Protein AF-A0A7T1FR37-F1 (afdb_monomer)

Radius of gyration: 31.4 Å; Cα contacts (8 Å, |Δi|>4): 1640; chains: 1; bounding box: 74×31×91 Å

Organism: NCBI:txid1537215

Secondary structure (DSSP, 8-state):
-B--SS--EEE-BSB--EEE--BSS-EEEEEESS-EEEEEESS-EEEEEESS-EEEEEESS-EEEEEESS-EEEEEESS-EEEEESS--EEEEEESS-EEEEEESS-EEEEEESS-EEEEEESS-EEEEEESS-EEEEEESS-EEEEEES--EEEE-SSS--EEETT--SEEE-SSSEEEEES--EEEE-BSS-EEE--SS--EEEEEESS-EEE--BSS-EEEEEESS-EEEEEESS-EEEEEESS-EEEEEESS-EEEEEESS-EEEEEESS-EEEEEESS-EEEEEESS-EEEEEESS-EEEEEESS-EEEEEESS-EEEEEESS-EEEEESSS-EEEEETT--EEEES---TTT-EEEEE-TT--SGGGGGGGEEEEESEEEEEEETTEEEEETT--HHHHGGGEEE-

Solvent-accessible surface area (backbone atoms only — not comparable to full-atom values): 17369 Å² total; per-residue (Å²): 86,74,58,59,76,49,69,46,78,48,73,55,46,82,44,65,42,54,42,33,49,31,36,40,49,28,37,40,38,29,50,25,31,46,24,37,41,35,32,41,41,41,44,21,38,41,36,33,33,40,34,48,20,37,41,36,29,43,29,29,50,19,41,40,35,27,45,29,41,48,21,38,40,35,28,32,34,38,48,16,37,40,37,28,29,57,24,46,21,38,41,33,26,39,35,31,56,19,41,40,36,29,37,31,40,45,22,38,40,35,31,34,31,48,49,17,39,41,35,30,33,40,27,52,17,38,42,35,30,33,38,31,49,18,39,40,26,46,60,37,33,47,24,38,44,33,25,57,49,67,63,10,30,41,42,49,75,60,70,57,50,32,39,48,49,58,65,44,78,48,72,42,67,31,71,49,35,53,32,29,55,39,53,52,47,25,40,35,43,41,18,24,54,28,38,42,32,34,32,80,48,62,25,44,42,36,42,29,38,35,52,27,36,41,32,26,49,25,27,50,22,38,41,37,33,37,36,41,46,21,37,40,35,33,33,40,38,48,19,38,40,35,29,41,34,27,49,17,39,41,34,31,42,30,36,49,18,38,39,36,28,33,34,38,49,14,38,40,36,29,35,30,45,49,22,39,42,34,26,36,37,29,56,18,40,39,37,30,36,34,42,47,20,38,42,35,33,36,30,47,49,19,39,41,35,28,34,39,28,51,16,37,42,37,32,35,45,32,49,19,36,43,30,42,54,25,33,49,17,39,41,33,46,68,45,67,47,20,37,42,46,50,49,68,76,18,30,46,31,36,36,64,58,79,45,84,92,45,30,34,42,40,40,40,46,88,91,63,87,51,78,84,58,51,73,82,30,59,74,44,66,80,59,39,22,29,36,49,77,53,100,65,27,30,42,35,35,46,76,39,46,68,82,68,47,59,92,34,55,46,78,110

Sequence (412 aa):
MTTAGGNDHLVGDGAANVLRAGSGNDRLDGDAGNDVLFGEDDDDLLFGGAGNDTLLGSAGNDLLFGSSGGDTAYGGSGDDTVYGGSDDDTLSGGSGLDLLYGGDADDLLYGGSQDDLLAGGNGDDTLVGGDGDDTLDGNSGNDYFNGGDGIDTANFGGTIDTTVSLATTGTQSTGHGSDRLVGIENVTTAGGNDHLVGDGAANVLRAGSGNDRLDGDAGNDVLFGEDDDDLLFGGAGNDTLLGSAGNDLLFGSSGGDTAYGGSGDDTVYGGSDDDTLSGGSGLDLLYGGDADDLLYGGSQDDLLAGGNGDDTLVGGDGDDTLDGNSGNDLLRGLGDDDVFIFRTGYEADRILDFGEGTDRLRLKITGLEDVSDLEAYVLEDDGDLIFDFGDGDMLQLDNLSFADLMPYVDIF

InterPro domains:
  IPR001343 RTX calcium-binding nonapeptide repeat [PF00353] (22-55)
  IPR001343 RTX calcium-binding nonapeptide repeat [PF00353] (57-91)
  IPR001343 RTX calcium-binding nonapeptide repeat [PF00353] (120-153)
  IPR001343 RTX calcium-binding nonapeptide repeat [PF00353] (208-241)
  IPR001343 RTX calcium-binding nonapeptide repeat [PF00353] (243-277)
  IPR001343 RTX calcium-binding nonapeptide repeat [PF00353] (306-339)
  IPR003995 RTX toxin determinant A [PR01488] (84-105)
  IPR003995 RTX toxin determinant A [PR01488] (306-327)
  IPR011049 Serralysin-like metalloprotease, C-terminal [G3DSA:2.150.10.10] (1-52)
  IPR011049 Serralysin-like metalloprotease, C-terminal [G3DSA:2.150.10.10] (53-110)
  IPR011049 Serralysin-like metalloprotease, C-terminal [G3DSA:2.150.10.10] (158-238)
  IPR011049 Serralysin-like metalloprotease, C-terminal [G3DSA:2.150.10.10] (239-290)
  IPR011049 Serralysin-like metalloprotease, C-terminal [G3DSA:2.150.10.10] (291-407)
  IPR011049 Serralysin-like metalloprotease, C-terminal [SSF51120] (25-183)
  IPR011049 Serralysin-like metalloprotease, C-terminal [SSF51120] (228-403)
  IPR018511 Hemolysin-type calcium-binding conserved site [PS00330] (116-134)
  IPR018511 Hemolysin-type calcium-binding conserved site [PS00330] (302-320)
  IPR050557 RTX toxin and mannuronan C5-epimerase [PTHR38340] (183-284)

Nearest PDB structures (foldseek):
  7usl-assembly1_C  TM=3.385E-01  e=2.519E-09  Bordetella pertussis
  2zvd-assembly1_C  TM=6.111E-01  e=2.331E-05  Pseudomonas sp. MIS38
  6sus-assembly1_A  TM=4.087E-01  e=1.917E-08  Bordetella pertussis Tohama I
  3a70-assembly1_A  TM=5.877E-01  e=2.567E-05  Pseudomonas sp. MIS38
  3a6z-assembly1_A  TM=3.178E-01  e=3.373E-06  Pseudomonas sp. MIS38

Mean predicted aligned error: 4.44 Å

pLDDT: mean 97.31, std 2.94, range [81.0, 98.94]

Foldseek 3Di:
DEDADDEEEAEADQEEEEEEYHEEEYEYHHAHYAYEYHLDEEEYEYENHHEAYEEENAYYAYEEHPAYYAYEYENHAEAYEYEQHAEEYEYEDAHYQYEEHNAHEEYEYEDHAEEYEYEQYHYAYEYAQYHYAYEYEPQAYAYEEHNYHYAYEDEAEDAFAAEDAPQDQAFDQGRRGTYGYHNHQEYAYAHYQYEYHGHQEAYEYYHHEDAYEYYNAHYQYEYHLAEEEYEYELHHEEYEAELAYYQYEYHPAYYAYEYENHAEAYEYEQHEDEYEYEDAHYQYEYHDAYEEYEYHDHAEEYEYEQYHYAYEYEQYHYAYEYHPAAYAYEYEDPDFAYEYEDEPRRAHYEYEDDDQPRYAYEYHYDPDDDLVVQVVQFPDFDQWTKGDSDPRDIYIYGRDGPVSHSVRYDYD

Structure (mmCIF, N/CA/C/O backbone):
data_AF-A0A7T1FR37-F1
#
_entry.id   AF-A0A7T1FR37-F1
#
loop_
_atom_site.group_PDB
_atom_site.id
_atom_site.type_symbol
_atom_site.label_atom_id
_atom_site.label_alt_id
_atom_site.label_comp_id
_atom_site.label_asym_id
_atom_site.label_entity_id
_atom_site.label_seq_id
_atom_site.pdbx_PDB_ins_code
_atom_site.Cartn_x
_atom_site.Cartn_y
_atom_site.Cartn_z
_atom_site.occupancy
_atom_site.B_iso_or_equiv
_atom_site.auth_seq_id
_atom_site.auth_comp_id
_atom_site.auth_asym_id
_atom_site.auth_atom_id
_atom_site.pdbx_PDB_model_num
ATOM 1 N N . MET A 1 1 ? 32.712 -1.646 -36.603 1.00 83.62 1 MET A N 1
ATOM 2 C CA . MET A 1 1 ? 34.032 -1.972 -36.030 1.00 83.62 1 MET A CA 1
ATOM 3 C C . MET A 1 1 ? 33.886 -3.240 -35.200 1.00 83.62 1 MET A C 1
ATOM 5 O O . MET A 1 1 ? 32.781 -3.485 -34.749 1.00 83.62 1 MET A O 1
ATOM 9 N N . THR A 1 2 ? 34.928 -4.063 -35.071 1.00 83.94 2 THR A N 1
ATOM 10 C CA . THR A 1 2 ? 34.909 -5.264 -34.214 1.00 83.94 2 THR A CA 1
ATOM 11 C C . THR A 1 2 ? 36.202 -5.313 -33.411 1.00 83.94 2 THR A C 1
ATOM 13 O O . THR A 1 2 ? 37.271 -5.183 -34.028 1.00 83.94 2 THR A O 1
ATOM 16 N N . THR A 1 3 ? 36.132 -5.508 -32.102 1.00 85.81 3 THR A N 1
ATOM 17 C CA . THR A 1 3 ? 37.319 -5.665 -31.252 1.00 85.81 3 THR A CA 1
ATOM 18 C C . THR A 1 3 ? 37.598 -7.134 -30.914 1.00 85.81 3 THR A C 1
ATOM 20 O O . THR A 1 3 ? 36.970 -8.046 -31.452 1.00 85.81 3 THR A O 1
ATOM 23 N N . ALA A 1 4 ? 38.681 -7.378 -30.177 1.00 81.00 4 ALA A N 1
ATOM 24 C CA . ALA A 1 4 ? 39.022 -8.691 -29.628 1.00 81.00 4 ALA A CA 1
ATOM 25 C C . ALA A 1 4 ? 38.806 -8.629 -28.106 1.00 81.00 4 ALA A C 1
ATOM 27 O O . ALA A 1 4 ? 38.309 -7.632 -27.624 1.00 81.00 4 ALA A O 1
ATOM 28 N N . GLY A 1 5 ? 39.175 -9.657 -27.339 1.00 82.81 5 GLY A N 1
ATOM 29 C CA . GLY A 1 5 ? 38.950 -9.616 -25.889 1.00 82.81 5 GLY A CA 1
ATOM 30 C C . GLY A 1 5 ? 39.752 -8.544 -25.133 1.00 82.81 5 GLY A C 1
ATOM 31 O O . GLY A 1 5 ? 40.919 -8.289 -25.457 1.00 82.81 5 GLY A O 1
ATOM 32 N N . GLY A 1 6 ? 39.152 -8.049 -24.052 1.00 90.06 6 GLY A N 1
ATOM 33 C CA . GLY A 1 6 ? 39.617 -7.004 -23.147 1.00 90.06 6 GLY A CA 1
ATOM 34 C C . GLY A 1 6 ? 38.737 -5.757 -23.248 1.00 90.06 6 GLY A C 1
ATOM 35 O O . GLY A 1 6 ? 38.135 -5.537 -24.278 1.00 90.06 6 GLY A O 1
ATOM 36 N N . ASN A 1 7 ? 38.742 -4.931 -22.201 1.00 95.69 7 ASN A N 1
ATOM 37 C CA . ASN A 1 7 ? 37.949 -3.705 -22.136 1.00 95.69 7 ASN A CA 1
ATOM 38 C C . ASN A 1 7 ? 38.384 -2.686 -23.201 1.00 95.69 7 ASN A C 1
ATOM 40 O O . ASN A 1 7 ? 39.479 -2.106 -23.124 1.00 95.69 7 ASN A O 1
ATOM 44 N N . ASP A 1 8 ? 37.505 -2.436 -24.151 1.00 96.44 8 ASP A N 1
ATOM 45 C CA . ASP A 1 8 ? 37.698 -1.638 -25.339 1.00 96.44 8 ASP A CA 1
ATOM 46 C C . ASP A 1 8 ? 36.727 -0.450 -25.388 1.00 96.44 8 ASP A C 1
ATOM 48 O O . ASP A 1 8 ? 35.704 -0.380 -24.714 1.00 96.44 8 ASP A O 1
ATOM 52 N N . HIS A 1 9 ? 37.085 0.548 -26.198 1.00 97.38 9 HIS A N 1
ATOM 53 C CA . HIS A 1 9 ? 36.244 1.714 -26.459 1.00 97.38 9 HIS A CA 1
ATOM 54 C C . HIS A 1 9 ? 36.094 1.900 -27.965 1.00 97.38 9 HIS A C 1
ATOM 56 O O . HIS A 1 9 ? 37.062 2.226 -28.663 1.00 97.38 9 HIS A O 1
ATOM 62 N N . LEU A 1 10 ? 34.884 1.672 -28.468 1.00 97.44 10 LEU A N 1
ATOM 63 C CA . LEU A 1 10 ? 34.520 1.840 -29.866 1.00 97.44 10 LEU A CA 1
ATOM 64 C C . LEU A 1 10 ? 33.736 3.139 -30.016 1.00 97.44 10 LEU A C 1
ATOM 66 O O . LEU A 1 10 ? 32.781 3.382 -29.289 1.00 97.44 10 LEU A O 1
ATOM 70 N N . VAL A 1 11 ? 34.131 3.956 -30.989 1.00 97.75 11 VAL A N 1
ATOM 71 C CA . VAL A 1 11 ? 33.460 5.222 -31.295 1.00 97.75 11 VAL A CA 1
ATOM 72 C C . VAL A 1 11 ? 33.108 5.243 -32.771 1.00 97.75 11 VAL A C 1
ATOM 74 O O . VAL A 1 11 ? 33.968 4.980 -33.625 1.00 97.75 11 VAL A O 1
ATOM 77 N N . GLY A 1 12 ? 31.842 5.528 -33.035 1.00 96.50 12 GLY A N 1
ATOM 78 C CA . GLY A 1 12 ? 31.270 5.748 -34.341 1.00 96.50 12 GLY A CA 1
ATOM 79 C C . GLY A 1 12 ? 31.611 7.107 -34.947 1.00 96.50 12 GLY A C 1
ATOM 80 O O . GLY A 1 12 ? 32.543 7.806 -34.534 1.00 96.50 12 GLY A O 1
ATOM 81 N N . ASP A 1 13 ? 30.889 7.450 -36.000 1.00 94.38 13 ASP A N 1
ATOM 82 C CA . ASP A 1 13 ? 30.875 8.756 -36.635 1.00 94.38 13 ASP A CA 1
ATOM 83 C C . ASP A 1 13 ? 29.432 9.194 -36.903 1.00 94.38 13 ASP A C 1
ATOM 85 O O . ASP A 1 13 ? 28.499 8.466 -36.623 1.00 94.38 13 ASP A O 1
ATOM 89 N N . GLY A 1 14 ? 29.233 10.392 -37.461 1.00 94.69 14 GLY A N 1
ATOM 90 C CA . GLY A 1 14 ? 27.891 10.932 -37.727 1.00 94.69 14 GLY A CA 1
ATOM 91 C C . GLY A 1 14 ? 27.108 10.249 -38.865 1.00 94.69 14 GLY A C 1
ATOM 92 O O . GLY A 1 14 ? 26.356 10.925 -39.576 1.00 94.69 14 GLY A O 1
ATOM 93 N N . ALA A 1 15 ? 27.358 8.971 -39.141 1.00 96.81 15 ALA A N 1
ATOM 94 C CA . ALA A 1 15 ? 26.639 8.156 -40.107 1.00 96.81 15 ALA A CA 1
ATOM 95 C C . ALA A 1 15 ? 26.298 6.796 -39.492 1.00 96.81 15 ALA A C 1
ATOM 97 O O . ALA A 1 15 ? 27.000 6.327 -38.619 1.00 96.81 15 ALA A O 1
ATOM 98 N N . ALA A 1 16 ? 25.310 6.097 -40.060 1.00 98.06 16 ALA A N 1
ATOM 99 C CA . ALA A 1 16 ? 24.941 4.749 -39.620 1.00 98.06 16 ALA A CA 1
ATOM 100 C C . ALA A 1 16 ? 26.151 3.799 -39.515 1.00 98.06 16 ALA A C 1
ATOM 102 O O . ALA A 1 16 ? 26.882 3.560 -40.490 1.00 98.06 16 ALA A O 1
ATOM 103 N N . ASN A 1 17 ? 26.348 3.238 -38.333 1.00 98.19 17 ASN A N 1
ATOM 104 C CA . ASN A 1 17 ? 27.469 2.411 -37.941 1.00 98.19 17 ASN A CA 1
ATOM 105 C C . ASN A 1 17 ? 27.008 1.034 -37.457 1.00 98.19 17 ASN A C 1
ATOM 107 O O . ASN A 1 17 ? 25.860 0.789 -37.116 1.00 98.19 17 ASN A O 1
ATOM 111 N N . VAL A 1 18 ? 27.946 0.089 -37.455 1.00 98.31 18 VAL A N 1
ATOM 112 C CA . VAL A 1 18 ? 27.769 -1.200 -36.778 1.00 98.31 18 VAL A CA 1
ATOM 113 C C . VAL A 1 18 ? 28.998 -1.421 -35.918 1.00 98.31 18 VAL A C 1
ATOM 115 O O . VAL A 1 18 ? 30.091 -1.623 -36.465 1.00 98.31 18 VAL A O 1
ATOM 118 N N . LEU A 1 19 ? 28.847 -1.352 -34.602 1.00 97.88 19 LEU A N 1
ATOM 119 C CA . LEU A 1 19 ? 29.904 -1.513 -33.607 1.00 97.88 19 LEU A CA 1
ATOM 120 C C . LEU A 1 19 ? 29.676 -2.830 -32.865 1.00 97.88 19 LEU A C 1
ATOM 122 O O . LEU A 1 19 ? 28.559 -3.130 -32.475 1.00 97.88 19 LEU A O 1
ATOM 126 N N . ARG A 1 20 ? 30.719 -3.648 -32.735 1.00 97.75 20 ARG A N 1
ATOM 127 C CA . ARG A 1 20 ? 30.666 -4.917 -32.005 1.00 97.75 20 ARG A CA 1
ATOM 128 C C . ARG A 1 20 ? 31.853 -4.997 -31.072 1.00 97.75 20 ARG A C 1
ATOM 130 O O . ARG A 1 20 ? 32.991 -4.900 -31.555 1.00 97.75 20 ARG A O 1
ATOM 137 N N . ALA A 1 21 ? 31.565 -5.147 -29.796 1.00 95.38 21 ALA A N 1
ATOM 138 C CA . ALA A 1 21 ? 32.544 -5.370 -28.761 1.00 95.38 21 ALA A CA 1
ATOM 139 C C . ALA A 1 21 ? 33.151 -6.778 -28.843 1.00 95.38 21 ALA A C 1
ATOM 141 O O . ALA A 1 21 ? 32.863 -7.570 -29.754 1.00 95.38 21 ALA A O 1
ATOM 142 N N . GLY A 1 22 ? 34.139 -6.994 -27.984 1.00 91.75 22 GLY A N 1
ATOM 143 C CA . GLY A 1 22 ? 34.869 -8.236 -27.852 1.00 91.75 22 GLY A CA 1
ATOM 144 C C . GLY A 1 22 ? 34.300 -9.058 -26.708 1.00 91.75 22 GLY A C 1
ATOM 145 O O . GLY A 1 22 ? 33.122 -9.343 -26.672 1.00 91.75 22 GLY A O 1
ATOM 146 N N . SER A 1 23 ? 35.178 -9.516 -25.827 1.00 92.69 23 SER A N 1
ATOM 147 C CA . SER A 1 23 ? 34.788 -10.017 -24.505 1.00 92.69 23 SER A CA 1
ATOM 148 C C . SER A 1 23 ? 35.343 -9.043 -23.479 1.00 92.69 23 SER A C 1
ATOM 150 O O . SER A 1 23 ? 36.495 -8.627 -23.659 1.00 92.69 23 SER A O 1
ATOM 152 N N . GLY A 1 24 ? 34.679 -8.848 -22.356 1.00 95.62 24 GLY A N 1
ATOM 153 C CA . GLY A 1 24 ? 35.083 -7.928 -21.301 1.00 95.62 24 GLY A CA 1
ATOM 154 C C . GLY A 1 24 ? 34.354 -6.598 -21.413 1.00 95.62 24 GLY A C 1
ATOM 155 O O . GLY A 1 24 ? 33.865 -6.251 -22.469 1.00 95.62 24 GLY A O 1
ATOM 156 N N . ASN A 1 25 ? 34.347 -5.852 -20.310 1.00 97.94 25 ASN A N 1
ATOM 157 C CA . ASN A 1 25 ? 33.517 -4.661 -20.155 1.00 97.94 25 ASN A CA 1
ATOM 158 C C . ASN A 1 25 ? 33.940 -3.530 -21.103 1.00 97.94 25 ASN A C 1
ATOM 160 O O . ASN A 1 25 ? 34.957 -2.850 -20.864 1.00 97.94 25 ASN A O 1
ATOM 164 N N . ASP A 1 26 ? 33.140 -3.310 -22.131 1.00 98.19 26 ASP A N 1
ATOM 165 C CA . ASP A 1 26 ? 33.392 -2.440 -23.261 1.00 98.19 26 ASP A CA 1
ATOM 166 C C . ASP A 1 26 ? 32.509 -1.182 -23.219 1.00 98.19 26 ASP A C 1
ATOM 168 O O . ASP A 1 26 ? 31.466 -1.096 -22.573 1.00 98.19 26 ASP A O 1
ATOM 172 N N . ARG A 1 27 ? 32.961 -0.137 -23.920 1.00 98.31 27 ARG A N 1
ATOM 173 C CA . ARG A 1 27 ? 32.170 1.070 -24.184 1.00 98.31 27 ARG A CA 1
ATOM 174 C C . ARG A 1 27 ? 31.961 1.235 -25.680 1.00 98.31 27 ARG A C 1
ATOM 176 O O . ARG A 1 27 ? 32.937 1.299 -26.432 1.00 98.31 27 ARG A O 1
ATOM 183 N N . LEU A 1 28 ? 30.717 1.410 -26.106 1.00 98.62 28 LEU A N 1
ATOM 184 C CA . LEU A 1 28 ? 30.358 1.689 -27.493 1.00 98.62 28 LEU A CA 1
ATOM 185 C C . LEU A 1 28 ? 29.612 3.025 -27.574 1.00 98.62 28 LEU A C 1
ATOM 187 O O . LEU A 1 28 ? 28.610 3.214 -26.897 1.00 98.62 28 LEU A O 1
ATOM 191 N N . ASP A 1 29 ? 30.092 3.936 -28.420 1.00 98.50 29 ASP A N 1
ATOM 192 C CA . ASP A 1 29 ? 29.446 5.221 -28.712 1.00 98.50 29 ASP A CA 1
ATOM 193 C C . ASP A 1 29 ? 29.066 5.282 -30.202 1.00 98.50 29 ASP A C 1
ATOM 195 O O . ASP A 1 29 ? 29.971 5.277 -31.040 1.00 98.50 29 ASP A O 1
ATOM 199 N N . GLY A 1 30 ? 27.774 5.347 -30.539 1.00 98.19 30 GLY A N 1
ATOM 200 C CA . GLY A 1 30 ? 27.265 5.484 -31.915 1.00 98.19 30 GLY A CA 1
ATOM 201 C C . GLY A 1 30 ? 27.505 6.873 -32.524 1.00 98.19 30 GLY A C 1
ATOM 202 O O . GLY A 1 30 ? 28.006 6.975 -33.640 1.00 98.19 30 GLY A O 1
ATOM 203 N N . ASP A 1 31 ? 27.350 7.927 -31.712 1.00 97.69 31 ASP A N 1
ATOM 204 C CA . ASP A 1 31 ? 27.363 9.351 -32.103 1.00 97.69 31 ASP A CA 1
ATOM 205 C C . ASP A 1 31 ? 26.056 9.767 -32.785 1.00 97.69 31 ASP A C 1
ATOM 207 O O . ASP A 1 31 ? 25.078 10.036 -32.095 1.00 97.69 31 ASP A O 1
ATOM 211 N N . ALA A 1 32 ? 26.023 9.881 -34.108 1.00 97.38 32 ALA A N 1
ATOM 212 C CA . ALA A 1 32 ? 24.807 10.249 -34.817 1.00 97.38 32 ALA A CA 1
ATOM 213 C C . ALA A 1 32 ? 24.642 9.361 -36.041 1.00 97.38 32 ALA A C 1
ATOM 215 O O . ALA A 1 32 ? 25.610 9.053 -36.723 1.00 97.38 32 ALA A O 1
ATOM 216 N N . GLY A 1 33 ? 23.414 9.070 -36.434 1.00 98.06 33 GLY A N 1
ATOM 217 C CA . GLY A 1 33 ? 23.143 8.052 -37.434 1.00 98.06 33 GLY A CA 1
ATOM 218 C C . GLY A 1 33 ? 22.198 7.015 -36.862 1.00 98.06 33 GLY A C 1
ATOM 219 O O . GLY A 1 33 ? 21.674 7.186 -35.784 1.00 98.06 33 GLY A O 1
ATOM 220 N N . ASN A 1 34 ? 21.925 5.980 -37.648 1.00 98.62 34 ASN A N 1
ATOM 221 C CA . ASN A 1 34 ? 21.133 4.850 -37.183 1.00 98.62 34 ASN A CA 1
ATOM 222 C C . ASN A 1 34 ? 22.105 3.694 -37.006 1.00 98.62 34 ASN A C 1
ATOM 224 O O . ASN A 1 34 ? 22.505 3.055 -37.993 1.00 98.62 34 ASN A O 1
ATOM 228 N N . ASP A 1 35 ? 22.537 3.498 -35.781 1.00 98.75 35 ASP A N 1
ATOM 229 C CA . ASP A 1 35 ? 23.652 2.665 -35.400 1.00 98.75 35 ASP A CA 1
ATOM 230 C C . ASP A 1 35 ? 23.177 1.325 -34.849 1.00 98.75 35 ASP A C 1
ATOM 232 O O . ASP A 1 35 ? 22.056 1.160 -34.382 1.00 98.75 35 ASP A O 1
ATOM 236 N N . VAL A 1 36 ? 24.035 0.313 -34.952 1.00 98.75 36 VAL A N 1
ATOM 237 C CA . VAL A 1 36 ? 23.789 -0.996 -34.344 1.00 98.75 36 VAL A CA 1
ATOM 238 C C . VAL A 1 36 ? 24.976 -1.361 -33.468 1.00 98.75 36 VAL A C 1
ATOM 240 O O . VAL A 1 36 ? 26.082 -1.572 -33.982 1.00 98.75 36 VAL A O 1
ATOM 243 N N . LEU A 1 37 ? 24.748 -1.432 -32.163 1.00 98.62 37 LEU A N 1
ATOM 244 C CA . LEU A 1 37 ? 25.755 -1.672 -31.136 1.00 98.62 37 LEU A CA 1
ATOM 245 C C . LEU A 1 37 ? 25.529 -3.057 -30.516 1.00 98.62 37 LEU A C 1
ATOM 247 O O . LEU A 1 37 ? 24.408 -3.401 -30.162 1.00 98.62 37 LEU A O 1
ATOM 251 N N . PHE A 1 38 ? 26.594 -3.849 -30.408 1.00 98.38 38 PHE A N 1
ATOM 252 C CA . PHE A 1 38 ? 26.588 -5.161 -29.754 1.00 98.38 38 PHE A CA 1
ATOM 253 C C . PHE A 1 38 ? 27.645 -5.157 -28.650 1.00 98.38 38 PHE A C 1
ATOM 255 O O . PHE A 1 38 ? 28.823 -5.019 -28.999 1.00 98.38 38 PHE A O 1
ATOM 262 N N . GLY A 1 39 ? 27.222 -5.285 -27.392 1.00 97.44 39 GLY A N 1
ATOM 263 C CA . GLY A 1 39 ? 28.081 -5.495 -26.223 1.00 97.44 39 GLY A CA 1
ATOM 264 C C . GLY A 1 39 ? 28.700 -6.895 -26.220 1.00 97.44 39 GLY A C 1
ATOM 265 O O . GLY A 1 39 ? 29.914 -7.041 -26.275 1.00 97.44 39 GLY A O 1
ATOM 266 N N . GLU A 1 40 ? 27.861 -7.905 -26.459 1.00 96.62 40 GLU A N 1
ATOM 267 C CA . GLU A 1 40 ? 28.215 -9.330 -26.409 1.00 96.62 40 GLU A CA 1
ATOM 268 C C . GLU A 1 40 ? 28.266 -9.836 -24.950 1.00 96.62 40 GLU A C 1
ATOM 270 O O . GLU A 1 40 ? 27.233 -9.807 -24.297 1.00 96.62 40 GLU A O 1
ATOM 275 N N . ASP A 1 41 ? 29.375 -10.399 -24.465 1.00 95.38 41 ASP A N 1
ATOM 276 C CA . ASP A 1 41 ? 29.448 -10.924 -23.090 1.00 95.38 41 ASP A CA 1
ATOM 277 C C . ASP A 1 41 ? 30.186 -9.921 -22.173 1.00 95.38 41 ASP A C 1
ATOM 279 O O . ASP A 1 41 ? 31.178 -9.336 -22.610 1.00 95.38 41 ASP A O 1
ATOM 283 N N . ASP A 1 42 ? 29.849 -9.933 -20.875 1.00 97.94 42 ASP A N 1
ATOM 284 C CA . ASP A 1 42 ? 30.357 -9.077 -19.784 1.00 97.94 42 ASP A CA 1
ATOM 285 C C . ASP A 1 42 ? 29.672 -7.692 -19.703 1.00 97.94 42 ASP A C 1
ATOM 287 O O . ASP A 1 42 ? 28.956 -7.299 -20.602 1.00 97.94 42 ASP A O 1
ATOM 291 N N . ASP A 1 43 ? 29.851 -6.966 -18.588 1.00 98.50 43 ASP A N 1
ATOM 292 C CA . ASP A 1 43 ? 29.081 -5.734 -18.329 1.00 98.50 43 ASP A CA 1
ATOM 293 C C . ASP A 1 43 ? 29.530 -4.562 -19.219 1.00 98.50 43 ASP A C 1
ATOM 295 O O . ASP A 1 43 ? 30.611 -3.988 -19.009 1.00 98.50 43 ASP A O 1
ATOM 299 N N . ASP A 1 44 ? 28.676 -4.151 -20.145 1.00 98.62 44 ASP A N 1
ATOM 300 C CA . ASP A 1 44 ? 28.968 -3.173 -21.180 1.00 98.62 44 ASP A CA 1
ATOM 301 C C . ASP A 1 44 ? 28.220 -1.850 -21.014 1.00 98.62 44 ASP A C 1
ATOM 303 O O . ASP A 1 44 ? 27.246 -1.693 -20.278 1.00 98.62 44 ASP A O 1
ATOM 307 N N . LEU A 1 45 ? 28.715 -0.837 -21.723 1.00 98.81 45 LEU A N 1
ATOM 308 C CA . LEU A 1 45 ? 28.140 0.497 -21.745 1.00 98.81 45 LEU A CA 1
ATOM 309 C C . LEU A 1 45 ? 27.921 0.972 -23.184 1.00 98.81 45 LEU A C 1
ATOM 311 O O . LEU A 1 45 ? 28.878 1.296 -23.897 1.00 98.81 45 LEU A O 1
ATOM 315 N N . LEU A 1 46 ? 26.660 1.069 -23.599 1.00 98.81 46 LEU A N 1
ATOM 316 C CA . LEU A 1 46 ? 26.260 1.403 -24.966 1.00 98.81 46 LEU A CA 1
ATOM 317 C C . LEU A 1 46 ? 25.536 2.756 -25.012 1.00 98.81 46 LEU A C 1
ATOM 319 O O . LEU A 1 46 ? 24.579 2.986 -24.280 1.00 98.81 46 LEU A O 1
ATOM 323 N N . PHE A 1 47 ? 25.962 3.631 -25.922 1.00 98.81 47 PHE A N 1
ATOM 324 C CA . PHE A 1 47 ? 25.273 4.878 -26.264 1.00 98.81 47 PHE A CA 1
ATOM 325 C C . PHE A 1 47 ? 24.909 4.866 -27.747 1.00 98.81 47 PHE A C 1
ATOM 327 O O . PHE A 1 47 ? 25.821 4.872 -28.576 1.00 98.81 47 PHE A O 1
ATOM 334 N N . GLY A 1 48 ? 23.616 4.886 -28.072 1.00 98.56 48 GLY A N 1
ATOM 335 C CA . GLY A 1 48 ? 23.117 5.087 -29.435 1.00 98.56 48 GLY A CA 1
ATOM 336 C C . GLY A 1 48 ? 23.478 6.486 -29.921 1.00 98.56 48 GLY A C 1
ATOM 337 O O . GLY A 1 48 ? 24.405 6.663 -30.713 1.00 98.56 48 GLY A O 1
ATOM 338 N N . GLY A 1 49 ? 22.885 7.494 -29.284 1.00 98.56 49 GLY A N 1
ATOM 339 C CA . GLY A 1 49 ? 23.157 8.894 -29.564 1.00 98.56 49 GLY A CA 1
ATOM 340 C C . GLY A 1 49 ? 22.004 9.530 -30.328 1.00 98.56 49 GLY A C 1
ATOM 341 O O . GLY A 1 49 ? 20.918 9.687 -29.785 1.00 98.56 49 GLY A O 1
ATOM 342 N N . ALA A 1 50 ? 22.257 10.055 -31.523 1.00 98.31 50 ALA A N 1
ATOM 343 C CA . ALA A 1 50 ? 21.221 10.721 -32.307 1.00 98.31 50 ALA A CA 1
ATOM 344 C C . ALA A 1 50 ? 20.831 9.927 -33.550 1.00 98.31 50 ALA A C 1
ATOM 346 O O . ALA A 1 50 ? 21.576 9.924 -34.528 1.00 98.31 50 ALA A O 1
ATOM 347 N N . GLY A 1 51 ? 19.598 9.443 -33.594 1.00 98.50 51 GLY A N 1
ATOM 348 C CA . GLY A 1 51 ? 19.010 8.711 -34.708 1.00 98.50 51 GLY A CA 1
ATOM 349 C C . GLY A 1 51 ? 18.283 7.483 -34.186 1.00 98.50 51 GLY A C 1
ATOM 350 O O . GLY A 1 51 ? 18.012 7.401 -33.009 1.00 98.50 51 GLY A O 1
ATOM 351 N N . ASN A 1 52 ? 17.871 6.580 -35.072 1.00 98.75 52 ASN A N 1
ATOM 352 C CA . ASN A 1 52 ? 17.153 5.382 -34.632 1.00 98.75 52 ASN A CA 1
ATOM 353 C C . ASN A 1 52 ? 18.137 4.222 -34.556 1.00 98.75 52 ASN A C 1
ATOM 355 O O . ASN A 1 52 ? 18.479 3.631 -35.595 1.00 98.75 52 ASN A O 1
ATOM 359 N N . ASP A 1 53 ? 18.569 3.927 -33.348 1.00 98.81 53 ASP A N 1
ATOM 360 C CA . ASP A 1 53 ? 19.637 3.011 -33.017 1.00 98.81 53 ASP A CA 1
ATOM 361 C C . ASP A 1 53 ? 19.098 1.653 -32.562 1.00 98.81 53 ASP A C 1
ATOM 363 O O . ASP A 1 53 ? 17.930 1.454 -32.226 1.00 98.81 53 ASP A O 1
ATOM 367 N N . THR A 1 54 ? 19.959 0.644 -32.623 1.00 98.81 54 THR A N 1
ATOM 368 C CA . THR A 1 54 ? 19.686 -0.681 -32.076 1.00 98.81 54 THR A CA 1
ATOM 369 C C . THR A 1 54 ? 20.825 -1.090 -31.159 1.00 98.81 54 THR A C 1
ATOM 371 O O . THR A 1 54 ? 21.952 -1.289 -31.619 1.00 98.81 54 THR A O 1
ATOM 374 N N . LEU A 1 55 ? 20.533 -1.240 -29.873 1.00 98.81 55 LEU A N 1
ATOM 375 C CA . LEU A 1 55 ? 21.492 -1.595 -28.834 1.00 98.81 55 LEU A CA 1
ATOM 376 C C . LEU A 1 55 ? 21.201 -3.021 -28.353 1.00 98.81 55 LEU A C 1
ATOM 378 O O . LEU A 1 55 ? 20.057 -3.364 -28.065 1.00 98.81 55 LEU A O 1
ATOM 382 N N . LEU A 1 56 ? 22.229 -3.865 -28.298 1.00 98.75 56 LEU A N 1
ATOM 383 C CA . LEU A 1 56 ? 22.151 -5.216 -27.745 1.00 98.75 56 LEU A CA 1
ATOM 384 C C . LEU A 1 56 ? 23.264 -5.380 -26.711 1.00 98.75 56 LEU A C 1
ATOM 386 O O . LEU A 1 56 ? 24.425 -5.458 -27.117 1.00 98.75 56 LEU A O 1
ATOM 390 N N . GLY A 1 57 ? 22.917 -5.441 -25.426 1.00 98.44 57 GLY A N 1
ATOM 391 C CA . GLY A 1 57 ? 23.846 -5.783 -24.344 1.00 98.44 57 GLY A CA 1
ATOM 392 C C . GLY A 1 57 ? 24.310 -7.234 -24.484 1.00 98.44 57 GLY A C 1
ATOM 393 O O . GLY A 1 57 ? 25.416 -7.504 -24.939 1.00 98.44 57 GLY A O 1
ATOM 394 N N . SER A 1 58 ? 23.340 -8.145 -24.475 1.00 98.12 58 SER A N 1
ATOM 395 C CA . SER A 1 58 ? 23.429 -9.605 -24.597 1.00 98.12 58 SER A CA 1
ATOM 396 C C . SER A 1 58 ? 23.650 -10.330 -23.275 1.00 98.12 58 SER A C 1
ATOM 398 O O . SER A 1 58 ? 22.685 -10.911 -22.796 1.00 98.12 58 SER A O 1
ATOM 400 N N . ALA A 1 59 ? 24.855 -10.425 -22.725 1.00 97.94 59 ALA A N 1
ATOM 401 C CA . ALA A 1 59 ? 25.058 -11.097 -21.445 1.00 97.94 59 ALA A CA 1
ATOM 402 C C . ALA A 1 59 ? 25.981 -10.285 -20.550 1.00 97.94 59 ALA A C 1
ATOM 404 O O . ALA A 1 59 ? 27.104 -10.026 -20.940 1.00 97.94 59 ALA A O 1
ATOM 405 N N . GLY A 1 60 ? 25.586 -10.029 -19.312 1.00 98.38 60 GLY A N 1
ATOM 406 C CA . GLY A 1 60 ? 26.279 -9.082 -18.447 1.00 98.38 60 GLY A CA 1
ATOM 407 C C . GLY A 1 60 ? 25.260 -8.168 -17.793 1.00 98.38 60 GLY A C 1
ATOM 408 O O . GLY A 1 60 ? 24.076 -8.272 -18.070 1.00 98.38 60 GLY A O 1
ATOM 409 N N . ASN A 1 61 ? 25.719 -7.322 -16.881 1.00 98.75 61 ASN A N 1
ATOM 410 C CA . ASN A 1 61 ? 24.878 -6.281 -16.304 1.00 98.75 61 ASN A CA 1
ATOM 411 C C . ASN A 1 61 ? 25.129 -4.981 -17.072 1.00 98.75 61 ASN A C 1
ATOM 413 O O . ASN A 1 61 ? 26.010 -4.191 -16.711 1.00 98.75 61 ASN A O 1
ATOM 417 N N . ASP A 1 62 ? 24.397 -4.786 -18.156 1.00 98.81 62 ASP A N 1
ATOM 418 C CA . ASP A 1 62 ? 24.671 -3.771 -19.157 1.00 98.81 62 ASP A CA 1
ATOM 419 C C . ASP A 1 62 ? 23.965 -2.445 -18.859 1.00 98.81 62 ASP A C 1
ATOM 421 O O . ASP A 1 62 ? 22.911 -2.370 -18.226 1.00 98.81 62 ASP A O 1
ATOM 425 N N . LEU A 1 63 ? 24.555 -1.350 -19.340 1.00 98.88 63 LEU A N 1
ATOM 426 C CA . LEU A 1 63 ? 23.967 -0.015 -19.276 1.00 98.88 63 LEU A CA 1
ATOM 427 C C . LEU A 1 63 ? 23.804 0.563 -20.685 1.00 98.88 63 LEU A C 1
ATOM 429 O O . LEU A 1 63 ? 24.784 0.878 -21.368 1.00 98.88 63 LEU A O 1
ATOM 433 N N . LEU A 1 64 ? 22.553 0.723 -21.112 1.00 98.88 64 LEU A N 1
ATOM 434 C CA . LEU A 1 64 ? 22.176 1.124 -22.466 1.00 98.88 64 LEU A CA 1
ATOM 435 C C . LEU A 1 64 ? 21.484 2.493 -22.452 1.00 98.88 64 LEU A C 1
ATOM 437 O O . LEU A 1 64 ? 20.585 2.739 -21.653 1.00 98.88 64 LEU A O 1
ATOM 441 N N . PHE A 1 65 ? 21.876 3.372 -23.375 1.00 98.88 65 PHE A N 1
ATOM 442 C CA . PHE A 1 65 ? 21.248 4.676 -23.602 1.00 98.88 65 PHE A CA 1
ATOM 443 C C . PHE A 1 65 ? 20.903 4.851 -25.085 1.00 98.88 65 PHE A C 1
ATOM 445 O O . PHE A 1 65 ? 21.822 5.022 -25.891 1.00 98.88 65 PHE A O 1
ATOM 452 N N . GLY A 1 66 ? 19.617 4.873 -25.439 1.00 98.56 66 GLY A N 1
ATOM 453 C CA . GLY A 1 66 ? 19.150 5.249 -26.780 1.00 98.56 66 GLY A CA 1
ATOM 454 C C . GLY A 1 66 ? 19.455 6.721 -27.080 1.00 98.56 66 GLY A C 1
ATOM 455 O O . GLY A 1 66 ? 20.319 7.048 -27.894 1.00 98.56 66 GLY A O 1
ATOM 456 N N . SER A 1 67 ? 18.973 7.596 -26.198 1.00 98.38 67 SER A N 1
ATOM 457 C CA . SER A 1 67 ? 19.104 9.058 -26.194 1.00 98.38 67 SER A CA 1
ATOM 458 C C . SER A 1 67 ? 18.080 9.802 -27.053 1.00 98.38 67 SER A C 1
ATOM 460 O O . SER A 1 67 ? 17.203 10.434 -26.479 1.00 98.38 67 SER A O 1
ATOM 462 N N . SER A 1 68 ? 18.226 9.884 -28.374 1.00 98.25 68 SER A N 1
ATOM 463 C CA . SER A 1 68 ? 17.283 10.653 -29.203 1.00 98.25 68 SER A CA 1
ATOM 464 C C . SER A 1 68 ? 17.063 9.996 -30.548 1.00 98.25 68 SER A C 1
ATOM 466 O O . SER A 1 68 ? 18.036 9.655 -31.215 1.00 98.25 68 SER A O 1
ATOM 468 N N . GLY A 1 69 ? 15.820 10.013 -31.021 1.00 98.44 69 GLY A N 1
ATOM 469 C CA . GLY A 1 69 ? 15.339 9.133 -32.077 1.00 98.44 69 GLY A CA 1
ATOM 470 C C . GLY A 1 69 ? 14.685 7.883 -31.490 1.00 98.44 69 GLY A C 1
ATOM 471 O O . GLY A 1 69 ? 14.872 7.581 -30.328 1.00 98.44 69 GLY A O 1
ATOM 472 N N . GLY A 1 70 ? 13.846 7.221 -32.293 1.00 98.62 70 GLY A N 1
ATOM 473 C CA . GLY A 1 70 ? 13.099 6.048 -31.830 1.00 98.62 70 GLY A CA 1
ATOM 474 C C . GLY A 1 70 ? 13.965 4.798 -31.898 1.00 98.62 70 GLY A C 1
ATOM 475 O O . GLY A 1 70 ? 14.177 4.252 -32.997 1.00 98.62 70 GLY A O 1
ATOM 476 N N . ASP A 1 71 ? 14.473 4.393 -30.748 1.00 98.81 71 ASP A N 1
ATOM 477 C CA . ASP A 1 71 ? 15.504 3.394 -30.547 1.00 98.81 71 ASP A CA 1
ATOM 478 C C . ASP A 1 71 ? 14.927 2.016 -30.216 1.00 98.81 71 ASP A C 1
ATOM 480 O O . ASP A 1 71 ? 13.753 1.811 -29.900 1.00 98.81 71 ASP A O 1
ATOM 484 N N . THR A 1 72 ? 15.768 0.996 -30.351 1.00 98.88 72 THR A N 1
ATOM 485 C CA . THR A 1 72 ? 15.455 -0.354 -29.885 1.00 98.88 72 THR A CA 1
ATOM 486 C C . THR A 1 72 ? 16.603 -0.883 -29.043 1.00 98.88 72 THR A C 1
ATOM 488 O O . THR A 1 72 ? 17.700 -1.094 -29.560 1.00 98.88 72 THR A O 1
ATOM 491 N N . ALA A 1 73 ? 16.353 -1.150 -27.769 1.00 98.81 73 ALA A N 1
ATOM 492 C CA . ALA A 1 73 ? 17.372 -1.591 -26.828 1.00 98.81 73 ALA A CA 1
ATOM 493 C C . ALA A 1 73 ? 16.987 -2.923 -26.173 1.00 98.81 73 ALA A C 1
ATOM 495 O O . ALA A 1 73 ? 15.868 -3.097 -25.696 1.00 98.81 73 ALA A O 1
ATOM 496 N N . TYR A 1 74 ? 17.931 -3.862 -26.162 1.00 98.81 74 TYR A N 1
ATOM 497 C CA . TYR A 1 74 ? 17.805 -5.165 -25.512 1.00 98.81 74 TYR A CA 1
ATOM 498 C C . TYR A 1 74 ? 18.949 -5.325 -24.509 1.00 98.81 74 TYR A C 1
ATOM 500 O O . TYR A 1 74 ? 20.101 -5.371 -24.948 1.00 98.81 74 TYR A O 1
ATOM 508 N N . GLY A 1 75 ? 18.634 -5.423 -23.216 1.00 98.69 75 GLY A N 1
ATOM 509 C CA . GLY A 1 75 ? 19.588 -5.744 -22.151 1.00 98.69 75 GLY A CA 1
ATOM 510 C C . GLY A 1 75 ? 20.169 -7.137 -22.370 1.00 98.69 75 GLY A C 1
ATOM 511 O O . GLY A 1 75 ? 21.298 -7.278 -22.826 1.00 98.69 75 GLY A O 1
ATOM 512 N N . GLY A 1 76 ? 19.325 -8.163 -22.294 1.00 98.69 76 GLY A N 1
ATOM 513 C CA . GLY A 1 76 ? 19.689 -9.541 -22.576 1.00 98.69 76 GLY A CA 1
ATOM 514 C C . GLY A 1 76 ? 19.613 -10.402 -21.326 1.00 98.69 76 GLY A C 1
ATOM 515 O O . GLY A 1 76 ? 18.522 -10.792 -20.930 1.00 98.69 76 GLY A O 1
ATOM 516 N N . SER A 1 77 ? 20.750 -10.845 -20.798 1.00 98.50 77 SER A N 1
ATOM 517 C CA . SER A 1 77 ? 20.807 -11.645 -19.578 1.00 98.50 77 SER A CA 1
ATOM 518 C C . SER A 1 77 ? 21.758 -11.037 -18.566 1.00 98.50 77 SER A C 1
ATOM 520 O O . SER A 1 77 ? 22.921 -10.856 -18.905 1.00 98.50 77 SER A O 1
ATOM 522 N N . GLY A 1 78 ? 21.335 -10.941 -17.314 1.00 98.62 78 GLY A N 1
ATOM 523 C CA . GLY A 1 78 ? 22.023 -10.180 -16.276 1.00 98.62 78 GLY A CA 1
ATOM 524 C C . GLY A 1 78 ? 21.133 -9.020 -15.851 1.00 98.62 78 GLY A C 1
ATOM 525 O O . GLY A 1 78 ? 20.056 -8.866 -16.398 1.00 98.62 78 GLY A O 1
ATOM 526 N N . ASP A 1 79 ? 21.539 -8.282 -14.825 1.00 98.81 79 ASP A N 1
ATOM 527 C CA . ASP A 1 79 ? 20.720 -7.191 -14.287 1.00 98.81 79 ASP A CA 1
ATOM 528 C C . ASP A 1 79 ? 21.049 -5.907 -15.058 1.00 98.81 79 ASP A C 1
ATOM 530 O O . ASP A 1 79 ? 22.081 -5.268 -14.801 1.00 98.81 79 ASP A O 1
ATOM 534 N N . ASP A 1 80 ? 20.201 -5.560 -16.019 1.00 98.88 80 ASP A N 1
ATOM 535 C CA . ASP A 1 80 ? 20.444 -4.505 -16.991 1.00 98.88 80 ASP A CA 1
ATOM 536 C C . ASP A 1 80 ? 19.791 -3.177 -16.588 1.00 98.88 80 ASP A C 1
ATOM 538 O O . ASP A 1 80 ? 18.827 -3.090 -15.826 1.00 98.88 80 ASP A O 1
ATOM 542 N N . THR A 1 81 ? 20.319 -2.074 -17.111 1.00 98.94 81 THR A N 1
ATOM 543 C CA . THR A 1 81 ? 19.669 -0.763 -17.034 1.00 98.94 81 THR A CA 1
ATOM 544 C C . THR A 1 81 ? 19.572 -0.153 -18.421 1.00 98.94 81 THR A C 1
ATOM 546 O O . THR A 1 81 ? 20.581 0.077 -19.091 1.00 98.94 81 THR A O 1
ATOM 549 N N . VAL A 1 82 ? 18.352 0.166 -18.841 1.00 98.94 82 VAL A N 1
ATOM 550 C CA . VAL A 1 82 ? 18.052 0.621 -20.197 1.00 98.94 82 VAL A CA 1
ATOM 551 C C . VAL A 1 82 ? 17.293 1.944 -20.154 1.00 98.94 82 VAL A C 1
ATOM 553 O O . VAL A 1 82 ? 16.238 2.049 -19.535 1.00 98.94 82 VAL A O 1
ATOM 556 N N . TYR A 1 83 ? 17.827 2.952 -20.842 1.00 98.94 83 TYR A N 1
ATOM 557 C CA . TYR A 1 83 ? 17.191 4.253 -21.042 1.00 98.94 83 TYR A CA 1
ATOM 558 C C . TYR A 1 83 ? 16.829 4.434 -22.517 1.00 98.94 83 TYR A C 1
ATOM 560 O O . TYR A 1 83 ? 17.727 4.362 -23.362 1.00 98.94 83 TYR A O 1
ATOM 568 N N . GLY A 1 84 ? 15.555 4.706 -22.803 1.00 98.69 84 GLY A N 1
ATOM 569 C CA . GLY A 1 84 ? 15.047 5.075 -24.122 1.00 98.69 84 GLY A CA 1
ATOM 570 C C . GLY A 1 84 ? 15.540 6.458 -24.513 1.00 98.69 84 GLY A C 1
ATOM 571 O O . GLY A 1 84 ? 16.587 6.580 -25.151 1.00 98.69 84 GLY A O 1
ATOM 572 N N . GLY A 1 85 ? 14.894 7.515 -24.027 1.00 98.56 85 GLY A N 1
ATOM 573 C CA . GLY A 1 85 ? 15.273 8.863 -24.413 1.00 98.56 85 GLY A CA 1
ATOM 574 C C . GLY A 1 85 ? 14.100 9.812 -24.571 1.00 98.56 85 GLY A C 1
ATOM 575 O O . GLY A 1 85 ? 13.417 10.120 -23.600 1.00 98.56 85 GLY A O 1
ATOM 576 N N . SER A 1 86 ? 13.994 10.425 -25.750 1.00 98.00 86 SER A N 1
ATOM 577 C CA . SER A 1 86 ? 13.076 11.542 -26.009 1.00 98.00 86 SER A CA 1
ATOM 578 C C . SER A 1 86 ? 11.998 11.284 -27.063 1.00 98.00 86 SER A C 1
ATOM 580 O O . SER A 1 86 ? 11.220 12.194 -27.358 1.00 98.00 86 SER A O 1
ATOM 582 N N . ASP A 1 87 ? 12.042 10.138 -27.732 1.00 98.69 87 ASP A N 1
ATOM 583 C CA . ASP A 1 87 ? 11.184 9.776 -28.859 1.00 98.69 87 ASP A CA 1
ATOM 584 C C . ASP A 1 87 ? 10.713 8.325 -28.664 1.00 98.69 87 ASP A C 1
ATOM 586 O O . ASP A 1 87 ? 11.317 7.611 -27.889 1.00 98.69 87 ASP A O 1
ATOM 590 N N . ASP A 1 88 ? 9.687 7.880 -29.398 1.00 98.81 88 ASP A N 1
ATOM 591 C CA . ASP A 1 88 ? 9.078 6.552 -29.211 1.00 98.81 88 ASP A CA 1
ATOM 592 C C . ASP A 1 88 ? 10.098 5.388 -29.273 1.00 98.81 88 ASP A C 1
ATOM 594 O O . ASP A 1 88 ? 10.562 5.005 -30.364 1.00 98.81 88 ASP A O 1
ATOM 598 N N . ASP A 1 89 ? 10.381 4.776 -28.124 1.00 98.88 89 ASP A N 1
ATOM 599 C CA . ASP A 1 89 ? 11.396 3.744 -27.951 1.00 98.88 89 ASP A CA 1
ATOM 600 C C . ASP A 1 89 ? 10.804 2.342 -27.722 1.00 98.88 89 ASP A C 1
ATOM 602 O O . ASP A 1 89 ? 9.646 2.134 -27.355 1.00 98.88 89 ASP A O 1
ATOM 606 N N . THR A 1 90 ? 11.609 1.307 -27.978 1.00 98.94 90 THR A N 1
ATOM 607 C CA . THR A 1 90 ? 11.279 -0.082 -27.622 1.00 98.94 90 THR A CA 1
ATOM 608 C C . THR A 1 90 ? 12.393 -0.699 -26.795 1.00 98.94 90 THR A C 1
ATOM 610 O O . THR A 1 90 ? 13.484 -0.963 -27.307 1.00 98.94 90 THR A O 1
ATOM 613 N N . LEU A 1 91 ? 12.100 -0.985 -25.531 1.00 98.94 91 LEU A N 1
ATOM 614 C CA . LEU A 1 91 ? 13.061 -1.457 -24.542 1.00 98.94 91 LEU A CA 1
ATOM 615 C C . LEU A 1 91 ? 12.700 -2.869 -24.074 1.00 98.94 91 LEU A C 1
ATOM 617 O O . LEU A 1 91 ? 11.527 -3.209 -23.913 1.00 98.94 91 LEU A O 1
ATOM 621 N N . SER A 1 92 ? 13.711 -3.700 -23.845 1.00 98.88 92 SER A N 1
ATOM 622 C CA . SER A 1 92 ? 13.551 -5.025 -23.249 1.00 98.88 92 SER A CA 1
ATOM 623 C C . SER A 1 92 ? 14.695 -5.310 -22.286 1.00 98.88 92 SER A C 1
ATOM 625 O O . SER A 1 92 ? 15.849 -5.228 -22.707 1.00 98.88 92 SER A O 1
ATOM 627 N N . GLY A 1 93 ? 14.370 -5.676 -21.045 1.00 98.75 93 GLY A N 1
ATOM 628 C CA . GLY A 1 93 ? 15.335 -6.128 -20.042 1.00 98.75 93 GLY A CA 1
ATOM 629 C C . GLY A 1 93 ? 15.859 -7.511 -20.403 1.00 98.75 93 GLY A C 1
ATOM 630 O O . GLY A 1 93 ? 16.984 -7.656 -20.868 1.00 98.75 93 GLY A O 1
ATOM 631 N N . GLY A 1 94 ? 14.967 -8.499 -20.431 1.00 98.75 94 GLY A N 1
ATOM 632 C CA . GLY A 1 94 ? 15.279 -9.858 -20.849 1.00 98.75 94 GLY A CA 1
ATOM 633 C C . GLY A 1 94 ? 15.225 -10.815 -19.670 1.00 98.75 94 GLY A C 1
ATOM 634 O O . GLY A 1 94 ? 14.142 -11.250 -19.304 1.00 98.75 94 GLY A O 1
ATOM 635 N N . SER A 1 95 ? 16.364 -11.262 -19.158 1.00 98.50 95 SER A N 1
ATOM 636 C CA . SER A 1 95 ? 16.399 -12.059 -17.933 1.00 98.50 95 SER A CA 1
ATOM 637 C C . SER A 1 95 ? 17.339 -11.423 -16.934 1.00 98.50 95 SER A C 1
ATOM 639 O O . SER A 1 95 ? 18.534 -11.387 -17.203 1.00 98.50 95 SER A O 1
ATOM 641 N N . GLY A 1 96 ? 16.856 -11.069 -15.758 1.00 98.50 96 GLY A N 1
ATOM 642 C CA . GLY A 1 96 ? 17.630 -10.217 -14.866 1.00 98.50 96 GLY A CA 1
ATOM 643 C C . GLY A 1 96 ? 16.706 -9.542 -13.886 1.00 98.50 96 GLY A C 1
ATOM 644 O O . GLY A 1 96 ? 15.515 -9.782 -13.949 1.00 98.50 96 GLY A O 1
ATOM 645 N N . LEU A 1 97 ? 17.247 -8.776 -12.951 1.00 98.75 97 LEU A N 1
ATOM 646 C CA . LEU A 1 97 ? 16.467 -7.734 -12.290 1.00 98.75 97 LEU A CA 1
ATOM 647 C C . LEU A 1 97 ? 16.737 -6.433 -13.042 1.00 98.75 97 LEU A C 1
ATOM 649 O O . LEU A 1 97 ? 17.760 -5.784 -12.802 1.00 98.75 97 LEU A O 1
ATOM 653 N N . ASP A 1 98 ? 15.856 -6.084 -13.969 1.00 98.88 98 ASP A N 1
ATOM 654 C CA . ASP A 1 98 ? 16.107 -5.040 -14.952 1.00 98.88 98 ASP A CA 1
ATOM 655 C C . ASP A 1 98 ? 15.456 -3.704 -14.564 1.00 98.88 98 ASP A C 1
ATOM 657 O O . ASP A 1 98 ? 14.394 -3.629 -13.941 1.00 98.88 98 ASP A O 1
ATOM 661 N N . LEU A 1 99 ? 16.114 -2.604 -14.942 1.00 98.88 99 LEU A N 1
ATOM 662 C CA . LEU A 1 99 ? 15.606 -1.240 -14.786 1.00 98.88 99 LEU A CA 1
ATOM 663 C C . LEU A 1 99 ? 15.385 -0.605 -16.159 1.00 98.88 99 LEU A C 1
ATOM 665 O O . LEU A 1 99 ? 16.348 -0.315 -16.875 1.00 98.88 99 LEU A O 1
ATOM 669 N N . LEU A 1 100 ? 14.132 -0.344 -16.520 1.00 98.94 100 LEU A N 1
ATOM 670 C CA . LEU A 1 100 ? 13.762 0.232 -17.811 1.00 98.94 100 LEU A CA 1
ATOM 671 C C . LEU A 1 100 ? 13.145 1.618 -17.623 1.00 98.94 100 LEU A C 1
ATOM 673 O O . LEU A 1 100 ? 12.200 1.790 -16.858 1.00 98.94 100 LEU A O 1
ATOM 677 N N . TYR A 1 101 ? 13.654 2.593 -18.370 1.00 98.94 101 TYR A N 1
ATOM 678 C CA . TYR A 1 101 ? 13.166 3.970 -18.378 1.00 98.94 101 TYR A CA 1
ATOM 679 C C . TYR A 1 101 ? 12.876 4.397 -19.818 1.00 98.94 101 TYR A C 1
ATOM 681 O O . TYR A 1 101 ? 13.824 4.541 -20.590 1.00 98.94 101 TYR A O 1
ATOM 689 N N . GLY A 1 102 ? 11.605 4.605 -20.166 1.00 98.81 102 GLY A N 1
ATOM 690 C CA . GLY A 1 102 ? 11.173 5.076 -21.487 1.00 98.81 102 GLY A CA 1
ATOM 691 C C . GLY A 1 102 ? 11.665 6.496 -21.756 1.00 98.81 102 GLY A C 1
ATOM 692 O O . GLY A 1 102 ? 12.627 6.695 -22.496 1.00 98.81 102 GLY A O 1
ATOM 693 N N . GLY A 1 103 ? 11.142 7.462 -21.002 1.00 98.75 103 GLY A N 1
ATOM 694 C CA . GLY A 1 103 ? 11.561 8.857 -21.062 1.00 98.75 103 GLY A CA 1
ATOM 695 C C . GLY A 1 103 ? 10.441 9.777 -21.534 1.00 98.75 103 GLY A C 1
ATOM 696 O O . GLY A 1 103 ? 9.440 9.920 -20.839 1.00 98.75 103 GLY A O 1
ATOM 697 N N . ASP A 1 104 ? 10.663 10.516 -22.620 1.00 98.56 104 ASP A N 1
ATOM 698 C CA . ASP A 1 104 ? 9.595 11.282 -23.271 1.00 98.56 104 ASP A CA 1
ATOM 699 C C . ASP A 1 104 ? 9.073 10.517 -24.498 1.00 98.56 104 ASP A C 1
ATOM 701 O O . ASP A 1 104 ? 9.860 9.889 -25.193 1.00 98.56 104 ASP A O 1
ATOM 705 N N . ALA A 1 105 ? 7.817 10.784 -24.865 1.00 98.69 105 ALA A N 1
ATOM 706 C CA . ALA A 1 105 ? 7.066 10.179 -25.967 1.00 98.69 105 ALA A CA 1
ATOM 707 C C . ALA A 1 105 ? 6.494 8.789 -25.639 1.00 98.69 105 ALA A C 1
ATOM 709 O O . ALA A 1 105 ? 6.435 8.416 -24.480 1.00 98.69 105 ALA A O 1
ATOM 710 N N . ASP A 1 106 ? 5.911 8.120 -26.639 1.00 98.81 106 ASP A N 1
ATOM 711 C CA . ASP A 1 106 ? 5.101 6.918 -26.413 1.00 98.81 106 ASP A CA 1
ATOM 712 C C . ASP A 1 106 ? 5.998 5.668 -26.491 1.00 98.81 106 ASP A C 1
ATOM 714 O O . ASP A 1 106 ? 6.357 5.223 -27.589 1.00 98.81 106 ASP A O 1
ATOM 718 N N . ASP A 1 107 ? 6.329 5.079 -25.343 1.00 98.88 107 ASP A N 1
ATOM 719 C CA . ASP A 1 107 ? 7.324 4.016 -25.229 1.00 98.88 107 ASP A CA 1
ATOM 720 C C . ASP A 1 107 ? 6.728 2.613 -25.046 1.00 98.88 107 ASP A C 1
ATOM 722 O O . ASP A 1 107 ? 5.608 2.400 -24.569 1.00 98.88 107 ASP A O 1
ATOM 726 N N . LEU A 1 108 ? 7.511 1.602 -25.431 1.00 98.94 108 LEU A N 1
ATOM 727 C CA . LEU A 1 108 ? 7.183 0.189 -25.256 1.00 98.94 108 LEU A CA 1
ATOM 728 C C . LEU A 1 108 ? 8.253 -0.524 -24.429 1.00 98.94 108 LEU A C 1
ATOM 730 O O . LEU A 1 108 ? 9.357 -0.770 -24.917 1.00 98.94 108 LEU A O 1
ATOM 734 N N . LEU A 1 109 ? 7.905 -0.914 -23.205 1.00 98.94 109 LEU A N 1
ATOM 735 C CA . LEU A 1 109 ? 8.812 -1.536 -22.243 1.00 98.94 109 LEU A CA 1
ATOM 736 C C . LEU A 1 109 ? 8.405 -2.989 -21.963 1.00 98.94 109 LEU A C 1
ATOM 738 O O . LEU A 1 109 ? 7.238 -3.279 -21.689 1.00 98.94 109 LEU A O 1
ATOM 742 N N . TYR A 1 110 ? 9.386 -3.891 -22.001 1.00 98.94 110 TYR A N 1
ATOM 743 C CA . TYR A 1 110 ? 9.254 -5.298 -21.619 1.00 98.94 110 TYR A CA 1
ATOM 744 C C . TYR A 1 110 ? 10.285 -5.647 -20.540 1.00 98.94 110 TYR A C 1
ATOM 746 O O . TYR A 1 110 ? 11.473 -5.662 -20.858 1.00 98.94 110 TYR A O 1
ATOM 754 N N . GLY A 1 111 ? 9.858 -5.958 -19.316 1.00 98.81 111 GLY A N 1
ATOM 755 C CA . GLY A 1 111 ? 10.759 -6.395 -18.240 1.00 98.81 111 GLY A CA 1
ATOM 756 C C . GLY A 1 111 ? 11.419 -7.717 -18.609 1.00 98.81 111 GLY A C 1
ATOM 757 O O . GLY A 1 111 ? 12.563 -7.754 -19.060 1.00 98.81 111 GLY A O 1
ATOM 758 N N . GLY A 1 112 ? 10.617 -8.777 -18.645 1.00 98.75 112 GLY A N 1
ATOM 759 C CA . GLY A 1 112 ? 11.048 -10.096 -19.066 1.00 98.75 112 GLY A CA 1
ATOM 760 C C . GLY A 1 112 ? 10.844 -11.127 -17.973 1.00 98.75 112 GLY A C 1
ATOM 761 O O . GLY A 1 112 ? 9.749 -11.673 -17.871 1.00 98.75 112 GLY A O 1
ATOM 762 N N . SER A 1 113 ? 11.905 -11.512 -17.270 1.00 98.56 113 SER A N 1
ATOM 763 C CA . SER A 1 113 ? 11.825 -12.526 -16.218 1.00 98.56 113 SER A CA 1
ATOM 764 C C . SER A 1 113 ? 12.548 -12.084 -14.957 1.00 98.56 113 SER A C 1
ATOM 766 O O . SER A 1 113 ? 13.719 -11.725 -15.067 1.00 98.56 113 SER A O 1
ATOM 768 N N . GLN A 1 114 ? 11.964 -12.423 -13.805 1.00 98.62 114 GLN A N 1
ATOM 769 C CA . GLN A 1 114 ? 12.265 -11.911 -12.462 1.00 98.62 114 GLN A CA 1
ATOM 770 C C . GLN A 1 114 ? 11.687 -10.508 -12.245 1.00 98.62 114 GLN A C 1
ATOM 772 O O . GLN A 1 114 ? 10.954 -10.012 -13.078 1.00 98.62 114 GLN A O 1
ATOM 777 N N . ASP A 1 115 ? 11.950 -9.948 -11.068 1.00 98.81 115 ASP A N 1
ATOM 778 C CA . ASP A 1 115 ? 11.272 -8.764 -10.553 1.00 98.81 115 ASP A CA 1
ATOM 779 C C . ASP A 1 115 ? 11.896 -7.490 -11.156 1.00 98.81 115 ASP A C 1
ATOM 781 O O . ASP A 1 115 ? 12.975 -7.050 -10.735 1.00 98.81 115 ASP A O 1
ATOM 785 N N . ASP A 1 116 ? 11.219 -6.899 -12.135 1.00 98.88 116 ASP A N 1
ATOM 786 C CA . ASP A 1 116 ? 11.695 -5.757 -12.910 1.00 98.88 116 ASP A CA 1
ATOM 787 C C . ASP A 1 116 ? 11.056 -4.431 -12.462 1.00 98.88 116 ASP A C 1
ATOM 789 O O . ASP A 1 116 ? 9.971 -4.372 -11.872 1.00 98.88 116 ASP A O 1
ATOM 793 N N . LEU A 1 117 ? 11.726 -3.314 -12.767 1.00 98.88 117 LEU A N 1
ATOM 794 C CA . LEU A 1 117 ? 11.168 -1.968 -12.613 1.00 98.88 117 LEU A CA 1
ATOM 795 C C . LEU A 1 117 ? 11.059 -1.285 -13.970 1.00 98.88 117 LEU A C 1
ATOM 797 O O . LEU A 1 117 ? 12.063 -1.039 -14.644 1.00 98.88 117 LEU A O 1
ATOM 801 N N . LEU A 1 118 ? 9.837 -0.912 -14.337 1.00 98.94 118 LEU A N 1
ATOM 802 C CA . LEU A 1 118 ? 9.525 -0.236 -15.591 1.00 98.94 118 LEU A CA 1
ATOM 803 C C . LEU A 1 118 ? 8.954 1.148 -15.297 1.00 98.94 118 LEU A C 1
ATOM 805 O O . LEU A 1 118 ? 7.919 1.265 -14.646 1.00 98.94 118 LEU A O 1
ATOM 809 N N . ALA A 1 119 ? 9.591 2.189 -15.823 1.00 98.81 119 ALA A N 1
ATOM 810 C CA . ALA A 1 119 ? 9.090 3.555 -15.785 1.00 98.81 119 ALA A CA 1
ATOM 811 C C . ALA A 1 119 ? 8.878 4.077 -17.213 1.00 98.81 119 ALA A C 1
ATOM 813 O O . ALA A 1 119 ? 9.850 4.208 -17.956 1.00 98.81 119 ALA A O 1
ATOM 814 N N . GLY A 1 120 ? 7.628 4.366 -17.583 1.00 98.62 120 GLY A N 1
ATOM 815 C CA . GLY A 1 120 ? 7.243 4.901 -18.896 1.00 98.62 120 GLY A CA 1
ATOM 816 C C . GLY A 1 120 ? 7.754 6.327 -19.074 1.00 98.62 120 GLY A C 1
ATOM 817 O O . GLY A 1 120 ? 8.791 6.540 -19.694 1.00 98.62 120 GLY A O 1
ATOM 818 N N . GLY A 1 121 ? 7.134 7.282 -18.380 1.00 98.56 121 GLY A N 1
ATOM 819 C CA . GLY A 1 121 ? 7.601 8.664 -18.331 1.00 98.56 121 GLY A CA 1
ATOM 820 C C . GLY A 1 121 ? 6.537 9.641 -18.819 1.00 98.56 121 GLY A C 1
ATOM 821 O O . GLY A 1 121 ? 5.498 9.804 -18.186 1.00 98.56 121 GLY A O 1
ATOM 822 N N . ASN A 1 122 ? 6.833 10.419 -19.856 1.00 98.31 122 ASN A N 1
ATOM 823 C CA . ASN A 1 122 ? 5.852 11.319 -20.456 1.00 98.31 122 ASN A CA 1
ATOM 824 C C . ASN A 1 122 ? 5.362 10.733 -21.777 1.00 98.31 122 ASN A C 1
ATOM 826 O O . ASN A 1 122 ? 6.097 10.829 -22.746 1.00 98.31 122 ASN A O 1
ATOM 830 N N . GLY A 1 123 ? 4.100 10.356 -21.904 1.00 98.50 123 GLY A N 1
ATOM 831 C CA . GLY A 1 123 ? 3.588 9.819 -23.166 1.00 98.50 123 GLY A CA 1
ATOM 832 C C . GLY A 1 123 ? 2.549 8.752 -22.910 1.00 98.50 123 GLY A C 1
ATOM 833 O O . GLY A 1 123 ? 2.263 8.451 -21.766 1.00 98.50 123 GLY A O 1
ATOM 834 N N . ASP A 1 124 ? 1.913 8.245 -23.959 1.00 98.81 124 ASP A N 1
ATOM 835 C CA . ASP A 1 124 ? 0.987 7.122 -23.819 1.00 98.81 124 ASP A CA 1
ATOM 836 C C . ASP A 1 124 ? 1.792 5.806 -23.894 1.00 98.81 124 ASP A C 1
ATOM 838 O O . ASP A 1 124 ? 1.985 5.242 -24.978 1.00 98.81 124 ASP A O 1
ATOM 842 N N . ASP A 1 125 ? 2.250 5.313 -22.743 1.00 98.88 125 ASP A N 1
ATOM 843 C CA . ASP A 1 125 ? 3.226 4.227 -22.653 1.00 98.88 125 ASP A CA 1
ATOM 844 C C . ASP A 1 125 ? 2.591 2.831 -22.561 1.00 98.88 125 ASP A C 1
ATOM 846 O O . ASP A 1 125 ? 1.448 2.625 -22.141 1.00 98.88 125 ASP A O 1
ATOM 850 N N . THR A 1 126 ? 3.345 1.806 -22.963 1.00 98.94 126 THR A N 1
ATOM 851 C CA . THR A 1 126 ? 2.985 0.389 -22.802 1.00 98.94 126 THR A CA 1
ATOM 852 C C . THR A 1 126 ? 4.048 -0.326 -21.978 1.00 98.94 126 THR A C 1
ATOM 854 O O . THR A 1 126 ? 5.144 -0.593 -22.467 1.00 98.94 126 THR A O 1
ATOM 857 N N . LEU A 1 127 ? 3.692 -0.705 -20.753 1.00 98.94 127 LEU A N 1
ATOM 858 C CA . LEU A 1 127 ? 4.559 -1.388 -19.801 1.00 98.94 127 LEU A CA 1
ATOM 859 C C . LEU A 1 127 ? 4.096 -2.840 -19.647 1.00 98.94 127 LEU A C 1
ATOM 861 O O . LEU A 1 127 ? 2.940 -3.109 -19.305 1.00 98.94 127 LEU A O 1
ATOM 865 N N . VAL A 1 128 ? 4.994 -3.783 -19.923 1.00 98.94 128 VAL A N 1
ATOM 866 C CA . VAL A 1 128 ? 4.760 -5.220 -19.758 1.00 98.94 128 VAL A CA 1
ATOM 867 C C . VAL A 1 128 ? 5.838 -5.791 -18.845 1.00 98.94 128 VAL A C 1
ATOM 869 O O . VAL A 1 128 ? 6.981 -5.881 -19.283 1.00 98.94 128 VAL A O 1
ATOM 872 N N . GLY A 1 129 ? 5.469 -6.178 -17.625 1.00 98.81 129 GLY A N 1
ATOM 873 C CA . GLY A 1 129 ? 6.380 -6.743 -16.627 1.00 98.81 129 GLY A CA 1
ATOM 874 C C . GLY A 1 129 ? 6.962 -8.075 -17.096 1.00 98.81 129 GLY A C 1
ATOM 875 O O . GLY A 1 129 ? 8.063 -8.115 -17.639 1.00 98.81 129 GLY A O 1
ATOM 876 N N . GLY A 1 130 ? 6.155 -9.133 -17.098 1.00 98.75 130 GLY A N 1
ATOM 877 C CA . GLY A 1 130 ? 6.556 -10.448 -17.588 1.00 98.75 130 GLY A CA 1
ATOM 878 C C . GLY A 1 130 ? 6.333 -11.533 -16.547 1.00 98.75 130 GLY A C 1
ATOM 879 O O . GLY A 1 130 ? 5.206 -11.712 -16.098 1.00 98.75 130 GLY A O 1
ATOM 880 N N . ASP A 1 131 ? 7.365 -12.332 -16.280 1.00 98.69 131 ASP A N 1
ATOM 881 C CA . ASP A 1 131 ? 7.377 -13.278 -15.163 1.00 98.69 131 ASP A CA 1
ATOM 882 C C . ASP A 1 131 ? 8.090 -12.604 -13.979 1.00 98.69 131 ASP A C 1
ATOM 884 O O . ASP A 1 131 ? 9.233 -12.215 -14.162 1.00 98.69 131 ASP A O 1
ATOM 888 N N . GLY A 1 132 ? 7.552 -12.620 -12.762 1.00 98.69 132 GLY A N 1
ATOM 889 C CA . GLY A 1 132 ? 8.195 -11.988 -11.600 1.00 98.69 132 GLY A CA 1
ATOM 890 C C . GLY A 1 132 ? 7.257 -11.023 -10.892 1.00 98.69 132 GLY A C 1
ATOM 891 O O . GLY A 1 132 ? 6.143 -10.809 -11.345 1.00 98.69 132 GLY A O 1
ATOM 892 N N . ASP A 1 133 ? 7.683 -10.501 -9.746 1.00 98.81 133 ASP A N 1
ATOM 893 C CA . ASP A 1 133 ? 6.913 -9.506 -8.999 1.00 98.81 133 ASP A CA 1
ATOM 894 C C . ASP A 1 133 ? 7.352 -8.099 -9.452 1.00 98.81 133 ASP A C 1
ATOM 896 O O . ASP A 1 133 ? 8.273 -7.507 -8.880 1.00 98.81 133 ASP A O 1
ATOM 900 N N . ASP A 1 134 ? 6.723 -7.566 -10.501 1.00 98.94 134 ASP A N 1
ATOM 901 C CA . ASP A 1 134 ? 7.190 -6.357 -11.183 1.00 98.94 134 ASP A CA 1
ATOM 902 C C . ASP A 1 134 ? 6.646 -5.059 -10.566 1.00 98.94 134 ASP A C 1
ATOM 904 O O . ASP A 1 134 ? 5.563 -4.998 -9.980 1.00 98.94 134 ASP A O 1
ATOM 908 N N . THR A 1 135 ? 7.385 -3.958 -10.729 1.00 98.88 135 THR A N 1
ATOM 909 C CA . THR A 1 135 ? 6.912 -2.601 -10.408 1.00 98.88 135 THR A CA 1
ATOM 910 C C . THR A 1 135 ? 6.819 -1.755 -11.668 1.00 98.88 135 THR A C 1
ATOM 912 O O . THR A 1 135 ? 7.822 -1.474 -12.324 1.00 98.88 135 THR A O 1
ATOM 915 N N . LEU A 1 136 ? 5.610 -1.303 -11.992 1.00 98.88 136 LEU A N 1
ATOM 916 C CA . LEU A 1 136 ? 5.322 -0.526 -13.193 1.00 98.88 136 LEU A CA 1
ATOM 917 C C . LEU A 1 136 ? 4.895 0.893 -12.801 1.00 98.88 136 LEU A C 1
ATOM 919 O O . LEU A 1 136 ? 4.016 1.066 -11.960 1.00 98.88 136 LEU A O 1
ATOM 923 N N . ASP A 1 137 ? 5.480 1.902 -13.438 1.00 98.69 137 ASP A N 1
ATOM 924 C CA . ASP A 1 137 ? 5.187 3.325 -13.246 1.00 98.69 137 ASP A CA 1
ATOM 925 C C . ASP A 1 137 ? 5.039 4.025 -14.606 1.00 98.69 137 ASP A C 1
ATOM 927 O O . ASP A 1 137 ? 6.018 4.404 -15.248 1.00 98.69 137 ASP A O 1
ATOM 931 N N . GLY A 1 138 ? 3.801 4.207 -15.059 1.00 97.88 138 GLY A N 1
ATOM 932 C CA . GLY A 1 138 ? 3.495 4.911 -16.311 1.00 97.88 138 GLY A CA 1
ATOM 933 C C . GLY A 1 138 ? 3.862 6.397 -16.278 1.00 97.88 138 GLY A C 1
ATOM 934 O O . GLY A 1 138 ? 4.180 6.976 -17.307 1.00 97.88 138 GLY A O 1
ATOM 935 N N . ASN A 1 139 ? 3.953 7.006 -15.089 1.00 97.06 139 ASN A N 1
ATOM 936 C CA . ASN A 1 139 ? 4.019 8.455 -14.921 1.00 97.06 139 ASN A CA 1
ATOM 937 C C . ASN A 1 139 ? 2.850 9.152 -15.641 1.00 97.06 139 ASN A C 1
ATOM 939 O O . ASN A 1 139 ? 1.712 8.943 -15.245 1.00 97.06 139 ASN A O 1
ATOM 943 N N . SER A 1 140 ? 3.089 10.058 -16.593 1.00 96.56 140 SER A N 1
ATOM 944 C CA . SER A 1 140 ? 2.031 10.906 -17.154 1.00 96.56 140 SER A CA 1
ATOM 945 C C . SER A 1 140 ? 1.648 10.497 -18.567 1.00 96.56 140 SER A C 1
ATOM 947 O O . SER A 1 140 ? 2.500 10.507 -19.448 1.00 96.56 140 SER A O 1
ATOM 949 N N . GLY A 1 141 ? 0.349 10.353 -18.816 1.00 97.69 141 GLY A N 1
ATOM 950 C CA . GLY A 1 141 ? -0.164 9.957 -20.123 1.00 97.69 141 GLY A CA 1
ATOM 951 C C . GLY A 1 141 ? -1.305 8.966 -19.993 1.00 97.69 141 GLY A C 1
ATOM 952 O O . GLY A 1 141 ? -1.915 8.873 -18.937 1.00 97.69 141 GLY A O 1
ATOM 953 N N . ASN A 1 142 ? -1.712 8.335 -21.092 1.00 98.56 142 ASN A N 1
ATOM 954 C CA . ASN A 1 142 ? -2.734 7.290 -21.070 1.00 98.56 142 ASN A CA 1
ATOM 955 C C . ASN A 1 142 ? -2.067 5.935 -21.261 1.00 98.56 142 ASN A C 1
ATOM 957 O O . ASN A 1 142 ? -1.918 5.458 -22.390 1.00 98.56 142 ASN A O 1
ATOM 961 N N . ASP A 1 143 ? -1.736 5.306 -20.148 1.00 98.81 143 ASP A N 1
ATOM 962 C CA . ASP A 1 143 ? -0.795 4.203 -20.154 1.00 98.81 143 ASP A CA 1
ATOM 963 C C . ASP A 1 143 ? -1.491 2.842 -20.123 1.00 98.81 143 ASP A C 1
ATOM 965 O O . ASP A 1 143 ? -2.635 2.662 -19.677 1.00 98.81 143 ASP A O 1
ATOM 969 N N . TYR A 1 144 ? -0.777 1.834 -20.606 1.00 98.81 144 TYR A N 1
ATOM 970 C CA . TYR A 1 144 ? -1.156 0.438 -20.489 1.00 98.81 144 TYR A CA 1
ATOM 971 C C . TYR A 1 144 ? -0.169 -0.304 -19.598 1.00 98.81 144 TYR A C 1
ATOM 973 O O . TYR A 1 144 ? 0.985 -0.499 -19.966 1.00 98.81 144 TYR A O 1
ATOM 981 N N . PHE A 1 145 ? -0.675 -0.797 -18.473 1.00 98.88 145 PHE A N 1
ATOM 982 C CA . PHE A 1 145 ? 0.051 -1.637 -17.535 1.00 98.88 145 PHE A CA 1
ATOM 983 C C . PHE A 1 145 ? -0.392 -3.085 -17.721 1.00 98.88 145 PHE A C 1
ATOM 985 O O . PHE A 1 145 ? -1.591 -3.397 -17.734 1.00 98.88 145 PHE A O 1
ATOM 992 N N . ASN A 1 146 ? 0.581 -3.975 -17.844 1.00 98.75 146 ASN A N 1
ATOM 993 C CA . ASN A 1 146 ? 0.384 -5.412 -17.807 1.00 98.75 146 ASN A CA 1
ATOM 994 C C . ASN A 1 146 ? 1.489 -6.027 -16.957 1.00 98.75 146 ASN A C 1
ATOM 996 O O . ASN A 1 146 ? 2.588 -6.173 -17.483 1.00 98.75 146 ASN A O 1
ATOM 1000 N N . GLY A 1 147 ? 1.203 -6.354 -15.698 1.00 98.62 147 GLY A N 1
ATOM 1001 C CA . GLY A 1 147 ? 2.191 -6.956 -14.799 1.00 98.62 147 GLY A CA 1
ATOM 1002 C C . GLY A 1 147 ? 2.635 -8.309 -15.339 1.00 98.62 147 GLY A C 1
ATOM 1003 O O . GLY A 1 147 ? 3.667 -8.400 -15.989 1.00 98.62 147 GLY A O 1
ATOM 1004 N N . GLY A 1 148 ? 1.747 -9.298 -15.312 1.00 98.56 148 GLY A N 1
ATOM 1005 C CA . GLY A 1 148 ? 1.973 -10.569 -15.993 1.00 98.56 148 GLY A CA 1
ATOM 1006 C C . GLY A 1 148 ? 1.765 -11.746 -15.058 1.00 98.56 148 GLY A C 1
ATOM 1007 O O . GLY A 1 148 ? 0.660 -11.930 -14.548 1.00 98.56 148 GLY A O 1
ATOM 1008 N N . ASP A 1 149 ? 2.773 -12.605 -14.950 1.00 98.50 149 ASP A N 1
ATOM 1009 C CA . ASP A 1 149 ? 2.798 -13.727 -14.019 1.00 98.50 149 ASP A CA 1
ATOM 1010 C C . ASP A 1 149 ? 3.581 -13.309 -12.764 1.00 98.50 149 ASP A C 1
ATOM 1012 O O . ASP A 1 149 ? 4.803 -13.274 -12.804 1.00 98.50 149 ASP A O 1
ATOM 1016 N N . GLY A 1 150 ? 2.915 -13.131 -11.626 1.00 98.38 150 GLY A N 1
ATOM 1017 C CA . GLY A 1 150 ? 3.577 -12.752 -10.375 1.00 98.38 150 GLY A CA 1
ATOM 1018 C C . GLY A 1 150 ? 2.638 -11.989 -9.458 1.00 98.38 150 GLY A C 1
ATOM 1019 O O . GLY A 1 150 ? 1.423 -12.186 -9.538 1.00 98.38 150 GLY A O 1
ATOM 1020 N N . ILE A 1 151 ? 3.202 -11.195 -8.552 1.00 98.62 151 ILE A N 1
ATOM 1021 C CA . ILE A 1 151 ? 2.490 -10.198 -7.752 1.00 98.62 151 ILE A CA 1
ATOM 1022 C C . ILE A 1 151 ? 3.013 -8.820 -8.150 1.00 98.62 151 ILE A C 1
ATOM 1024 O O . ILE A 1 151 ? 4.033 -8.351 -7.643 1.00 98.62 151 ILE A O 1
ATOM 1028 N N . ASP A 1 152 ? 2.270 -8.153 -9.020 1.00 98.88 152 ASP A N 1
ATOM 1029 C CA . ASP A 1 152 ? 2.722 -6.940 -9.679 1.00 98.88 152 ASP A CA 1
ATOM 1030 C C . ASP A 1 152 ? 2.168 -5.683 -9.006 1.00 98.88 152 ASP A C 1
ATOM 1032 O O . ASP A 1 152 ? 1.038 -5.640 -8.505 1.00 98.88 152 ASP A O 1
ATOM 1036 N N . THR A 1 153 ? 2.971 -4.622 -9.009 1.00 98.88 153 THR A N 1
ATOM 1037 C CA . THR A 1 153 ? 2.651 -3.345 -8.371 1.00 98.88 153 THR A CA 1
ATOM 1038 C C . THR A 1 153 ? 2.556 -2.231 -9.402 1.00 98.88 153 THR A C 1
ATOM 1040 O O . THR A 1 153 ? 3.533 -1.906 -10.076 1.00 98.88 153 THR A O 1
ATOM 1043 N N . ALA A 1 154 ? 1.395 -1.577 -9.475 1.00 98.75 154 ALA A N 1
ATOM 1044 C CA . ALA A 1 154 ? 1.277 -0.286 -10.142 1.00 98.75 154 ALA A CA 1
ATOM 1045 C C . ALA A 1 154 ? 1.672 0.830 -9.167 1.00 98.75 154 ALA A C 1
ATOM 1047 O O . ALA A 1 154 ? 1.060 1.003 -8.109 1.00 98.75 154 ALA A O 1
ATOM 1048 N N . ASN A 1 155 ? 2.698 1.589 -9.530 1.00 98.50 155 ASN A N 1
ATOM 1049 C CA . ASN A 1 155 ? 3.193 2.721 -8.769 1.00 98.50 155 ASN A CA 1
ATOM 1050 C C . ASN A 1 155 ? 2.723 4.032 -9.410 1.00 98.50 155 ASN A C 1
ATOM 1052 O O . ASN A 1 155 ? 2.987 4.291 -10.581 1.00 98.50 155 ASN A O 1
ATOM 1056 N N . PHE A 1 156 ? 2.064 4.869 -8.617 1.00 97.50 156 PHE A N 1
ATOM 1057 C CA . PHE A 1 156 ? 1.596 6.199 -8.986 1.00 97.50 156 PHE A CA 1
ATOM 1058 C C . PHE A 1 156 ? 2.233 7.224 -8.046 1.00 97.50 156 PHE A C 1
ATOM 1060 O O . PHE A 1 156 ? 1.643 7.666 -7.061 1.00 97.50 156 PHE A O 1
ATOM 1067 N N . GLY A 1 157 ? 3.482 7.590 -8.329 1.00 91.31 157 GLY A N 1
ATOM 1068 C CA . GLY A 1 157 ? 4.208 8.555 -7.508 1.00 91.31 157 GLY A CA 1
ATOM 1069 C C . GLY A 1 157 ? 3.637 9.980 -7.580 1.00 91.31 157 GLY A C 1
ATOM 1070 O O . GLY A 1 157 ? 2.822 10.329 -8.430 1.00 91.31 157 GLY A O 1
ATOM 1071 N N . GLY A 1 158 ? 4.138 10.862 -6.713 1.00 92.06 158 GLY A N 1
ATOM 1072 C CA . GLY A 1 158 ? 3.823 12.294 -6.744 1.00 92.06 158 GLY A CA 1
ATOM 1073 C C . GLY A 1 158 ? 2.934 12.758 -5.593 1.00 92.06 158 GLY A C 1
ATOM 1074 O O . GLY A 1 158 ? 2.996 12.215 -4.503 1.00 92.06 158 GLY A O 1
ATOM 1075 N N . THR A 1 159 ? 2.201 13.852 -5.812 1.00 92.88 159 THR A N 1
ATOM 1076 C CA . THR A 1 159 ? 1.334 14.486 -4.794 1.00 92.88 159 THR A CA 1
ATOM 1077 C C . THR A 1 159 ? -0.053 14.817 -5.363 1.00 92.88 159 THR A C 1
ATOM 1079 O O . THR A 1 159 ? -0.623 15.868 -5.053 1.00 92.88 159 THR A O 1
ATOM 1082 N N . ILE A 1 160 ? -0.493 14.056 -6.363 1.00 94.00 160 ILE A N 1
ATOM 1083 C CA . ILE A 1 160 ? -1.738 14.289 -7.096 1.00 94.00 160 ILE A CA 1
ATOM 1084 C C . ILE A 1 160 ? -2.745 13.266 -6.591 1.00 94.00 160 ILE A C 1
ATOM 1086 O O . ILE A 1 160 ? -2.425 12.085 -6.605 1.00 94.00 160 ILE A O 1
ATOM 1090 N N . ASP A 1 161 ? -3.953 13.726 -6.250 1.00 97.75 161 ASP A N 1
ATOM 1091 C CA . ASP A 1 161 ? -5.081 12.852 -5.917 1.00 97.75 161 ASP A CA 1
ATOM 1092 C C . ASP A 1 161 ? -5.256 11.770 -6.998 1.00 97.75 161 ASP A C 1
ATOM 1094 O O . ASP A 1 161 ? -5.594 12.064 -8.155 1.00 97.75 161 ASP A O 1
ATOM 1098 N N . THR A 1 162 ? -5.028 10.525 -6.602 1.00 98.19 162 THR A N 1
ATOM 1099 C CA . THR A 1 162 ? -5.003 9.347 -7.456 1.00 98.19 162 THR A CA 1
ATOM 1100 C C . THR A 1 162 ? -6.241 8.493 -7.203 1.00 98.19 162 THR A C 1
ATOM 1102 O O . THR A 1 162 ? -6.679 8.313 -6.073 1.00 98.19 162 THR A O 1
ATOM 1105 N N . THR A 1 163 ? -6.877 7.968 -8.250 1.00 98.31 163 THR A N 1
ATOM 1106 C CA . THR A 1 163 ? -8.024 7.053 -8.101 1.00 98.31 163 THR A CA 1
ATOM 1107 C C . THR A 1 163 ? -7.827 5.799 -8.931 1.00 98.31 163 THR A C 1
ATOM 1109 O O . THR A 1 163 ? -7.849 5.857 -10.159 1.00 98.31 163 THR A O 1
ATOM 1112 N N . VAL A 1 164 ? -7.698 4.652 -8.269 1.00 98.62 164 VAL A N 1
ATOM 1113 C CA . VAL A 1 164 ? -7.439 3.363 -8.917 1.00 98.62 164 VAL A CA 1
ATOM 1114 C C . VAL A 1 164 ? -8.377 2.307 -8.354 1.00 98.62 164 VAL A C 1
ATOM 1116 O O . VAL A 1 164 ? -8.576 2.212 -7.150 1.00 98.62 164 VAL A O 1
ATOM 1119 N N . SER A 1 165 ? -8.951 1.495 -9.236 1.00 98.38 165 SER A N 1
ATOM 1120 C CA . SER A 1 165 ? -9.681 0.285 -8.873 1.00 98.38 165 SER A CA 1
ATOM 1121 C C . SER A 1 165 ? -9.131 -0.904 -9.653 1.00 98.38 165 SER A C 1
ATOM 1123 O O . SER A 1 165 ? -9.208 -0.915 -10.886 1.00 98.38 165 SER A O 1
ATOM 1125 N N . LEU A 1 166 ? -8.617 -1.914 -8.949 1.00 98.31 166 LEU A N 1
ATOM 1126 C CA . LEU A 1 166 ? -8.130 -3.162 -9.550 1.00 98.31 166 LEU A CA 1
ATOM 1127 C C . LEU A 1 166 ? -9.285 -4.011 -10.104 1.00 98.31 166 LEU A C 1
ATOM 1129 O O . LEU A 1 166 ? -9.156 -4.642 -11.154 1.00 98.31 166 LEU A O 1
ATOM 1133 N N . ALA A 1 167 ? -10.486 -3.890 -9.527 1.00 95.75 167 ALA A N 1
ATOM 1134 C CA . ALA A 1 167 ? -11.703 -4.475 -10.094 1.00 95.75 167 ALA A CA 1
ATOM 1135 C C 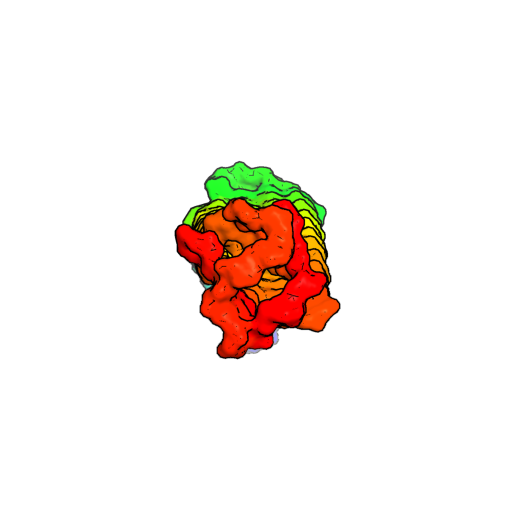. ALA A 1 167 ? -12.063 -3.921 -11.498 1.00 95.75 167 ALA A C 1
ATOM 1137 O O . ALA A 1 167 ? -12.847 -4.525 -12.250 1.00 95.75 167 ALA A O 1
ATOM 1138 N N . THR A 1 168 ? -11.510 -2.766 -11.893 1.00 96.94 168 THR A N 1
ATOM 1139 C CA . THR A 1 168 ? -11.764 -2.154 -13.202 1.00 96.94 168 THR A CA 1
ATOM 1140 C C . THR A 1 168 ? -10.836 -2.712 -14.278 1.00 96.94 168 THR A C 1
ATOM 1142 O O . THR A 1 168 ? -9.739 -2.235 -14.516 1.00 96.94 168 THR A O 1
ATOM 1145 N N . THR A 1 169 ? -11.353 -3.655 -15.067 1.00 90.62 169 THR A N 1
ATOM 1146 C CA . THR A 1 169 ? -10.618 -4.238 -16.213 1.00 90.62 169 THR A CA 1
ATOM 1147 C C . THR A 1 169 ? -10.502 -3.327 -17.447 1.00 90.62 169 THR A C 1
ATOM 1149 O O . THR A 1 169 ? -9.950 -3.739 -18.469 1.00 90.62 169 THR A O 1
ATOM 1152 N N . GLY A 1 170 ? -11.107 -2.138 -17.423 1.00 96.31 170 GLY A N 1
ATOM 1153 C CA . GLY A 1 170 ? -11.112 -1.170 -18.524 1.00 96.31 170 GLY A CA 1
ATOM 1154 C C . GLY A 1 170 ? -10.127 -0.026 -18.296 1.00 96.31 170 GLY A C 1
ATOM 1155 O O . GLY A 1 170 ? -9.345 -0.049 -17.360 1.00 96.31 170 GLY A O 1
ATOM 1156 N N . THR A 1 171 ? -10.186 0.991 -19.153 1.00 97.69 171 THR A N 1
ATOM 1157 C CA . THR A 1 171 ? -9.478 2.249 -18.895 1.00 97.69 171 THR A CA 1
ATOM 1158 C C . THR A 1 171 ? -10.166 3.018 -17.764 1.00 97.69 171 THR A C 1
ATOM 1160 O O . THR A 1 171 ? -11.397 3.139 -17.775 1.00 97.69 171 THR A O 1
ATOM 1163 N N . GLN A 1 172 ? -9.387 3.574 -16.841 1.00 98.19 172 GLN A N 1
ATOM 1164 C CA . GLN A 1 172 ? -9.834 4.387 -15.714 1.00 98.19 172 GLN A CA 1
ATOM 1165 C C . GLN A 1 172 ? -9.055 5.701 -15.640 1.00 98.19 172 GLN A C 1
ATOM 1167 O O . GLN A 1 172 ? -7.930 5.792 -16.103 1.00 98.19 172 GLN A O 1
ATOM 1172 N N . SER A 1 173 ? -9.688 6.746 -15.109 1.00 97.50 173 SER A N 1
ATOM 1173 C CA . SER A 1 173 ? -9.023 8.035 -14.909 1.00 97.50 173 SER A CA 1
ATOM 1174 C C . SER A 1 173 ? -8.279 7.988 -13.583 1.00 97.50 173 SER A C 1
ATOM 1176 O O . SER A 1 173 ? -8.932 8.078 -12.546 1.00 97.50 173 SER A O 1
ATOM 1178 N N . THR A 1 174 ? -6.958 7.879 -13.626 1.00 97.00 174 THR A N 1
ATOM 1179 C CA . THR A 1 174 ? -6.114 7.685 -12.436 1.00 97.00 174 THR A CA 1
ATOM 1180 C C . THR A 1 174 ? -5.715 8.984 -11.762 1.00 97.00 174 THR A C 1
ATOM 1182 O O . THR A 1 174 ? -5.374 8.962 -10.596 1.00 97.00 174 THR A O 1
ATOM 1185 N N . GLY A 1 175 ? -5.782 10.113 -12.470 1.00 96.00 175 GLY A N 1
ATOM 1186 C CA . GLY A 1 175 ? -5.194 11.385 -12.025 1.00 96.00 175 GLY A CA 1
ATOM 1187 C C . GLY A 1 175 ? -3.893 11.705 -12.763 1.00 96.00 175 GLY A C 1
ATOM 1188 O O . GLY A 1 175 ? -3.600 12.882 -12.985 1.00 96.00 175 GLY A O 1
ATOM 1189 N N . HIS A 1 176 ? -3.211 10.671 -13.261 1.00 95.62 176 HIS A N 1
ATOM 1190 C CA . HIS A 1 176 ? -2.017 10.768 -14.107 1.00 95.62 176 HIS A CA 1
ATOM 1191 C C . HIS A 1 176 ? -2.335 10.616 -15.602 1.00 95.62 176 HIS A C 1
ATOM 1193 O O . HIS A 1 176 ? -1.681 11.223 -16.449 1.00 95.62 176 HIS A O 1
ATOM 1199 N N . GLY A 1 177 ? -3.474 9.992 -15.896 1.00 96.69 177 GLY A N 1
ATOM 1200 C CA . GLY A 1 177 ? -4.210 10.119 -17.144 1.00 96.69 177 GLY A CA 1
ATOM 1201 C C . GLY A 1 177 ? -5.325 9.089 -17.230 1.00 96.69 177 GLY A C 1
ATOM 1202 O O . GLY A 1 177 ? -6.076 8.922 -16.265 1.00 96.69 177 GLY A O 1
ATOM 1203 N N . SER A 1 178 ? -5.538 8.501 -18.410 1.00 98.06 178 SER A N 1
ATOM 1204 C CA . SER A 1 178 ? -6.547 7.454 -18.620 1.00 98.06 178 SER A CA 1
ATOM 1205 C C . SER A 1 178 ? -5.876 6.103 -18.836 1.00 98.06 178 SER A C 1
ATOM 1207 O O . SER A 1 178 ? -5.693 5.683 -19.980 1.00 98.06 178 SER A O 1
ATOM 1209 N N . ASP A 1 179 ? -5.604 5.400 -17.743 1.00 98.56 179 ASP A N 1
ATOM 1210 C CA . ASP A 1 179 ? -4.753 4.212 -17.750 1.00 98.56 179 ASP A CA 1
ATOM 1211 C C . ASP A 1 179 ? -5.567 2.925 -17.736 1.00 98.56 179 ASP A C 1
ATOM 1213 O O . ASP A 1 179 ? -6.717 2.878 -17.285 1.00 98.56 179 ASP A O 1
ATOM 1217 N N . ARG A 1 180 ? -4.979 1.847 -18.245 1.00 98.50 180 ARG A N 1
ATOM 1218 C CA . ARG A 1 180 ? -5.556 0.502 -18.224 1.00 98.50 180 ARG A CA 1
ATOM 1219 C C . ARG A 1 180 ? -4.590 -0.443 -17.523 1.00 98.50 180 ARG A C 1
ATOM 1221 O O . ARG A 1 180 ? -3.501 -0.675 -18.031 1.00 98.50 180 ARG A O 1
ATOM 1228 N N . LEU A 1 181 ? -5.050 -1.040 -16.428 1.00 98.69 181 LEU A N 1
ATOM 1229 C CA . LEU A 1 181 ? -4.278 -1.971 -15.609 1.00 98.69 181 LEU A CA 1
ATOM 1230 C C . LEU A 1 181 ? -4.785 -3.401 -15.827 1.00 98.69 181 LEU A C 1
ATOM 1232 O O . LEU A 1 181 ? -5.994 -3.638 -15.933 1.00 98.69 181 LEU A O 1
ATOM 1236 N N . VAL A 1 182 ? -3.863 -4.351 -15.966 1.00 98.12 182 VAL A N 1
ATOM 1237 C CA . VAL A 1 182 ? -4.138 -5.782 -16.160 1.00 98.12 182 VAL A CA 1
ATOM 1238 C C . VAL A 1 182 ? -3.072 -6.587 -15.432 1.00 98.12 182 VAL A C 1
ATOM 1240 O O . VAL A 1 182 ? -1.900 -6.299 -15.627 1.00 98.12 182 VAL A O 1
ATOM 1243 N N . GLY A 1 183 ? -3.476 -7.610 -14.670 1.00 97.69 183 GLY A N 1
ATOM 1244 C CA . GLY A 1 183 ? -2.528 -8.427 -13.900 1.00 97.69 183 GLY A CA 1
ATOM 1245 C C . GLY A 1 183 ? -1.714 -7.542 -12.967 1.00 97.69 183 GLY A C 1
ATOM 1246 O O . GLY A 1 183 ? -0.519 -7.421 -13.157 1.00 97.69 183 GLY A O 1
ATOM 1247 N N . ILE A 1 184 ? -2.414 -6.774 -12.132 1.00 98.69 184 ILE A N 1
ATOM 1248 C CA . ILE A 1 184 ? -1.828 -5.910 -11.114 1.00 98.69 184 ILE A CA 1
ATOM 1249 C C . ILE A 1 184 ? -2.554 -6.263 -9.828 1.00 98.69 184 ILE A C 1
ATOM 1251 O O . ILE A 1 184 ? -3.783 -6.166 -9.774 1.00 98.69 184 ILE A O 1
ATOM 1255 N N . GLU A 1 185 ? -1.797 -6.653 -8.817 1.00 98.50 185 GLU A N 1
ATOM 1256 C CA . GLU A 1 185 ? -2.311 -7.093 -7.525 1.00 98.50 185 GLU A CA 1
ATOM 1257 C C . GLU A 1 185 ? -2.149 -5.999 -6.468 1.00 98.50 185 GLU A C 1
ATOM 1259 O O . GLU A 1 185 ? -2.918 -5.960 -5.510 1.00 98.50 185 GLU A O 1
ATOM 1264 N N . ASN A 1 186 ? -1.188 -5.089 -6.653 1.00 98.75 186 ASN A N 1
ATOM 1265 C CA . ASN A 1 186 ? -0.857 -4.054 -5.683 1.00 98.75 186 ASN A CA 1
ATOM 1266 C C . ASN A 1 186 ? -0.884 -2.656 -6.299 1.00 98.75 186 ASN A C 1
ATOM 1268 O O . ASN A 1 186 ? -0.556 -2.453 -7.471 1.00 98.75 186 ASN A O 1
ATOM 1272 N N . VAL A 1 187 ? -1.204 -1.666 -5.469 1.00 98.81 187 VAL A N 1
ATOM 1273 C CA . VAL A 1 187 ? -1.126 -0.251 -5.841 1.00 98.81 187 VAL A CA 1
ATOM 1274 C C . VAL A 1 187 ? -0.371 0.506 -4.764 1.00 98.81 187 VAL A C 1
ATOM 1276 O O . VAL A 1 187 ? -0.646 0.361 -3.574 1.00 98.81 187 VAL A O 1
ATOM 1279 N N . THR A 1 188 ? 0.585 1.322 -5.187 1.00 98.56 188 THR A N 1
ATOM 1280 C CA . THR A 1 188 ? 1.270 2.274 -4.313 1.00 98.56 188 THR A CA 1
ATOM 1281 C C . THR A 1 188 ? 1.130 3.672 -4.888 1.00 98.56 188 THR A C 1
ATOM 1283 O O . THR A 1 188 ? 1.421 3.886 -6.064 1.00 98.56 188 THR A O 1
ATOM 1286 N N . THR A 1 189 ? 0.700 4.618 -4.065 1.00 98.12 189 THR A N 1
ATOM 1287 C CA . THR A 1 189 ? 0.801 6.052 -4.332 1.00 98.12 189 THR A CA 1
ATOM 1288 C C . THR A 1 189 ? 1.811 6.685 -3.369 1.00 98.12 189 THR A C 1
ATOM 1290 O O . THR A 1 189 ? 2.569 5.982 -2.696 1.00 98.12 189 THR A O 1
ATOM 1293 N N . ALA A 1 190 ? 1.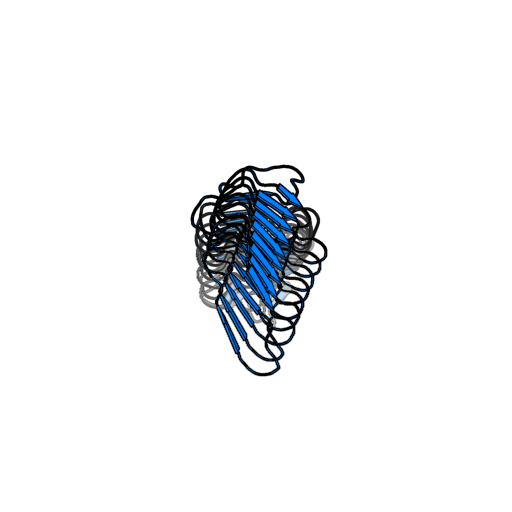933 8.012 -3.376 1.00 96.12 190 ALA A N 1
ATOM 1294 C CA . ALA A 1 190 ? 2.897 8.715 -2.528 1.00 96.12 190 ALA A CA 1
ATOM 1295 C C . ALA A 1 190 ? 2.254 9.839 -1.720 1.00 96.12 190 ALA A C 1
ATOM 1297 O O . ALA A 1 190 ? 2.531 9.978 -0.536 1.00 96.12 190 ALA A O 1
ATOM 1298 N N . GLY A 1 191 ? 1.428 10.665 -2.344 1.00 95.12 191 GLY A N 1
ATOM 1299 C CA . GLY A 1 191 ? 0.554 11.537 -1.592 1.00 95.12 191 GLY A CA 1
ATOM 1300 C C . GLY A 1 191 ? -0.495 12.184 -2.470 1.00 95.12 191 GLY A C 1
ATOM 1301 O O . GLY A 1 191 ? -0.409 12.152 -3.700 1.00 95.12 191 GLY A O 1
ATOM 1302 N N . GLY A 1 192 ? -1.438 12.855 -1.831 1.00 97.62 192 GLY A N 1
ATOM 1303 C CA . GLY A 1 192 ? -2.702 13.229 -2.456 1.00 97.62 192 GLY A CA 1
ATOM 1304 C C . GLY A 1 192 ? -3.831 12.920 -1.485 1.00 97.62 192 GLY A C 1
ATOM 1305 O O . GLY A 1 192 ? -3.574 12.633 -0.334 1.00 97.62 192 GLY A O 1
ATOM 1306 N N . ASN A 1 193 ? -5.081 13.071 -1.904 1.00 98.38 193 ASN A N 1
ATOM 1307 C CA . ASN A 1 193 ? -6.191 12.394 -1.231 1.00 98.38 193 ASN A CA 1
ATOM 1308 C C . ASN A 1 193 ? -6.653 11.304 -2.188 1.00 98.38 193 ASN A C 1
ATOM 1310 O O . ASN A 1 193 ? -7.458 11.546 -3.100 1.00 98.38 193 ASN A O 1
ATOM 1314 N N . ASP A 1 194 ? -6.039 10.149 -2.041 1.00 98.69 194 ASP A N 1
ATOM 1315 C CA . ASP A 1 194 ? -6.099 9.033 -2.951 1.00 98.69 194 ASP A CA 1
ATOM 1316 C C . ASP A 1 194 ? -7.314 8.149 -2.648 1.00 98.69 194 ASP A C 1
ATOM 1318 O O . ASP A 1 194 ? -7.873 8.117 -1.551 1.00 98.69 194 ASP A O 1
ATOM 1322 N N . HIS A 1 195 ? -7.790 7.443 -3.670 1.00 98.62 195 HIS A N 1
ATOM 1323 C CA . HIS A 1 195 ? -8.874 6.478 -3.554 1.00 98.62 195 HIS A CA 1
ATOM 1324 C C . HIS A 1 195 ? -8.485 5.183 -4.254 1.00 98.62 195 HIS A C 1
ATOM 1326 O O . HIS A 1 195 ? -8.545 5.089 -5.485 1.00 98.62 195 HIS A O 1
ATOM 1332 N N . LEU A 1 196 ? -8.096 4.193 -3.458 1.00 98.81 196 LEU A N 1
ATOM 1333 C CA . LEU A 1 196 ? -7.603 2.905 -3.924 1.00 98.81 196 LEU A CA 1
ATOM 1334 C C . LEU A 1 196 ? -8.627 1.819 -3.603 1.00 98.81 196 LEU A C 1
ATOM 1336 O O . LEU A 1 196 ? -9.115 1.726 -2.480 1.00 98.81 196 LEU A O 1
ATOM 1340 N N . VAL A 1 197 ? -8.961 1.007 -4.600 1.00 98.81 197 VAL A N 1
ATOM 1341 C CA . VAL A 1 197 ? -9.888 -0.119 -4.461 1.00 98.81 197 VAL A CA 1
ATOM 1342 C C . VAL A 1 197 ? -9.218 -1.382 -4.991 1.00 98.81 197 VAL A C 1
ATOM 1344 O O . VAL A 1 197 ? -8.772 -1.395 -6.144 1.00 98.81 197 VAL A O 1
ATOM 1347 N N . GLY A 1 198 ? -9.177 -2.426 -4.170 1.00 98.69 198 GLY A N 1
ATOM 1348 C CA . GLY A 1 198 ? -8.722 -3.767 -4.513 1.00 98.69 198 GLY A CA 1
ATOM 1349 C C . GLY A 1 198 ? -9.657 -4.490 -5.483 1.00 98.69 198 GLY A C 1
ATOM 1350 O O . GLY A 1 198 ? -10.429 -3.878 -6.243 1.00 98.69 198 GLY A O 1
ATOM 1351 N N . ASP A 1 199 ? -9.540 -5.810 -5.515 1.00 98.19 199 ASP A N 1
ATOM 1352 C CA . ASP A 1 199 ? -10.421 -6.692 -6.262 1.00 98.19 199 ASP A CA 1
ATOM 1353 C C . ASP A 1 199 ? -10.857 -7.921 -5.445 1.00 98.19 199 ASP A C 1
ATOM 1355 O O . ASP A 1 199 ? -11.344 -7.775 -4.338 1.00 98.19 199 ASP A O 1
ATOM 1359 N N . GLY A 1 200 ? -10.856 -9.118 -6.039 1.00 97.81 200 GLY A N 1
ATOM 1360 C CA . GLY A 1 200 ? -11.248 -10.353 -5.353 1.00 97.81 200 GLY A CA 1
ATOM 1361 C C . GLY A 1 200 ? -10.058 -11.198 -4.884 1.00 97.81 200 GLY A C 1
ATOM 1362 O O . GLY A 1 200 ? -10.257 -12.361 -4.509 1.00 97.81 200 GLY A O 1
ATOM 1363 N N . ALA A 1 201 ? -8.836 -10.701 -5.075 1.00 97.75 201 ALA A N 1
ATOM 1364 C CA . ALA A 1 201 ? -7.584 -11.339 -4.697 1.00 97.75 201 ALA A CA 1
ATOM 1365 C C . ALA A 1 201 ? -7.012 -10.689 -3.429 1.00 97.75 201 ALA A C 1
ATOM 1367 O O . ALA A 1 201 ? -7.574 -9.747 -2.910 1.00 97.75 201 ALA A O 1
ATOM 1368 N N . ALA A 1 202 ? -5.896 -11.214 -2.921 1.00 98.50 202 ALA A N 1
ATOM 1369 C CA . ALA A 1 202 ? -5.164 -10.542 -1.851 1.00 98.50 202 ALA A CA 1
ATOM 1370 C C . ALA A 1 202 ? -4.344 -9.391 -2.449 1.00 98.50 202 ALA A C 1
ATOM 1372 O O . ALA A 1 202 ? -3.420 -9.648 -3.227 1.00 98.50 202 ALA A O 1
ATOM 1373 N N . ASN A 1 203 ? -4.679 -8.159 -2.085 1.00 98.81 203 ASN A N 1
ATOM 1374 C CA . ASN A 1 203 ? -4.059 -6.937 -2.572 1.00 98.81 203 ASN A CA 1
ATOM 1375 C C . ASN A 1 203 ? -3.229 -6.247 -1.481 1.00 98.81 203 ASN A C 1
ATOM 1377 O O . ASN A 1 203 ? -3.532 -6.314 -0.288 1.00 98.81 203 ASN A O 1
ATOM 1381 N N . VAL A 1 204 ? -2.193 -5.518 -1.898 1.00 98.88 204 VAL A N 1
ATOM 1382 C CA . VAL A 1 204 ? -1.500 -4.538 -1.054 1.00 98.88 204 VAL A CA 1
ATOM 1383 C C . VAL A 1 204 ? -1.764 -3.139 -1.590 1.00 98.88 204 VAL A C 1
ATOM 1385 O O . VAL A 1 204 ? -1.357 -2.804 -2.705 1.00 98.88 204 VAL A O 1
ATOM 1388 N N . LEU A 1 205 ? -2.421 -2.313 -0.778 1.00 98.88 205 LEU A N 1
ATOM 1389 C CA . LEU A 1 205 ? -2.757 -0.929 -1.103 1.00 98.88 205 LEU A CA 1
ATOM 1390 C C . LEU A 1 205 ? -2.003 0.011 -0.158 1.00 98.88 205 LEU A C 1
ATOM 1392 O O . LEU A 1 205 ? -2.129 -0.102 1.061 1.00 98.88 205 LEU A O 1
ATOM 1396 N N . ARG A 1 206 ? -1.211 0.930 -0.713 1.00 98.75 206 ARG A N 1
ATOM 1397 C CA . ARG A 1 206 ? -0.427 1.920 0.041 1.00 98.75 206 ARG A CA 1
ATOM 1398 C C . ARG A 1 206 ? -0.687 3.318 -0.501 1.00 98.75 206 ARG A C 1
ATOM 1400 O O . ARG A 1 206 ? -0.407 3.533 -1.678 1.00 98.75 206 ARG A O 1
ATOM 1407 N N . ALA A 1 207 ? -1.189 4.224 0.336 1.00 97.19 207 ALA A N 1
ATOM 1408 C CA . ALA A 1 207 ? -1.655 5.533 -0.118 1.00 97.19 207 ALA A CA 1
ATOM 1409 C C . ALA A 1 207 ? -0.679 6.703 0.164 1.00 97.19 207 ALA A C 1
ATOM 1411 O O . ALA A 1 207 ? -0.495 7.597 -0.665 1.00 97.19 207 ALA A O 1
ATOM 1412 N N . GLY A 1 208 ? 0.106 6.610 1.237 1.00 97.38 208 GLY A N 1
ATOM 1413 C CA . GLY A 1 208 ? 1.152 7.595 1.501 1.00 97.38 208 GLY A CA 1
ATOM 1414 C C . GLY A 1 208 ? 0.613 8.777 2.297 1.00 97.38 208 GLY A C 1
ATOM 1415 O O . GLY A 1 208 ? -0.046 8.587 3.302 1.00 97.38 208 GLY A O 1
ATOM 1416 N N . SER A 1 209 ? 0.972 10.009 1.938 1.00 98.00 209 SER A N 1
ATOM 1417 C CA . SER A 1 209 ? 0.517 11.175 2.708 1.00 98.00 209 SER A CA 1
ATOM 1418 C C . SER A 1 209 ? -0.773 11.787 2.169 1.00 98.00 209 SER A C 1
ATOM 1420 O O . SER A 1 209 ? -0.804 12.188 0.998 1.00 98.00 209 SER A O 1
ATOM 1422 N N . GLY A 1 210 ? -1.696 12.097 3.067 1.00 98.31 210 GLY A N 1
ATOM 1423 C CA . GLY A 1 210 ? -2.922 12.845 2.821 1.00 98.31 210 GLY A CA 1
ATOM 1424 C C . GLY A 1 210 ? -4.148 12.034 3.223 1.00 98.31 210 GLY A C 1
ATOM 1425 O O . GLY A 1 210 ? -4.023 10.942 3.737 1.00 98.31 210 GLY A O 1
ATOM 1426 N N . ASN A 1 211 ? -5.348 12.605 3.092 1.00 98.62 211 ASN A N 1
ATOM 1427 C CA . ASN A 1 211 ? -6.538 11.953 3.640 1.00 98.62 211 ASN A CA 1
ATOM 1428 C C . ASN A 1 211 ? -7.093 10.947 2.631 1.00 98.62 211 ASN A C 1
ATOM 1430 O O . ASN A 1 211 ? -7.913 11.309 1.770 1.00 98.62 211 ASN A O 1
ATOM 1434 N N . ASP A 1 212 ? -6.672 9.701 2.753 1.00 98.81 212 ASP A N 1
ATOM 1435 C CA . ASP A 1 212 ? -6.872 8.680 1.746 1.00 98.81 212 ASP A CA 1
ATOM 1436 C C . ASP A 1 212 ? -8.084 7.791 2.045 1.00 98.81 212 ASP A C 1
ATOM 1438 O O . ASP A 1 212 ? -8.620 7.696 3.154 1.00 98.81 212 ASP A O 1
ATOM 1442 N N . ARG A 1 213 ? -8.591 7.143 0.995 1.00 98.88 213 ARG A N 1
ATOM 1443 C CA . ARG A 1 213 ? -9.631 6.118 1.095 1.00 98.88 213 ARG A CA 1
ATOM 1444 C C . ARG A 1 213 ? -9.143 4.826 0.459 1.00 98.88 213 ARG A C 1
ATOM 1446 O O . ARG A 1 213 ? -8.952 4.774 -0.755 1.00 98.88 213 ARG A O 1
ATOM 1453 N N . LEU A 1 214 ? -9.069 3.764 1.249 1.00 98.94 214 LEU A N 1
ATOM 1454 C CA . LEU A 1 214 ? -8.674 2.434 0.795 1.00 98.94 214 LEU A CA 1
ATOM 1455 C C . LEU A 1 214 ? -9.821 1.443 1.018 1.00 98.94 214 LEU A C 1
ATOM 1457 O O . LEU A 1 214 ? -10.511 1.494 2.036 1.00 98.94 214 LEU A O 1
ATOM 1461 N N . ASP A 1 215 ? -10.042 0.558 0.052 1.00 98.88 215 ASP A N 1
ATOM 1462 C CA . ASP A 1 215 ? -11.106 -0.451 0.065 1.00 98.88 215 ASP A CA 1
ATOM 1463 C C . ASP A 1 215 ? -10.540 -1.769 -0.486 1.00 98.88 215 ASP A C 1
ATOM 1465 O O . ASP A 1 215 ? -10.218 -1.826 -1.672 1.00 98.88 215 ASP A O 1
ATOM 1469 N N . GLY A 1 216 ? -10.353 -2.791 0.353 1.00 98.69 216 GLY A N 1
ATOM 1470 C CA . GLY A 1 216 ? -9.816 -4.099 -0.057 1.00 98.69 216 GLY A CA 1
ATOM 1471 C C . GLY A 1 216 ? -10.777 -4.902 -0.941 1.00 98.69 216 GLY A C 1
ATOM 1472 O O . GLY A 1 216 ? -10.347 -5.636 -1.822 1.00 98.69 216 GLY A O 1
ATOM 1473 N N . ASP A 1 217 ? -12.085 -4.638 -0.829 1.00 98.44 217 ASP A N 1
ATOM 1474 C CA . ASP A 1 217 ? -13.178 -5.419 -1.426 1.00 98.44 217 ASP A CA 1
ATOM 1475 C C . ASP A 1 217 ? -13.228 -6.860 -0.891 1.00 98.44 217 ASP A C 1
ATOM 1477 O O . ASP A 1 217 ? -13.833 -7.089 0.158 1.00 98.44 217 ASP A O 1
ATOM 1481 N N . ALA A 1 218 ? -12.677 -7.850 -1.588 1.00 98.38 218 ALA A N 1
ATOM 1482 C CA . ALA A 1 218 ? -12.652 -9.222 -1.096 1.00 98.38 218 ALA A CA 1
ATOM 1483 C C . ALA A 1 218 ? -11.269 -9.824 -1.289 1.00 98.38 218 ALA A C 1
ATOM 1485 O O . ALA A 1 218 ? -10.741 -9.819 -2.389 1.00 98.38 218 ALA A O 1
ATOM 1486 N N . GLY A 1 219 ? -10.738 -10.499 -0.287 1.00 98.50 219 GLY A N 1
ATOM 1487 C CA . GLY A 1 219 ? -9.331 -10.840 -0.309 1.00 98.50 219 GLY A CA 1
ATOM 1488 C C . GLY A 1 219 ? -8.825 -11.049 1.096 1.00 98.50 219 GLY A C 1
ATOM 1489 O O . GLY A 1 219 ? -9.592 -11.079 2.039 1.00 98.50 219 GLY A O 1
ATOM 1490 N N . ASN A 1 220 ? -7.530 -11.284 1.224 1.00 98.81 220 ASN A N 1
ATOM 1491 C CA . ASN A 1 220 ? -6.871 -11.084 2.506 1.00 98.81 220 ASN A CA 1
ATOM 1492 C C . ASN A 1 220 ? -5.903 -9.939 2.260 1.00 98.81 220 ASN A C 1
ATOM 1494 O O . ASN A 1 220 ? -4.777 -10.172 1.807 1.00 98.81 220 ASN A O 1
ATOM 1498 N N . ASP A 1 221 ? -6.391 -8.730 2.455 1.00 98.88 221 ASP A N 1
ATOM 1499 C CA . ASP A 1 221 ? -5.773 -7.517 1.956 1.00 98.88 221 ASP A CA 1
ATOM 1500 C C . ASP A 1 221 ? -4.882 -6.869 3.011 1.00 98.88 221 ASP A C 1
ATOM 1502 O O . ASP A 1 221 ? -5.024 -7.085 4.216 1.00 98.88 221 ASP A O 1
ATOM 1506 N N . VAL A 1 222 ? -3.916 -6.073 2.558 1.00 98.94 222 VAL A N 1
ATOM 1507 C CA . VAL A 1 222 ? -3.092 -5.240 3.438 1.00 98.94 222 VAL A CA 1
ATOM 1508 C C . VAL A 1 222 ? -3.210 -3.789 3.004 1.00 98.94 222 VAL A C 1
ATOM 1510 O O . VAL A 1 222 ? -2.756 -3.415 1.920 1.00 98.94 222 VAL A O 1
ATOM 1513 N N . LEU A 1 223 ? -3.806 -2.974 3.867 1.00 98.94 223 LEU A N 1
ATOM 1514 C CA . LEU A 1 223 ? -4.091 -1.567 3.617 1.00 98.94 223 LEU A CA 1
ATOM 1515 C C . LEU A 1 223 ? -3.209 -0.696 4.514 1.00 98.94 223 LEU A C 1
ATOM 1517 O O . LEU A 1 223 ? -3.222 -0.843 5.736 1.00 98.94 223 LEU A O 1
ATOM 1521 N N . PHE A 1 224 ? -2.463 0.220 3.899 1.00 98.81 224 PHE A N 1
ATOM 1522 C CA . PHE A 1 224 ? -1.638 1.219 4.578 1.00 98.81 224 PHE A CA 1
ATOM 1523 C C . PHE A 1 224 ? -2.183 2.618 4.276 1.00 98.81 224 PHE A C 1
ATOM 1525 O O . PHE A 1 224 ? -2.042 3.074 3.137 1.00 98.81 224 PHE A O 1
ATOM 1532 N N . GLY A 1 225 ? -2.779 3.260 5.285 1.00 98.38 225 GLY A N 1
ATOM 1533 C CA . GLY A 1 225 ? -3.128 4.683 5.251 1.00 98.38 225 GLY A CA 1
ATOM 1534 C C . GLY A 1 225 ? -1.865 5.545 5.204 1.00 98.38 225 GLY A C 1
ATOM 1535 O O . GLY A 1 225 ? -1.549 6.116 4.171 1.00 98.38 225 GLY A O 1
ATOM 1536 N N . GLU A 1 226 ? -1.010 5.376 6.217 1.00 98.50 226 GLU A N 1
ATOM 1537 C CA . GLU A 1 226 ? 0.248 6.103 6.443 1.00 98.50 226 GLU A CA 1
ATOM 1538 C C . GLU A 1 226 ? 0.073 7.445 7.173 1.00 98.50 226 GLU A C 1
ATOM 1540 O O . GLU A 1 226 ? -0.092 7.426 8.389 1.00 98.50 226 GLU A O 1
ATOM 1545 N N . ASP A 1 227 ? 0.262 8.590 6.519 1.00 97.56 227 ASP A N 1
ATOM 1546 C CA . ASP A 1 227 ? 0.226 9.895 7.193 1.00 97.56 227 ASP A CA 1
ATOM 1547 C C . ASP A 1 227 ? -1.087 10.627 6.854 1.00 97.56 227 ASP A C 1
ATOM 1549 O O . ASP A 1 227 ? -1.445 10.707 5.686 1.00 97.56 227 ASP A O 1
ATOM 1553 N N . ASP A 1 228 ? -1.646 11.348 7.833 1.00 98.69 228 ASP A N 1
ATOM 1554 C CA . ASP A 1 228 ? -2.906 12.111 7.786 1.00 98.69 228 ASP A CA 1
ATOM 1555 C C . ASP A 1 228 ? -4.174 11.253 8.025 1.00 98.69 228 ASP A C 1
ATOM 1557 O O . ASP A 1 228 ? -4.079 10.107 8.422 1.00 98.69 228 ASP A O 1
ATOM 1561 N N . ASP A 1 229 ? -5.371 11.862 7.979 1.00 98.81 229 ASP A N 1
ATOM 1562 C CA . ASP A 1 229 ? -6.605 11.214 8.462 1.00 98.81 229 ASP A CA 1
ATOM 1563 C C . ASP A 1 229 ? -7.221 10.306 7.378 1.00 98.81 229 ASP A C 1
ATOM 1565 O O . ASP A 1 229 ? -7.861 10.811 6.438 1.00 98.81 229 ASP A O 1
ATOM 1569 N N . ASP A 1 230 ? -7.125 8.992 7.563 1.00 98.88 230 ASP A N 1
ATOM 1570 C CA . ASP A 1 230 ? -7.475 7.996 6.554 1.00 98.88 230 ASP A CA 1
ATOM 1571 C C . ASP A 1 230 ? -8.783 7.242 6.810 1.00 98.88 230 ASP A C 1
ATOM 1573 O O . ASP A 1 230 ? -9.344 7.178 7.908 1.00 98.88 230 ASP A O 1
ATOM 1577 N N . LEU A 1 231 ? -9.297 6.633 5.742 1.00 98.94 231 LEU A N 1
ATOM 1578 C CA . LEU A 1 231 ? -10.482 5.790 5.769 1.00 98.94 231 LEU A CA 1
ATOM 1579 C C . LEU A 1 231 ? -10.213 4.438 5.095 1.00 98.94 231 LEU A C 1
ATOM 1581 O O . LEU A 1 231 ? -10.164 4.349 3.865 1.00 98.94 231 LEU A O 1
ATOM 1585 N N . LEU A 1 232 ? -10.130 3.375 5.893 1.00 98.94 232 LEU A N 1
ATOM 1586 C CA . LEU A 1 232 ? -9.792 2.023 5.442 1.00 98.94 232 LEU A CA 1
ATOM 1587 C C . LEU A 1 232 ? -10.982 1.067 5.608 1.00 98.94 232 LEU A C 1
ATOM 1589 O O . LEU A 1 232 ? -11.590 0.988 6.677 1.00 98.94 232 LEU A O 1
ATOM 1593 N N . PHE A 1 233 ? -11.282 0.300 4.560 1.00 98.94 233 PHE A N 1
ATOM 1594 C CA . PHE A 1 233 ? -12.212 -0.832 4.591 1.00 98.94 233 PHE A CA 1
ATOM 1595 C C . PHE A 1 233 ? -11.466 -2.098 4.175 1.00 98.94 233 PHE A C 1
ATOM 1597 O O . PHE A 1 233 ? -10.998 -2.148 3.042 1.00 98.94 233 PHE A O 1
ATOM 1604 N N . GLY A 1 234 ? -11.374 -3.096 5.058 1.00 98.81 234 GLY A N 1
ATOM 1605 C CA . GLY A 1 234 ? -10.844 -4.423 4.723 1.00 98.81 234 GLY A CA 1
ATOM 1606 C C . GLY A 1 234 ? -11.759 -5.104 3.716 1.00 98.81 234 GLY A C 1
ATOM 1607 O O . GLY A 1 234 ? -11.425 -5.224 2.544 1.00 98.81 234 GLY A O 1
ATOM 1608 N N . GLY A 1 235 ? -12.998 -5.359 4.139 1.00 98.75 235 GLY A N 1
ATOM 1609 C CA . GLY A 1 235 ? -14.025 -5.921 3.278 1.00 98.75 235 GLY A CA 1
ATOM 1610 C C . GLY A 1 235 ? -14.308 -7.371 3.643 1.00 98.75 235 GLY A C 1
ATOM 1611 O O . GLY A 1 235 ? -14.850 -7.643 4.713 1.00 98.75 235 GLY A O 1
ATOM 1612 N N . ALA A 1 236 ? -14.111 -8.298 2.714 1.00 98.62 236 ALA A N 1
ATOM 1613 C CA . ALA A 1 236 ? -14.374 -9.709 2.950 1.00 98.62 236 ALA A CA 1
ATOM 1614 C C . ALA A 1 236 ? -13.101 -10.548 2.914 1.00 98.62 236 ALA A C 1
ATOM 1616 O O . ALA A 1 236 ? -12.564 -10.791 1.840 1.00 98.62 236 ALA A O 1
ATOM 1617 N N . GLY A 1 237 ? -12.779 -11.169 4.042 1.00 98.69 237 GLY A N 1
ATOM 1618 C CA . GLY A 1 237 ? -11.653 -12.070 4.239 1.00 98.69 237 GLY A CA 1
ATOM 1619 C C . GLY A 1 237 ? -10.828 -11.598 5.426 1.00 98.69 237 GLY A C 1
ATOM 1620 O O . GLY A 1 237 ? -11.351 -10.902 6.273 1.00 98.69 237 GLY A O 1
ATOM 1621 N N . ASN A 1 238 ? -9.603 -12.094 5.577 1.00 98.81 238 ASN A N 1
ATOM 1622 C CA . ASN A 1 238 ? -8.812 -11.765 6.763 1.00 98.81 238 ASN A CA 1
ATOM 1623 C C . ASN A 1 238 ? -7.813 -10.671 6.410 1.00 98.81 238 ASN A C 1
ATOM 1625 O O . ASN A 1 238 ? -6.736 -10.973 5.876 1.00 98.81 238 ASN A O 1
ATOM 1629 N N . ASP A 1 239 ? -8.171 -9.441 6.736 1.00 98.94 239 ASP A N 1
ATOM 1630 C CA . ASP A 1 239 ? -7.487 -8.242 6.295 1.00 98.94 239 ASP A CA 1
ATOM 1631 C C . ASP A 1 239 ? -6.555 -7.692 7.378 1.00 98.94 239 ASP A C 1
ATOM 1633 O O . ASP A 1 239 ? -6.680 -7.952 8.577 1.00 98.94 239 ASP A O 1
ATOM 1637 N N . THR A 1 240 ? -5.544 -6.941 6.948 1.00 98.94 240 THR A N 1
ATOM 1638 C CA . THR A 1 240 ? -4.663 -6.175 7.830 1.00 98.94 240 THR A CA 1
ATOM 1639 C C . THR A 1 240 ? -4.755 -4.697 7.484 1.00 98.94 240 THR A C 1
ATOM 1641 O O . THR A 1 240 ? -4.329 -4.276 6.410 1.00 98.94 240 THR A O 1
ATOM 1644 N N . LEU A 1 241 ? -5.272 -3.898 8.412 1.00 98.94 241 LEU A N 1
ATOM 1645 C CA . LEU A 1 241 ? -5.450 -2.457 8.258 1.00 98.94 241 LEU A CA 1
ATOM 1646 C C . LEU A 1 241 ? -4.450 -1.720 9.154 1.00 98.94 241 LEU A C 1
ATOM 1648 O O . LEU A 1 241 ? -4.369 -1.989 10.354 1.00 98.94 241 LEU A O 1
ATOM 1652 N N . LEU A 1 242 ? -3.692 -0.787 8.579 1.00 98.94 242 LEU A N 1
ATOM 1653 C CA . LEU A 1 242 ? -2.761 0.079 9.300 1.00 98.94 242 LEU A CA 1
ATOM 1654 C C . LEU A 1 242 ? -3.083 1.545 8.990 1.00 98.94 242 LEU A C 1
ATOM 1656 O O . LEU A 1 242 ? -2.737 2.012 7.905 1.00 98.94 242 LEU A O 1
ATOM 1660 N N . GLY A 1 243 ? -3.701 2.256 9.939 1.00 98.69 243 GLY A N 1
ATOM 1661 C CA . GLY A 1 243 ? -3.919 3.707 9.853 1.00 98.69 243 GLY A CA 1
ATOM 1662 C C . GLY A 1 243 ? -2.588 4.459 9.904 1.00 98.69 243 GLY A C 1
ATOM 1663 O O . GLY A 1 243 ? -2.144 5.032 8.920 1.00 98.69 243 GLY A O 1
ATOM 1664 N N . SER A 1 244 ? -1.803 4.178 10.943 1.00 98.62 244 SER A N 1
ATOM 1665 C CA . SER A 1 244 ? -0.476 4.733 11.234 1.00 98.62 244 SER A CA 1
ATOM 1666 C C . SER A 1 244 ? -0.507 6.104 11.905 1.00 98.62 244 SER A C 1
ATOM 1668 O O . SER A 1 244 ? -0.364 6.134 13.123 1.00 98.62 244 SER A O 1
ATOM 1670 N N . ALA A 1 245 ? -0.555 7.228 11.197 1.00 98.56 245 ALA A N 1
ATOM 1671 C CA . ALA A 1 245 ? -0.504 8.546 11.824 1.00 98.56 245 ALA A CA 1
ATOM 1672 C C . ALA A 1 245 ? -1.621 9.440 11.307 1.00 98.56 245 ALA A C 1
ATOM 1674 O O . ALA A 1 245 ? -1.516 9.959 10.213 1.00 98.56 245 ALA A O 1
ATOM 1675 N N . GLY A 1 246 ? -2.596 9.760 12.142 1.00 98.75 246 GLY A N 1
ATOM 1676 C CA . GLY A 1 246 ? -3.823 10.400 11.698 1.00 98.75 246 GLY A CA 1
ATOM 1677 C C . GLY A 1 246 ? -4.929 10.137 12.698 1.00 98.75 246 GLY A C 1
ATOM 1678 O O . GLY A 1 246 ? -4.715 9.470 13.696 1.00 98.75 246 GLY A O 1
ATOM 1679 N N . ASN A 1 247 ? -6.097 10.730 12.489 1.00 98.88 247 ASN A N 1
ATOM 1680 C CA . ASN A 1 247 ? -7.309 10.297 13.178 1.00 98.88 247 ASN A CA 1
ATOM 1681 C C . ASN A 1 247 ? -8.074 9.412 12.199 1.00 98.88 247 ASN A C 1
ATOM 1683 O O . ASN A 1 247 ? -8.889 9.905 11.405 1.00 98.88 247 ASN A O 1
ATOM 1687 N N . ASP A 1 248 ? -7.770 8.125 12.238 1.00 98.88 248 ASP A N 1
ATOM 1688 C CA . ASP A 1 248 ? -8.137 7.188 11.194 1.00 98.88 248 ASP A CA 1
ATOM 1689 C C . ASP A 1 248 ? -9.464 6.497 11.495 1.00 98.88 248 ASP A C 1
ATOM 1691 O O . ASP A 1 248 ? -9.894 6.326 12.640 1.00 98.88 248 ASP A O 1
ATOM 1695 N N . LEU A 1 249 ? -10.151 6.087 10.432 1.00 98.94 249 LEU A N 1
ATOM 1696 C CA . LEU A 1 249 ? -11.385 5.320 10.515 1.00 98.94 249 LEU A CA 1
ATOM 1697 C C . LEU A 1 249 ? -11.219 3.980 9.797 1.00 98.94 249 LEU A C 1
ATOM 1699 O O . LEU A 1 249 ? -11.192 3.919 8.567 1.00 98.94 249 LEU A O 1
ATOM 1703 N N . LEU A 1 250 ? -11.145 2.904 10.578 1.00 98.94 250 LEU A N 1
ATOM 1704 C CA . LEU A 1 250 ? -10.865 1.551 10.101 1.00 98.94 250 LEU A CA 1
ATOM 1705 C C . LEU A 1 250 ? -12.100 0.656 10.263 1.00 98.94 250 LEU A C 1
ATOM 1707 O O . LEU A 1 250 ? -12.731 0.633 11.321 1.00 98.94 250 LEU A O 1
ATOM 1711 N N . PHE A 1 251 ? -12.417 -0.113 9.223 1.00 98.94 251 PHE A N 1
ATOM 1712 C CA . PHE A 1 251 ? -13.467 -1.133 9.230 1.00 98.94 251 PHE A CA 1
ATOM 1713 C C . PHE A 1 251 ? -12.910 -2.464 8.712 1.00 98.94 251 PHE A C 1
ATOM 1715 O O . PHE A 1 251 ? -12.715 -2.584 7.502 1.00 98.94 251 PHE A O 1
ATOM 1722 N N . GLY A 1 252 ? -12.713 -3.462 9.578 1.00 98.75 252 GLY A N 1
ATOM 1723 C CA . GLY A 1 252 ? -12.372 -4.832 9.156 1.00 98.75 252 GLY A CA 1
ATOM 1724 C C . GLY A 1 252 ? -13.478 -5.424 8.276 1.00 98.75 252 GLY A C 1
ATOM 1725 O O . GLY A 1 252 ? -13.300 -5.648 7.082 1.00 98.75 252 GLY A O 1
ATOM 1726 N N . SER A 1 253 ? -14.708 -5.370 8.789 1.00 98.62 253 SER A N 1
ATOM 1727 C CA . SER A 1 253 ? -15.958 -5.821 8.171 1.00 98.62 253 SER A CA 1
ATOM 1728 C C . SER A 1 253 ? -16.250 -7.307 8.356 1.00 98.62 253 SER A C 1
ATOM 1730 O O . SER A 1 253 ? -17.085 -7.613 9.202 1.00 98.62 253 SER A O 1
ATOM 1732 N N . SER A 1 254 ? -15.726 -8.216 7.536 1.00 98.44 254 SER A N 1
ATOM 1733 C CA . SER A 1 254 ? -16.040 -9.643 7.682 1.00 98.44 254 SER A CA 1
ATOM 1734 C C . SER A 1 254 ? -14.837 -10.526 7.441 1.00 98.44 254 SER A C 1
ATOM 1736 O O . SER A 1 254 ? -14.259 -10.461 6.362 1.00 98.44 254 SER A O 1
ATOM 1738 N N . GLY A 1 255 ? -14.618 -11.469 8.351 1.00 98.56 255 GLY A N 1
ATOM 1739 C CA . GLY A 1 255 ? -13.421 -12.293 8.416 1.00 98.56 255 GLY A CA 1
ATOM 1740 C C . GLY A 1 255 ? -12.610 -11.914 9.650 1.00 98.56 255 GLY A C 1
ATOM 1741 O O . GLY A 1 255 ? -12.953 -10.978 10.347 1.00 98.56 255 GLY A O 1
ATOM 1742 N N . GLY A 1 256 ? -11.602 -12.722 9.985 1.00 98.69 256 GLY A N 1
ATOM 1743 C CA . GLY A 1 256 ? -10.814 -12.478 11.198 1.00 98.69 256 GLY A CA 1
ATOM 1744 C C . GLY A 1 256 ? -9.724 -11.456 10.914 1.00 98.69 256 GLY A C 1
ATOM 1745 O O . GLY A 1 256 ? -8.651 -11.848 10.426 1.00 98.69 256 GLY A O 1
ATOM 1746 N N . ASP A 1 257 ? -10.018 -10.192 11.188 1.00 98.88 257 ASP A N 1
ATOM 1747 C CA . ASP A 1 257 ? -9.240 -9.034 10.776 1.00 98.88 257 ASP A CA 1
ATOM 1748 C C . ASP A 1 257 ? -8.223 -8.601 11.831 1.00 98.88 257 ASP A C 1
ATOM 1750 O O . ASP A 1 257 ? -8.282 -8.920 13.022 1.00 98.88 257 ASP A O 1
ATOM 1754 N N . THR A 1 258 ? -7.211 -7.865 11.382 1.00 98.94 258 THR A N 1
ATOM 1755 C CA . THR A 1 258 ? -6.257 -7.193 12.261 1.00 98.94 258 THR A CA 1
ATOM 1756 C C . THR A 1 258 ? -6.182 -5.716 11.907 1.00 98.94 258 THR A C 1
ATOM 1758 O O . THR A 1 258 ? -5.719 -5.359 10.826 1.00 98.94 258 THR A O 1
ATOM 1761 N N . ALA A 1 259 ? -6.578 -4.845 12.832 1.00 98.88 259 ALA A N 1
ATOM 1762 C CA . ALA A 1 259 ? -6.627 -3.405 12.606 1.00 98.88 259 ALA A CA 1
ATOM 1763 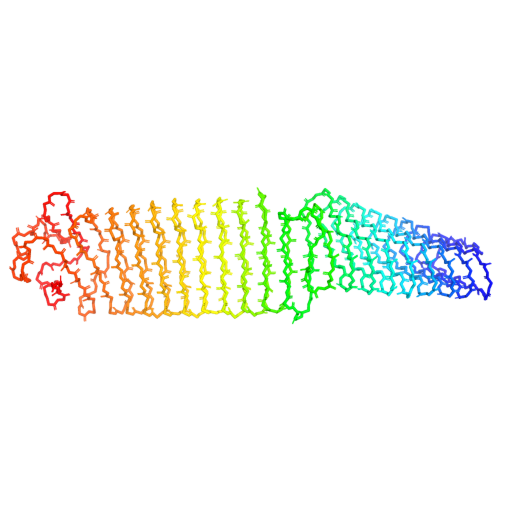C C . ALA A 1 259 ? -5.810 -2.635 13.652 1.00 98.88 259 ALA A C 1
ATOM 1765 O O . ALA A 1 259 ? -5.990 -2.804 14.860 1.00 98.88 259 ALA A O 1
ATOM 1766 N N . TYR A 1 260 ? -4.919 -1.768 13.173 1.00 98.88 260 TYR A N 1
ATOM 1767 C CA . TYR A 1 260 ? -4.087 -0.884 13.986 1.00 98.88 260 TYR A CA 1
ATOM 1768 C C . TYR A 1 260 ? -4.385 0.572 13.618 1.00 98.88 260 TYR A C 1
ATOM 1770 O O . TYR A 1 260 ? -4.070 0.970 12.497 1.00 98.88 260 TYR A O 1
ATOM 1778 N N . GLY A 1 261 ? -4.951 1.345 14.550 1.00 98.75 261 GLY A N 1
ATOM 1779 C CA . GLY A 1 261 ? -5.146 2.794 14.408 1.00 98.75 261 GLY A CA 1
ATOM 1780 C C . GLY A 1 261 ? -3.799 3.499 14.276 1.00 98.75 261 GLY A C 1
ATOM 1781 O O . GLY A 1 261 ? -3.425 3.932 13.196 1.00 98.75 261 GLY A O 1
ATOM 1782 N N . GLY A 1 262 ? -2.965 3.410 15.311 1.00 98.81 262 GLY A N 1
ATOM 1783 C CA . GLY A 1 262 ? -1.612 3.947 15.301 1.00 98.81 262 GLY A CA 1
ATOM 1784 C C . GLY A 1 262 ? -1.483 5.150 16.222 1.00 98.81 262 GLY A C 1
ATOM 1785 O O . GLY A 1 262 ? -1.373 4.974 17.433 1.00 98.81 262 GLY A O 1
ATOM 1786 N N . SER A 1 263 ? -1.330 6.350 15.675 1.00 98.69 263 SER A N 1
ATOM 1787 C CA . SER A 1 263 ? -1.193 7.578 16.449 1.00 98.69 263 SER A CA 1
ATOM 1788 C C . SER A 1 263 ? -2.166 8.647 15.990 1.00 98.69 263 SER A C 1
ATOM 1790 O O . SER A 1 263 ? -2.130 9.006 14.823 1.00 98.69 263 SER A O 1
ATOM 1792 N N . GLY A 1 264 ? -2.846 9.273 16.944 1.00 98.69 264 GLY A N 1
ATOM 1793 C CA . GLY A 1 264 ? -3.975 10.173 16.726 1.00 98.69 264 GLY A CA 1
ATOM 1794 C C . GLY A 1 264 ? -5.242 9.527 17.279 1.00 98.69 264 GLY A C 1
ATOM 1795 O O . GLY A 1 264 ? -5.163 8.451 17.843 1.00 98.69 264 GLY A O 1
ATOM 1796 N N . ASP A 1 265 ? -6.363 10.242 17.254 1.00 98.88 265 ASP A N 1
ATOM 1797 C CA . ASP A 1 265 ? -7.608 9.789 17.881 1.00 98.88 265 ASP A CA 1
ATOM 1798 C C . ASP A 1 265 ? -8.378 8.899 16.888 1.00 98.88 265 ASP A C 1
ATOM 1800 O O . ASP A 1 265 ? -9.148 9.399 16.057 1.00 98.88 265 ASP A O 1
ATOM 1804 N N . ASP A 1 266 ? -8.165 7.589 16.966 1.00 98.94 266 ASP A N 1
ATOM 1805 C CA . ASP A 1 266 ? -8.617 6.632 15.961 1.00 98.94 266 ASP A CA 1
ATOM 1806 C C . ASP A 1 266 ? -10.002 6.049 16.271 1.00 98.94 266 ASP A C 1
ATOM 1808 O O . ASP A 1 266 ? -10.490 6.010 17.403 1.00 98.94 266 ASP A O 1
ATOM 1812 N N . THR A 1 267 ? -10.692 5.567 15.240 1.00 98.94 267 THR A N 1
ATOM 1813 C CA . THR A 1 267 ? -11.907 4.762 15.395 1.00 98.94 267 THR A CA 1
ATOM 1814 C C . THR A 1 267 ? -11.785 3.468 14.606 1.00 98.94 267 THR A C 1
ATOM 1816 O O . THR A 1 267 ? -11.706 3.480 13.379 1.00 98.94 267 THR A O 1
ATOM 1819 N N . VAL A 1 268 ? -11.860 2.340 15.309 1.00 98.94 268 VAL A N 1
ATOM 1820 C CA . VAL A 1 268 ? -11.643 1.008 14.747 1.00 98.94 268 VAL A CA 1
ATOM 1821 C C . VAL A 1 268 ? -12.869 0.127 14.980 1.00 98.94 268 VAL A C 1
ATOM 1823 O O . VAL A 1 268 ? -13.336 -0.026 16.108 1.00 98.94 268 VAL A O 1
ATOM 1826 N N . TYR A 1 269 ? -13.385 -0.464 13.903 1.00 98.94 269 TYR A N 1
ATOM 1827 C CA . TYR A 1 269 ? -14.447 -1.469 13.928 1.00 98.94 269 TYR A CA 1
ATOM 1828 C C . TYR A 1 269 ? -13.894 -2.801 13.413 1.00 98.94 269 TYR A C 1
ATOM 1830 O O . TYR A 1 269 ? -13.420 -2.835 12.277 1.00 98.94 269 TYR A O 1
ATOM 1838 N N . GLY A 1 270 ? -13.988 -3.869 14.208 1.00 98.75 270 GLY A N 1
ATOM 1839 C CA . GLY A 1 270 ? -13.662 -5.234 13.782 1.00 98.75 270 GLY A CA 1
ATOM 1840 C C . GLY A 1 270 ? -14.689 -5.725 12.774 1.00 98.75 270 GLY A C 1
ATOM 1841 O O . GLY A 1 270 ? -14.445 -5.704 11.571 1.00 98.75 270 GLY A O 1
ATOM 1842 N N . GLY A 1 271 ? -15.918 -5.943 13.230 1.00 98.75 271 GLY A N 1
ATOM 1843 C CA . GLY A 1 271 ? -17.030 -6.311 12.369 1.00 98.75 271 GLY A CA 1
ATOM 1844 C C . GLY A 1 271 ? -17.615 -7.652 12.764 1.00 98.75 271 GLY A C 1
ATOM 1845 O O . GLY A 1 271 ? -18.443 -7.705 13.671 1.00 98.75 271 GLY A O 1
ATOM 1846 N N . SER A 1 272 ? -17.315 -8.695 12.002 1.00 98.25 272 SER A N 1
ATOM 1847 C CA . SER A 1 272 ? -17.796 -10.045 12.273 1.00 98.25 272 SER A CA 1
ATOM 1848 C C . SER A 1 272 ? -16.666 -11.044 12.149 1.00 98.25 272 SER A C 1
ATOM 1850 O O . SER A 1 272 ? -15.957 -10.971 11.151 1.00 98.25 272 SER A O 1
ATOM 1852 N N . ASP A 1 273 ? -16.708 -12.079 12.990 1.00 98.75 273 ASP A N 1
ATOM 1853 C CA . ASP A 1 273 ? -15.639 -13.068 13.183 1.00 98.75 273 ASP A CA 1
ATOM 1854 C C . ASP A 1 273 ? -14.563 -12.533 14.145 1.00 98.75 273 ASP A C 1
ATOM 1856 O O . ASP A 1 273 ? -14.615 -11.387 14.554 1.00 98.75 273 ASP A O 1
ATOM 1860 N N . ASP A 1 274 ? -13.669 -13.411 14.608 1.00 98.88 274 ASP A N 1
ATOM 1861 C CA . ASP A 1 274 ? -12.746 -13.088 15.702 1.00 98.88 274 ASP A CA 1
ATOM 1862 C C . ASP A 1 274 ? -11.676 -12.070 15.246 1.00 98.88 274 ASP A C 1
ATOM 1864 O O . ASP A 1 274 ? -10.741 -12.440 14.515 1.00 98.88 274 ASP A O 1
ATOM 1868 N N . ASP A 1 275 ? -11.770 -10.826 15.719 1.00 98.88 275 ASP A N 1
ATOM 1869 C CA . ASP A 1 275 ? -10.912 -9.717 15.298 1.00 98.88 275 ASP A CA 1
ATOM 1870 C C . ASP A 1 275 ? -9.815 -9.361 16.316 1.00 98.88 275 ASP A C 1
ATOM 1872 O O . ASP A 1 275 ? -9.872 -9.649 17.515 1.00 98.88 275 ASP A O 1
ATOM 1876 N N . THR A 1 276 ? -8.750 -8.705 15.843 1.00 98.94 276 THR A N 1
ATOM 1877 C CA . THR A 1 276 ? -7.709 -8.106 16.694 1.00 98.94 276 THR A CA 1
ATOM 1878 C C . THR A 1 276 ? -7.550 -6.623 16.400 1.00 98.94 276 THR A C 1
ATOM 1880 O O . THR A 1 276 ? -7.063 -6.239 15.337 1.00 98.94 276 THR A O 1
ATOM 1883 N N . LEU A 1 277 ? -7.891 -5.784 17.375 1.00 98.94 277 LEU A N 1
ATOM 1884 C CA . LEU A 1 277 ? -7.929 -4.332 17.240 1.00 98.94 277 LEU A CA 1
ATOM 1885 C C . LEU A 1 277 ? -6.942 -3.662 18.202 1.00 98.94 277 LEU A C 1
ATOM 1887 O O . LEU A 1 277 ? -6.803 -4.065 19.360 1.00 98.94 277 LEU A O 1
ATOM 1891 N N . SER A 1 278 ? -6.277 -2.607 17.738 1.00 98.88 278 SER A N 1
ATOM 1892 C CA . SER A 1 278 ? -5.421 -1.751 18.561 1.00 98.88 278 SER A CA 1
ATOM 1893 C C . SER A 1 278 ? -5.639 -0.283 18.210 1.00 98.88 278 SER A C 1
ATOM 1895 O O . SER A 1 278 ? -5.472 0.072 17.046 1.00 98.88 278 SER A O 1
ATOM 1897 N N . GLY A 1 279 ? -5.931 0.556 19.207 1.00 98.69 279 GLY A N 1
ATOM 1898 C CA . GLY A 1 279 ? -5.999 2.015 19.060 1.00 98.69 279 GLY A CA 1
ATOM 1899 C C . GLY A 1 279 ? -4.602 2.596 18.884 1.00 98.69 279 GLY A C 1
ATOM 1900 O O . GLY A 1 279 ? -4.222 3.000 17.794 1.00 98.69 279 GLY A O 1
ATOM 1901 N N . GLY A 1 280 ? -3.750 2.421 19.893 1.00 98.75 280 GLY A N 1
ATOM 1902 C CA . GLY A 1 280 ? -2.355 2.841 19.851 1.00 98.75 280 GLY A CA 1
ATOM 1903 C C . GLY A 1 280 ? -2.110 4.044 20.749 1.00 98.75 280 GLY A C 1
ATOM 1904 O O . GLY A 1 280 ? -1.993 3.887 21.962 1.00 98.75 280 GLY A O 1
ATOM 1905 N N . SER A 1 281 ? -1.877 5.223 20.187 1.00 98.56 281 SER A N 1
ATOM 1906 C CA . SER A 1 281 ? -1.735 6.444 20.979 1.00 98.56 281 SER A CA 1
ATOM 1907 C C . SER A 1 281 ? -2.733 7.485 20.536 1.00 98.56 281 SER A C 1
ATOM 1909 O O . SER A 1 281 ? -2.583 8.007 19.441 1.00 98.56 281 SER A O 1
ATOM 1911 N N . GLY A 1 282 ? -3.628 7.901 21.416 1.00 98.50 282 GLY A N 1
ATOM 1912 C CA . GLY A 1 282 ? -4.792 8.641 20.952 1.00 98.50 282 GLY A CA 1
ATOM 1913 C C . GLY A 1 282 ? -5.911 8.537 21.952 1.00 98.50 282 GLY A C 1
ATOM 1914 O O . GLY A 1 282 ? -5.787 7.798 22.909 1.00 98.50 282 GLY A O 1
ATOM 1915 N N . LEU A 1 283 ? -6.968 9.316 21.780 1.00 98.75 283 LEU A N 1
ATOM 1916 C CA . LEU A 1 283 ? -8.241 8.989 22.412 1.00 98.75 283 LEU A CA 1
ATOM 1917 C C . LEU A 1 283 ? -9.022 8.094 21.453 1.00 98.75 283 LEU A C 1
ATOM 1919 O O . LEU A 1 283 ? -9.742 8.605 20.588 1.00 98.75 283 LEU A O 1
ATOM 1923 N N . ASP A 1 284 ? -8.879 6.785 21.613 1.00 98.88 284 ASP A N 1
ATOM 1924 C CA . ASP A 1 284 ? -9.313 5.822 20.611 1.00 98.88 284 ASP A CA 1
ATOM 1925 C C . ASP A 1 284 ? -10.699 5.237 20.921 1.00 98.88 284 ASP A C 1
ATOM 1927 O O . ASP A 1 284 ? -11.130 5.090 22.070 1.00 98.88 284 ASP A O 1
ATOM 1931 N N . LEU A 1 285 ? -11.440 4.904 19.861 1.00 98.94 285 LEU A N 1
ATOM 1932 C CA . LEU A 1 285 ? -12.736 4.227 19.926 1.00 98.94 285 LEU A CA 1
ATOM 1933 C C . LEU A 1 285 ? -12.646 2.864 19.243 1.00 98.94 285 LEU A C 1
ATOM 1935 O O . LEU A 1 285 ? -12.539 2.789 18.019 1.00 98.94 285 LEU A O 1
ATOM 1939 N N . LEU A 1 286 ? -12.753 1.786 20.014 1.00 98.94 286 LEU A N 1
ATOM 1940 C CA . LEU A 1 286 ? -12.669 0.418 19.508 1.00 98.94 286 LEU A CA 1
ATOM 1941 C C . LEU A 1 286 ? -14.006 -0.304 19.680 1.00 98.94 286 LEU A C 1
ATOM 1943 O O . LEU A 1 286 ? -14.584 -0.322 20.770 1.00 98.94 286 LEU A O 1
ATOM 1947 N N . TYR A 1 287 ? -14.471 -0.931 18.603 1.00 98.94 287 TYR A N 1
ATOM 1948 C CA . TYR A 1 287 ? -15.677 -1.751 18.564 1.00 98.94 287 TYR A CA 1
ATOM 1949 C C . TYR A 1 287 ? -15.335 -3.118 17.963 1.00 98.94 287 TYR A C 1
ATOM 1951 O O . TYR A 1 287 ? -15.046 -3.170 16.770 1.00 98.94 287 TYR A O 1
ATOM 1959 N N . GLY A 1 288 ? -15.382 -4.190 18.759 1.00 98.81 288 GLY A N 1
ATOM 1960 C CA . GLY A 1 288 ? -15.132 -5.562 18.296 1.00 98.81 288 GLY A CA 1
ATOM 1961 C C . GLY A 1 288 ? -16.187 -6.001 17.284 1.00 98.81 288 GLY A C 1
ATOM 1962 O O . GLY A 1 288 ? -15.939 -5.995 16.083 1.00 98.81 288 GLY A O 1
ATOM 1963 N N . GLY A 1 289 ? -17.428 -6.164 17.739 1.00 98.75 289 GLY A N 1
ATOM 1964 C CA . GLY A 1 289 ? -18.560 -6.474 16.871 1.00 98.75 289 GLY A CA 1
ATOM 1965 C C . GLY A 1 289 ? -19.218 -7.800 17.221 1.00 98.75 289 GLY A C 1
ATOM 1966 O O . GLY A 1 289 ? -19.855 -7.900 18.266 1.00 98.75 289 GLY A O 1
ATOM 1967 N N . ASP A 1 290 ? -19.220 -8.749 16.290 1.00 98.69 290 ASP A N 1
ATOM 1968 C CA . ASP A 1 290 ? -19.710 -10.111 16.502 1.00 98.69 290 ASP A CA 1
ATOM 1969 C C . ASP A 1 290 ? -18.520 -11.086 16.564 1.00 98.69 290 ASP A C 1
ATOM 1971 O O . ASP A 1 290 ? -17.688 -11.042 15.669 1.00 98.69 290 ASP A O 1
ATOM 1975 N N . ALA A 1 291 ? -18.607 -12.100 17.430 1.00 98.69 291 ALA A N 1
ATOM 1976 C CA . ALA A 1 291 ? -17.601 -13.131 17.726 1.00 98.69 291 ALA A CA 1
ATOM 1977 C C . ALA A 1 291 ? -16.570 -12.710 18.788 1.00 98.69 291 ALA A C 1
ATOM 1979 O O . ALA A 1 291 ? -16.817 -11.762 19.516 1.00 98.69 291 ALA A O 1
ATOM 1980 N N . ASP A 1 292 ? -15.536 -13.530 19.002 1.00 98.81 292 ASP A N 1
ATOM 1981 C CA . ASP A 1 292 ? -14.666 -13.407 20.174 1.00 98.81 292 ASP A CA 1
ATOM 1982 C C . ASP A 1 292 ? -13.474 -12.488 19.840 1.00 98.81 292 ASP A C 1
ATOM 1984 O O . ASP A 1 292 ? -12.488 -12.931 19.239 1.00 98.81 292 ASP A O 1
ATOM 1988 N N . ASP A 1 293 ? -13.541 -11.224 20.256 1.00 98.88 293 ASP A N 1
ATOM 1989 C CA . ASP A 1 293 ? -12.610 -10.179 19.829 1.00 98.88 293 ASP A CA 1
ATOM 1990 C C . ASP A 1 293 ? -11.491 -9.885 20.837 1.00 98.88 293 ASP A C 1
ATOM 1992 O O . ASP A 1 293 ? -11.598 -10.083 22.053 1.00 98.88 293 ASP A O 1
ATOM 1996 N N . LEU A 1 294 ? -10.376 -9.353 20.331 1.00 98.94 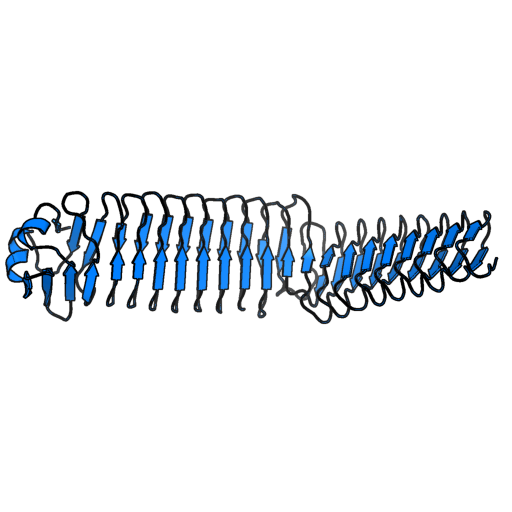294 LEU A N 1
ATOM 1997 C CA . LEU A 1 294 ? -9.245 -8.889 21.132 1.00 98.94 294 LEU A CA 1
ATOM 1998 C C . LEU A 1 294 ? -8.979 -7.400 20.906 1.00 98.94 294 LEU A C 1
ATOM 2000 O O . LEU A 1 294 ? -8.492 -7.005 19.848 1.00 98.94 294 LEU A O 1
ATOM 2004 N N . LEU A 1 295 ? -9.230 -6.580 21.927 1.00 98.94 295 LEU A N 1
ATOM 2005 C CA . LEU A 1 295 ? -9.112 -5.122 21.861 1.00 98.94 295 LEU A CA 1
ATOM 2006 C C . LEU A 1 295 ? -7.997 -4.603 22.778 1.00 98.94 295 LEU A C 1
ATOM 2008 O O . LEU A 1 295 ? -7.935 -4.949 23.962 1.00 98.94 295 LEU A O 1
ATOM 2012 N N . TYR A 1 296 ? -7.160 -3.717 22.238 1.00 98.88 296 TYR A N 1
ATOM 2013 C CA . TYR A 1 296 ? -6.131 -2.969 22.964 1.00 98.88 296 TYR A CA 1
ATOM 2014 C C . TYR A 1 296 ? -6.328 -1.460 22.767 1.00 98.88 296 TYR A C 1
ATOM 2016 O O . TYR A 1 296 ? -6.156 -0.988 21.647 1.00 98.88 296 TYR A O 1
ATOM 2024 N N . GLY A 1 297 ? -6.645 -0.707 23.823 1.00 98.56 297 GLY A N 1
ATOM 2025 C CA . GLY A 1 297 ? -6.764 0.758 23.750 1.00 98.56 297 GLY A CA 1
ATOM 2026 C C . GLY A 1 297 ? -5.413 1.385 23.434 1.00 98.56 297 GLY A C 1
ATOM 2027 O O . GLY A 1 297 ? -5.158 1.812 22.312 1.00 98.56 297 GLY A O 1
ATOM 2028 N N . GLY A 1 298 ? -4.474 1.240 24.365 1.00 98.44 298 GLY A N 1
ATOM 2029 C CA . GLY A 1 298 ? -3.106 1.697 24.195 1.00 98.44 298 GLY A CA 1
ATOM 2030 C C . GLY A 1 298 ? -2.749 2.789 25.188 1.00 98.44 298 GLY A C 1
ATOM 2031 O O . GLY A 1 298 ? -2.342 2.470 26.305 1.00 98.44 298 GLY A O 1
ATOM 2032 N N . SER A 1 299 ? -2.752 4.050 24.764 1.00 98.06 299 SER A N 1
ATOM 2033 C CA . SER A 1 299 ? -2.380 5.169 25.630 1.00 98.06 299 SER A CA 1
ATOM 2034 C C . SER A 1 299 ? -3.317 6.355 25.476 1.00 98.06 299 SER A C 1
ATOM 2036 O O . SER A 1 299 ? -3.565 6.771 24.352 1.00 98.06 299 SER A O 1
ATOM 2038 N N . GLN A 1 300 ? -3.576 7.026 26.602 1.00 98.12 300 GLN A N 1
ATOM 2039 C CA . GLN A 1 300 ? -4.652 7.993 26.848 1.00 98.12 300 GLN A CA 1
ATOM 2040 C C . GLN A 1 300 ? -6.001 7.304 27.084 1.00 98.12 300 GLN A C 1
ATOM 2042 O O . GLN A 1 300 ? -6.049 6.102 27.263 1.00 98.12 300 GLN A O 1
ATOM 2047 N N . ASP A 1 301 ? -7.052 8.108 27.245 1.00 98.44 301 ASP A N 1
ATOM 2048 C CA . ASP A 1 301 ? -8.343 7.664 27.761 1.00 98.44 301 ASP A CA 1
ATOM 2049 C C . ASP A 1 301 ? -9.193 7.070 26.620 1.00 98.44 301 ASP A C 1
ATOM 2051 O O . ASP A 1 301 ? -9.878 7.806 25.895 1.00 98.44 301 ASP A O 1
ATOM 2055 N N . ASP A 1 302 ? -9.167 5.748 26.479 1.00 98.69 302 ASP A N 1
ATOM 2056 C CA . ASP A 1 302 ? -9.788 5.018 25.375 1.00 98.69 302 ASP A CA 1
ATOM 2057 C C . ASP A 1 302 ? -11.197 4.505 25.714 1.00 98.69 302 ASP A C 1
ATOM 2059 O O . ASP A 1 302 ? -11.599 4.348 26.873 1.00 98.69 302 ASP A O 1
ATOM 2063 N N . LEU A 1 303 ? -11.995 4.212 24.682 1.00 98.81 303 LEU A N 1
ATOM 2064 C CA . LEU A 1 303 ? -13.275 3.513 24.821 1.00 98.81 303 LEU A CA 1
ATOM 2065 C C . LEU A 1 303 ? -13.253 2.212 24.032 1.00 98.81 303 LEU A C 1
ATOM 2067 O O . LEU A 1 303 ? -13.171 2.218 22.806 1.00 98.81 303 LEU A O 1
ATOM 2071 N N . LEU A 1 304 ? -13.425 1.104 24.745 1.00 98.88 304 LEU A N 1
ATOM 2072 C CA . LEU A 1 304 ? -13.463 -0.239 24.184 1.00 98.88 304 LEU A CA 1
ATOM 2073 C C . LEU A 1 304 ? -14.849 -0.845 24.405 1.00 98.88 304 LEU A C 1
ATOM 2075 O O . LEU A 1 304 ? -15.328 -0.930 25.540 1.00 98.88 304 LEU A O 1
ATOM 2079 N N . ALA A 1 305 ? -15.474 -1.286 23.319 1.00 98.88 305 ALA A N 1
ATOM 2080 C CA . ALA A 1 305 ? -16.699 -2.069 23.338 1.00 98.88 305 ALA A CA 1
ATOM 2081 C C . ALA A 1 305 ? -16.464 -3.410 22.632 1.00 98.88 305 ALA A C 1
ATOM 2083 O O . ALA A 1 305 ? -16.158 -3.402 21.442 1.00 98.88 305 ALA A O 1
ATOM 2084 N N . GLY A 1 306 ? -16.605 -4.523 23.357 1.00 98.62 306 GLY A N 1
ATOM 2085 C CA . GLY A 1 306 ? -16.408 -5.879 22.825 1.00 98.62 306 GLY A CA 1
ATOM 2086 C C . GLY A 1 306 ? -17.466 -6.207 21.781 1.00 98.62 306 GLY A C 1
ATOM 2087 O O . GLY A 1 306 ? -17.248 -6.032 20.588 1.00 98.62 306 GLY A O 1
ATOM 2088 N N . GLY A 1 307 ? -18.686 -6.479 22.226 1.00 98.69 307 GLY A N 1
ATOM 2089 C CA . GLY A 1 307 ? -19.822 -6.658 21.332 1.00 98.69 307 GLY A CA 1
ATOM 2090 C C . GLY A 1 307 ? -20.613 -7.907 21.674 1.00 98.69 307 GLY A C 1
ATOM 2091 O O . GLY A 1 307 ? -21.164 -8.005 22.765 1.00 98.69 307 GLY A O 1
ATOM 2092 N N . ASN A 1 308 ? -20.816 -8.798 20.711 1.00 98.44 308 ASN A N 1
ATOM 2093 C CA . ASN A 1 308 ? -21.381 -10.118 20.959 1.00 98.44 308 ASN A CA 1
ATOM 2094 C C . ASN A 1 308 ? -20.253 -11.144 20.888 1.00 98.44 308 ASN A C 1
ATOM 2096 O O . ASN A 1 308 ? -19.755 -11.346 19.796 1.00 98.44 308 ASN A O 1
ATOM 2100 N N . GLY A 1 309 ? -19.998 -11.914 21.935 1.00 98.44 309 GLY A N 1
ATOM 2101 C CA . GLY A 1 309 ? -18.936 -12.922 21.930 1.00 98.44 309 GLY A CA 1
ATOM 2102 C C . GLY A 1 309 ? -18.182 -12.911 23.246 1.00 98.44 309 GLY A C 1
ATOM 2103 O O . GLY A 1 309 ? -18.486 -12.111 24.116 1.00 98.44 309 GLY A O 1
ATOM 2104 N N . ASP A 1 310 ? -17.271 -13.859 23.432 1.00 98.69 310 ASP A N 1
ATOM 2105 C CA . ASP A 1 310 ? -16.424 -13.906 24.621 1.00 98.69 310 ASP A CA 1
ATOM 2106 C C . ASP A 1 310 ? -15.170 -13.039 24.372 1.00 98.69 310 ASP A C 1
ATOM 2108 O O . ASP A 1 310 ? -14.126 -13.539 23.936 1.00 98.69 310 ASP A O 1
ATOM 2112 N N . ASP A 1 311 ? -15.263 -11.742 24.664 1.00 98.88 311 ASP A N 1
ATOM 2113 C CA . ASP A 1 311 ? -14.260 -10.753 24.265 1.00 98.88 311 ASP A CA 1
ATOM 2114 C C . ASP A 1 311 ? -13.120 -10.599 25.281 1.00 98.88 311 ASP A C 1
ATOM 2116 O O . ASP A 1 311 ? -13.237 -10.876 26.478 1.00 98.88 311 ASP A O 1
ATOM 2120 N N . THR A 1 312 ? -11.964 -10.111 24.827 1.00 98.88 312 THR A N 1
ATOM 2121 C CA . THR A 1 312 ? -10.857 -9.685 25.693 1.00 98.88 312 THR A CA 1
ATOM 2122 C C . THR A 1 312 ? -10.510 -8.225 25.450 1.00 98.88 312 THR A C 1
ATOM 2124 O O . THR A 1 312 ? -9.977 -7.867 24.402 1.00 98.88 312 THR A O 1
ATOM 2127 N N . LEU A 1 313 ? -10.730 -7.387 26.461 1.00 98.88 313 LEU A N 1
ATOM 2128 C CA . LEU A 1 313 ? -10.477 -5.949 26.411 1.00 98.88 313 LEU A CA 1
ATOM 2129 C C . LEU A 1 313 ? -9.316 -5.587 27.338 1.00 98.88 313 LEU A C 1
ATOM 2131 O O . LEU A 1 313 ? -9.308 -5.944 28.522 1.00 98.88 313 LEU A O 1
ATOM 2135 N N . VAL A 1 314 ? -8.345 -4.851 26.803 1.00 98.81 314 VAL A N 1
ATOM 2136 C CA . VAL A 1 314 ? -7.218 -4.289 27.548 1.00 98.81 314 VAL A CA 1
ATOM 2137 C C . VAL A 1 314 ? -7.162 -2.784 27.303 1.00 98.81 314 VAL A C 1
ATOM 2139 O O . VAL A 1 314 ? -6.873 -2.385 26.180 1.00 98.81 314 VAL A O 1
ATOM 2142 N N . GLY A 1 315 ? -7.411 -1.983 28.341 1.00 98.12 315 GLY A N 1
ATOM 2143 C CA . GLY A 1 315 ? -7.370 -0.516 28.295 1.00 98.12 315 GLY A CA 1
ATOM 2144 C C . GLY A 1 315 ? -5.973 -0.004 27.951 1.00 98.12 315 GLY A C 1
ATOM 2145 O O . GLY A 1 315 ? -5.664 0.208 26.781 1.00 98.12 315 GLY A O 1
ATOM 2146 N N . GLY A 1 316 ? -5.069 0.033 28.931 1.00 97.56 316 GLY A N 1
ATOM 2147 C CA . GLY A 1 316 ? -3.704 0.497 28.697 1.00 97.56 316 GLY A CA 1
ATOM 2148 C C . GLY A 1 316 ? -3.216 1.498 29.736 1.00 97.56 316 GLY A C 1
ATOM 2149 O O . GLY A 1 316 ? -3.322 1.274 30.940 1.00 97.56 316 GLY A O 1
ATOM 2150 N N . ASP A 1 317 ? -2.540 2.540 29.259 1.00 97.12 317 ASP A N 1
ATOM 2151 C CA . ASP A 1 317 ? -2.189 3.705 30.071 1.00 97.12 317 ASP A CA 1
ATOM 2152 C C . ASP A 1 317 ? -3.270 4.779 29.853 1.00 97.12 317 ASP A C 1
ATOM 2154 O O . ASP A 1 317 ? -3.352 5.289 28.745 1.00 97.12 317 ASP A O 1
ATOM 2158 N N . GLY A 1 318 ? -3.997 5.235 30.870 1.00 97.12 318 GLY A N 1
ATOM 2159 C CA . GLY A 1 318 ? -5.068 6.227 30.686 1.00 97.12 318 GLY A CA 1
ATOM 2160 C C . GLY A 1 318 ? -6.301 5.901 31.517 1.00 97.12 318 GLY A C 1
ATOM 2161 O O . GLY A 1 318 ? -6.355 4.851 32.141 1.00 97.12 318 GLY A O 1
ATOM 2162 N N . ASP A 1 319 ? -7.261 6.824 31.578 1.00 98.06 319 ASP A N 1
ATOM 2163 C CA . ASP A 1 319 ? -8.528 6.589 32.279 1.00 98.06 319 ASP A CA 1
ATOM 2164 C C . ASP A 1 319 ? -9.539 5.952 31.299 1.00 98.06 319 ASP A C 1
ATOM 2166 O O . ASP A 1 319 ? -10.368 6.651 30.699 1.00 98.06 319 ASP A O 1
ATOM 2170 N N . ASP A 1 320 ? -9.483 4.631 31.117 1.00 98.50 320 ASP A N 1
ATOM 2171 C CA . ASP A 1 320 ? -10.197 3.944 30.036 1.00 98.50 320 ASP A CA 1
ATOM 2172 C C . ASP A 1 320 ? -11.656 3.610 30.379 1.00 98.50 320 ASP A C 1
ATOM 2174 O O . ASP A 1 320 ? -12.075 3.511 31.534 1.00 98.50 320 ASP A O 1
ATOM 2178 N N . THR A 1 321 ? -12.492 3.400 29.359 1.00 98.69 321 THR A N 1
ATOM 2179 C CA . THR A 1 321 ? -13.852 2.862 29.511 1.00 98.69 321 THR A CA 1
ATOM 2180 C C . THR A 1 321 ? -14.004 1.541 28.772 1.00 98.69 321 THR A C 1
ATOM 2182 O O . THR A 1 321 ? -13.992 1.511 27.545 1.00 98.69 321 THR A O 1
ATOM 2185 N N . LEU A 1 322 ? -14.235 0.458 29.518 1.00 98.75 322 LEU A N 1
ATOM 2186 C CA . LEU A 1 322 ? -14.374 -0.896 28.985 1.00 98.75 322 LEU A CA 1
ATOM 2187 C C . LEU A 1 322 ? -15.813 -1.407 29.165 1.00 98.75 322 LEU A C 1
ATOM 2189 O O . LEU A 1 322 ? -16.349 -1.451 30.279 1.00 98.75 322 LEU A O 1
ATOM 2193 N N . ASP A 1 323 ? -16.435 -1.811 28.060 1.00 98.62 323 ASP A N 1
ATOM 2194 C CA . ASP A 1 323 ? -17.783 -2.381 27.981 1.00 98.62 323 ASP A CA 1
ATOM 2195 C C . ASP A 1 323 ? -17.701 -3.695 27.187 1.00 98.62 323 ASP A C 1
ATOM 2197 O O . ASP A 1 323 ? -17.657 -3.671 25.964 1.00 98.62 323 ASP A O 1
ATOM 2201 N N . GLY A 1 324 ? -17.642 -4.847 27.863 1.00 98.06 324 GLY A N 1
ATOM 2202 C CA . GLY A 1 324 ? -17.565 -6.151 27.177 1.00 98.06 324 GLY A CA 1
ATOM 2203 C C . GLY A 1 324 ? -18.789 -6.434 26.293 1.00 98.06 324 GLY A C 1
ATOM 2204 O O . GLY A 1 324 ? -18.689 -7.021 25.227 1.00 98.06 324 GLY A O 1
ATOM 2205 N N . ASN A 1 325 ? -19.925 -5.824 26.645 1.00 98.38 325 ASN A N 1
ATOM 2206 C CA . ASN A 1 325 ? -21.219 -6.065 26.032 1.00 98.38 325 ASN A CA 1
ATOM 2207 C C . ASN A 1 325 ? -21.760 -7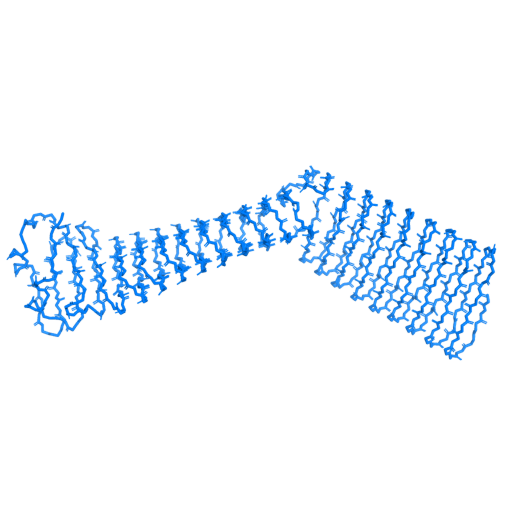.467 26.349 1.00 98.38 325 ASN A C 1
ATOM 2209 O O . ASN A 1 325 ? -22.157 -7.670 27.483 1.00 98.38 325 ASN A O 1
ATOM 2213 N N . SER A 1 326 ? -21.997 -8.356 25.394 1.00 97.50 326 SER A N 1
ATOM 2214 C CA . SER A 1 326 ? -22.665 -9.632 25.675 1.00 97.50 326 SER A CA 1
ATOM 2215 C C . SER A 1 326 ? -21.764 -10.808 25.381 1.00 97.50 326 SER A C 1
ATOM 2217 O O . SER A 1 326 ? -21.383 -10.981 24.232 1.00 97.50 326 SER A O 1
ATOM 2219 N N . GLY A 1 327 ? -21.616 -11.687 26.364 1.00 97.81 327 GLY A N 1
ATOM 2220 C CA . GLY A 1 327 ? -20.806 -12.894 26.283 1.00 97.81 327 GLY A CA 1
ATOM 2221 C C . GLY A 1 327 ? -19.955 -12.999 27.539 1.00 97.81 327 GLY A C 1
ATOM 2222 O O . GLY A 1 327 ? -20.264 -12.379 28.542 1.00 97.81 327 GLY A O 1
ATOM 2223 N N . ASN A 1 328 ? -18.969 -13.881 27.581 1.00 98.19 328 ASN A N 1
ATOM 2224 C CA . ASN A 1 328 ? -18.192 -14.097 28.800 1.00 98.19 328 ASN A CA 1
ATOM 2225 C C . ASN A 1 328 ? -16.866 -13.355 28.702 1.00 98.19 328 ASN A C 1
ATOM 2227 O O . ASN A 1 328 ? -15.843 -13.943 28.338 1.00 98.19 328 ASN A O 1
ATOM 2231 N N . ASP A 1 329 ? -16.893 -12.076 29.062 1.00 98.69 329 ASP A N 1
ATOM 2232 C CA . ASP A 1 329 ? -15.818 -11.163 28.705 1.00 98.69 329 ASP A CA 1
ATOM 2233 C C . ASP A 1 329 ? -14.686 -11.132 29.735 1.00 98.69 329 ASP A C 1
ATOM 2235 O O . ASP A 1 329 ? -14.861 -11.316 30.949 1.00 98.69 329 ASP A O 1
ATOM 2239 N N . LEU A 1 330 ? -13.483 -10.843 29.246 1.00 98.69 330 LEU A N 1
ATOM 2240 C CA . LEU A 1 330 ? -12.283 -10.627 30.038 1.00 98.69 330 LEU A CA 1
ATOM 2241 C C . LEU A 1 330 ? -11.829 -9.173 29.941 1.00 98.69 330 LEU A C 1
ATOM 2243 O O . LEU A 1 330 ? -11.290 -8.745 28.924 1.00 98.69 330 LEU A O 1
ATOM 2247 N N . LEU A 1 331 ? -11.963 -8.431 31.037 1.00 98.62 331 LEU A N 1
ATOM 2248 C CA . LEU A 1 331 ? -11.653 -7.008 31.070 1.00 98.62 331 LEU A CA 1
ATOM 2249 C C . LEU A 1 331 ? -10.416 -6.749 31.929 1.00 98.62 331 LEU A C 1
ATOM 2251 O O . LEU A 1 331 ? -10.282 -7.257 33.053 1.00 98.62 331 LEU A O 1
ATOM 2255 N N . ARG A 1 332 ? -9.510 -5.933 31.395 1.00 98.12 332 ARG A N 1
ATOM 2256 C CA . ARG A 1 332 ? -8.325 -5.447 32.091 1.00 98.12 332 ARG A CA 1
ATOM 2257 C C . ARG A 1 332 ? -8.126 -3.965 31.806 1.00 98.12 332 ARG A C 1
ATOM 2259 O O . ARG A 1 332 ? -7.851 -3.611 30.669 1.00 98.12 332 ARG A O 1
ATOM 2266 N N . GLY A 1 333 ? -8.226 -3.135 32.832 1.00 95.62 333 GLY A N 1
ATOM 2267 C CA . GLY A 1 333 ? -8.014 -1.694 32.687 1.00 95.62 333 GLY A CA 1
ATOM 2268 C C . GLY A 1 333 ? -6.531 -1.341 32.557 1.00 95.62 333 GLY A C 1
ATOM 2269 O O . GLY A 1 333 ? -6.122 -0.723 31.584 1.00 95.62 333 GLY A O 1
ATOM 2270 N N . LEU A 1 334 ? -5.701 -1.984 33.390 1.00 91.69 334 LEU A N 1
ATOM 2271 C CA . LEU A 1 334 ? -4.291 -1.677 33.646 1.00 91.69 334 LEU A CA 1
ATOM 2272 C C . LEU A 1 334 ? -4.098 -0.490 34.606 1.00 91.69 334 LEU A C 1
ATOM 2274 O O . LEU A 1 334 ? -4.415 -0.642 35.778 1.00 91.69 334 LEU A O 1
ATOM 2278 N N . GLY A 1 335 ? -3.361 0.559 34.246 1.00 81.19 335 GLY A N 1
ATOM 2279 C CA . GLY A 1 335 ? -3.034 1.641 35.188 1.00 81.19 335 GLY A CA 1
ATOM 2280 C C . GLY A 1 335 ? -4.218 2.579 35.447 1.00 81.19 335 GLY A C 1
ATOM 2281 O O . GLY A 1 335 ? -5.287 2.362 34.926 1.00 81.19 335 GLY A O 1
ATOM 2282 N N . ASP A 1 336 ? -3.981 3.658 36.203 1.00 93.12 336 ASP A N 1
ATOM 2283 C CA . ASP A 1 336 ? -4.861 4.846 36.213 1.00 93.12 336 ASP A CA 1
ATOM 2284 C C . ASP A 1 336 ? -6.351 4.592 36.589 1.00 93.12 336 ASP A C 1
ATOM 2286 O O . ASP A 1 336 ? -6.621 3.646 37.329 1.00 93.12 336 ASP A O 1
ATOM 2290 N N . ASP A 1 337 ? -7.273 5.529 36.308 1.00 96.38 337 ASP A N 1
ATOM 2291 C CA . ASP A 1 337 ? -8.643 5.532 36.857 1.00 96.38 337 ASP A CA 1
ATOM 2292 C C . ASP A 1 337 ? -9.684 4.998 35.837 1.00 96.38 337 ASP A C 1
ATOM 2294 O O . ASP A 1 337 ? -10.451 5.765 35.247 1.00 96.38 337 ASP A O 1
ATOM 2298 N N . ASP A 1 338 ? -9.780 3.673 35.694 1.00 98.06 338 ASP A N 1
ATOM 2299 C CA . ASP A 1 338 ? -10.635 3.023 34.684 1.00 98.06 338 ASP A CA 1
ATOM 2300 C C . ASP A 1 338 ? -12.129 2.924 35.034 1.00 98.06 338 ASP A C 1
ATOM 2302 O O . ASP A 1 338 ? -12.552 2.918 36.195 1.00 98.06 338 ASP A O 1
ATOM 2306 N N . VAL A 1 339 ? -12.971 2.756 34.012 1.00 98.50 339 VAL A N 1
ATOM 2307 C CA . VAL A 1 339 ? -14.417 2.534 34.117 1.00 98.50 339 VAL A CA 1
ATOM 2308 C C . VAL A 1 339 ? -14.818 1.215 33.460 1.00 98.50 339 VAL A C 1
ATOM 2310 O O . VAL A 1 339 ? -14.874 1.102 32.240 1.00 98.50 339 VAL A O 1
ATOM 2313 N N . PHE A 1 340 ? -15.262 0.257 34.271 1.00 98.50 340 PHE A N 1
ATOM 2314 C CA . PHE A 1 340 ? -15.850 -0.998 33.796 1.00 98.50 340 PHE A CA 1
ATOM 2315 C C . PHE A 1 340 ? -17.374 -0.904 33.767 1.00 98.50 340 PHE A C 1
ATOM 2317 O O . PHE A 1 340 ? -18.004 -0.472 34.742 1.00 98.50 340 PHE A O 1
ATOM 2324 N N . ILE A 1 341 ? -17.993 -1.317 32.665 1.00 98.38 341 ILE A N 1
ATOM 2325 C CA . ILE A 1 341 ? -19.444 -1.283 32.479 1.00 98.38 341 ILE A CA 1
ATOM 2326 C C . ILE A 1 341 ? -20.011 -2.699 32.461 1.00 98.38 341 ILE A C 1
ATOM 2328 O O . ILE A 1 341 ? -19.559 -3.542 31.705 1.00 98.38 341 ILE A O 1
ATOM 2332 N N . PHE A 1 342 ? -21.074 -2.921 33.236 1.00 97.81 342 PHE A N 1
ATOM 2333 C CA . PHE A 1 342 ? -21.808 -4.186 33.238 1.00 97.81 342 PHE A CA 1
ATOM 2334 C C . PHE A 1 342 ? -23.327 -3.948 33.229 1.00 97.81 342 PHE A C 1
ATOM 2336 O O . PHE A 1 342 ? -23.845 -3.074 33.946 1.00 97.81 342 PHE A O 1
ATOM 2343 N N . ARG A 1 343 ? -24.080 -4.692 32.407 1.00 96.38 343 ARG A N 1
ATOM 2344 C CA . ARG A 1 343 ? -25.544 -4.542 32.271 1.00 96.38 343 ARG A CA 1
ATOM 2345 C C . ARG A 1 343 ? -26.256 -5.898 32.284 1.00 96.38 343 ARG A C 1
ATOM 2347 O O . ARG A 1 343 ? -25.644 -6.942 32.177 1.00 96.38 343 ARG A O 1
ATOM 2354 N N . THR A 1 344 ? -27.581 -5.892 32.441 1.00 93.88 344 THR A N 1
ATOM 2355 C CA . THR A 1 344 ? -28.377 -7.130 32.307 1.00 93.88 344 THR A CA 1
ATOM 2356 C C . THR A 1 344 ? -28.286 -7.694 30.891 1.00 93.88 344 THR A C 1
ATOM 2358 O O . THR A 1 344 ? -28.505 -6.948 29.932 1.00 93.88 344 THR A O 1
ATOM 2361 N N . GLY A 1 345 ? -28.107 -9.011 30.784 1.00 91.69 345 GLY A N 1
ATOM 2362 C CA . GLY A 1 345 ? -27.918 -9.737 29.531 1.00 91.69 345 GLY A CA 1
ATOM 2363 C C . GLY A 1 345 ? -26.469 -9.772 29.054 1.00 91.69 345 GLY A C 1
ATOM 2364 O O . GLY A 1 345 ? -26.265 -10.014 27.869 1.00 91.69 345 GLY A O 1
ATOM 2365 N N . TYR A 1 346 ? -25.520 -9.473 29.944 1.00 93.81 346 TYR A N 1
ATOM 2366 C CA . TYR A 1 346 ? -24.086 -9.502 29.662 1.00 93.81 346 TYR A CA 1
ATOM 2367 C C . TYR A 1 346 ? -23.489 -10.890 29.888 1.00 93.81 346 TYR A C 1
ATOM 2369 O O . TYR A 1 346 ? -22.367 -11.094 29.509 1.00 93.81 346 TYR A O 1
ATOM 2377 N N . GLU A 1 347 ? -24.224 -11.870 30.429 1.00 96.31 347 GLU A N 1
ATOM 2378 C CA . GLU A 1 347 ? -23.653 -13.184 30.773 1.00 96.31 347 GLU A CA 1
ATOM 2379 C C . GLU A 1 347 ? -22.541 -13.074 31.839 1.00 96.31 347 GLU A C 1
ATOM 2381 O O . GLU A 1 347 ? -22.776 -12.412 32.854 1.00 96.31 347 GLU A O 1
ATOM 2386 N N . ALA A 1 348 ? -21.424 -13.807 31.731 1.00 96.44 348 ALA A N 1
ATOM 2387 C CA . ALA A 1 348 ? -20.462 -13.956 32.825 1.00 96.44 348 ALA A CA 1
ATOM 2388 C C . ALA A 1 348 ? -19.115 -13.265 32.565 1.00 96.44 348 ALA A C 1
ATOM 2390 O O . ALA A 1 348 ? -18.170 -13.896 32.091 1.00 96.44 348 ALA A O 1
ATOM 2391 N N . ASP A 1 349 ? -18.999 -12.026 33.041 1.00 98.06 349 ASP A N 1
ATOM 2392 C CA . ASP A 1 349 ? -17.805 -11.200 32.851 1.00 98.06 349 ASP A CA 1
ATOM 2393 C C . ASP A 1 349 ? -16.806 -11.327 33.996 1.00 98.06 349 ASP A C 1
ATOM 2395 O O . ASP A 1 349 ? -17.151 -11.572 35.164 1.00 98.06 349 ASP A O 1
ATOM 2399 N N . ARG A 1 350 ? -15.535 -11.084 33.671 1.00 98.31 350 ARG A N 1
ATOM 2400 C CA . ARG A 1 350 ? -14.432 -11.099 34.625 1.00 98.31 350 ARG A CA 1
ATOM 2401 C C . ARG A 1 350 ? -13.521 -9.885 34.478 1.00 98.31 350 ARG A C 1
ATOM 2403 O O . ARG A 1 350 ? -12.843 -9.719 33.469 1.00 98.31 350 ARG A O 1
ATOM 2410 N N . ILE A 1 351 ? -13.406 -9.117 35.558 1.00 98.25 351 ILE A N 1
ATOM 2411 C CA . ILE A 1 351 ? -12.447 -8.016 35.698 1.00 98.25 351 ILE A CA 1
ATOM 2412 C C . ILE A 1 351 ? -11.213 -8.528 36.446 1.00 98.25 351 ILE A C 1
ATOM 2414 O O . ILE A 1 351 ? -11.316 -9.046 37.564 1.00 98.25 351 ILE A O 1
ATOM 2418 N N . LEU A 1 352 ? -10.040 -8.407 35.822 1.00 96.44 352 LEU A N 1
ATOM 2419 C CA . LEU A 1 352 ? -8.809 -9.043 36.303 1.00 96.44 352 LEU A CA 1
ATOM 2420 C C . LEU A 1 352 ? -7.994 -8.225 37.309 1.00 96.44 352 LEU A C 1
ATOM 2422 O O . LEU A 1 352 ? -7.218 -8.814 38.068 1.00 96.44 352 LEU A O 1
ATOM 2426 N N . ASP A 1 353 ? -8.093 -6.900 37.274 1.00 95.00 353 ASP A N 1
ATOM 2427 C CA . ASP A 1 353 ? -7.149 -6.019 37.966 1.00 95.00 353 ASP A CA 1
ATOM 2428 C C . ASP A 1 353 ? -7.768 -4.753 38.562 1.00 95.00 353 ASP A C 1
ATOM 2430 O O . ASP A 1 353 ? -7.060 -3.769 38.737 1.00 95.00 353 ASP A O 1
ATOM 2434 N N . PHE A 1 354 ? -9.041 -4.819 38.967 1.00 96.31 354 PHE A N 1
ATOM 2435 C CA . PHE A 1 354 ? -9.761 -3.685 39.557 1.00 96.31 354 PHE A CA 1
ATOM 2436 C C . PHE A 1 354 ? -8.964 -2.990 40.686 1.00 96.31 354 PHE A C 1
ATOM 2438 O O . PHE A 1 354 ? -8.740 -3.555 41.765 1.00 96.31 354 PHE A O 1
ATOM 2445 N N . GLY A 1 355 ? -8.561 -1.747 40.444 1.00 92.00 355 GLY A N 1
ATOM 2446 C CA . GLY A 1 355 ? -7.810 -0.865 41.319 1.00 92.00 355 GLY A CA 1
ATOM 2447 C C . GLY A 1 355 ? -8.668 -0.197 42.394 1.00 92.00 355 GLY A C 1
ATOM 2448 O O . GLY A 1 355 ? -9.544 0.633 42.147 1.00 92.00 355 GLY A O 1
ATOM 2449 N N . GLU A 1 356 ? -8.383 -0.506 43.661 1.00 83.69 356 GLU A N 1
ATOM 2450 C CA . GLU A 1 356 ? -9.014 0.188 44.785 1.00 83.69 356 GLU A CA 1
ATOM 2451 C C . GLU A 1 356 ? -8.610 1.673 44.829 1.00 83.69 356 GLU A C 1
ATOM 2453 O O . GLU A 1 356 ? -7.461 2.018 45.117 1.00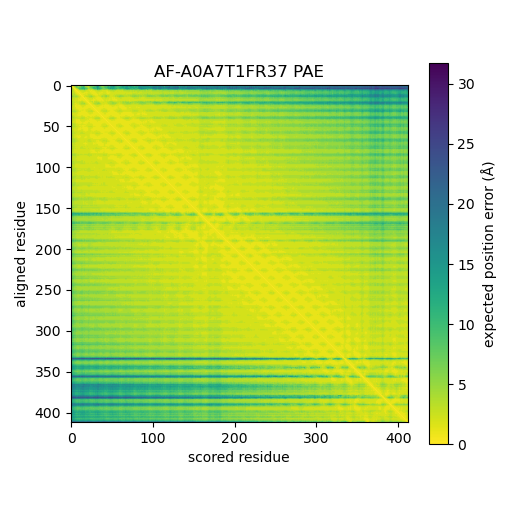 83.69 356 GLU A O 1
ATOM 2458 N N . GLY A 1 357 ? -9.584 2.573 44.684 1.00 83.19 357 GLY A N 1
ATOM 2459 C CA . GLY A 1 357 ? -9.349 4.016 44.816 1.00 83.19 357 GLY A CA 1
ATOM 2460 C C . GLY A 1 357 ? -9.084 4.749 43.513 1.00 83.19 357 GLY A C 1
ATOM 2461 O O . GLY A 1 357 ? -9.049 5.981 43.562 1.00 83.19 357 GLY A O 1
ATOM 2462 N N . THR A 1 358 ? -8.951 4.007 42.420 1.00 90.25 358 THR A N 1
ATOM 2463 C CA . THR A 1 358 ? -8.749 4.508 41.063 1.00 90.25 358 THR A CA 1
ATOM 2464 C C . THR A 1 358 ? -9.983 4.189 40.222 1.00 90.25 358 THR A C 1
ATOM 2466 O O . THR A 1 358 ? -10.729 5.093 39.840 1.00 90.25 358 THR A O 1
ATOM 2469 N N . ASP A 1 359 ? -10.322 2.907 40.130 1.00 97.19 359 ASP A N 1
ATOM 2470 C CA . ASP A 1 359 ? -11.294 2.408 39.167 1.00 97.19 359 ASP A CA 1
ATOM 2471 C C . ASP A 1 359 ? -12.744 2.633 39.610 1.00 97.19 359 ASP A C 1
ATOM 2473 O O . ASP A 1 359 ? -13.068 2.896 40.779 1.00 97.19 359 ASP A O 1
ATOM 2477 N N . ARG A 1 360 ? -13.660 2.494 38.652 1.00 97.56 360 ARG A N 1
ATOM 2478 C CA . ARG A 1 360 ? -15.107 2.608 38.814 1.00 97.56 360 ARG A CA 1
ATOM 2479 C C . ARG A 1 360 ? -15.814 1.440 38.156 1.00 97.56 360 ARG A C 1
ATOM 2481 O O . ARG A 1 360 ? -15.546 1.083 37.017 1.00 97.56 360 ARG A O 1
ATOM 2488 N N . LEU A 1 361 ? -16.816 0.909 38.850 1.00 97.69 361 LEU A N 1
ATOM 2489 C CA . LEU A 1 361 ? -17.739 -0.075 38.295 1.00 97.69 361 LEU A CA 1
ATOM 2490 C C . LEU A 1 361 ? -19.101 0.577 38.061 1.00 97.69 361 LEU A C 1
ATOM 2492 O O . LEU A 1 361 ? -19.755 1.044 38.998 1.00 97.69 361 LEU A O 1
ATOM 2496 N N . ARG A 1 362 ? -19.560 0.589 36.813 1.00 97.81 362 ARG A N 1
ATOM 2497 C CA . ARG A 1 362 ? -20.865 1.128 36.430 1.00 97.81 362 ARG A CA 1
ATOM 2498 C C . ARG A 1 362 ? -21.826 -0.002 36.107 1.00 97.81 362 ARG A C 1
ATOM 2500 O O . ARG A 1 362 ? -21.644 -0.730 35.138 1.00 97.81 362 ARG A O 1
ATOM 2507 N N . LEU A 1 363 ? -22.908 -0.090 36.877 1.00 97.25 363 LEU A N 1
ATOM 2508 C CA . LEU A 1 363 ? -23.888 -1.167 36.763 1.00 97.25 363 LEU A CA 1
ATOM 2509 C C . LEU A 1 363 ? -25.237 -0.664 36.255 1.00 97.25 363 LEU A C 1
ATOM 2511 O O . LEU A 1 363 ? -25.796 0.310 36.769 1.00 97.25 363 LEU A O 1
ATOM 2515 N N . LYS A 1 364 ? -25.811 -1.395 35.298 1.00 95.75 364 LYS A N 1
ATOM 2516 C CA . LYS A 1 364 ? -27.198 -1.220 34.853 1.00 95.75 364 LYS A CA 1
ATOM 2517 C C . LYS A 1 364 ? -27.940 -2.552 34.860 1.00 95.75 364 LYS A C 1
ATOM 2519 O O . LYS A 1 364 ? -28.130 -3.189 33.824 1.00 95.75 364 LYS A O 1
ATOM 2524 N N . ILE A 1 365 ? -28.381 -2.948 36.053 1.00 95.44 365 ILE A N 1
ATOM 2525 C CA . ILE A 1 365 ? -29.037 -4.235 36.309 1.00 95.44 365 ILE A CA 1
ATOM 2526 C C . ILE A 1 365 ? -30.539 -4.062 36.529 1.00 95.44 365 ILE A C 1
ATOM 2528 O O . ILE A 1 365 ? -31.000 -3.206 37.287 1.00 95.44 365 ILE A O 1
ATOM 2532 N N . THR A 1 366 ? -31.334 -4.896 35.864 1.00 92.19 366 THR A N 1
ATOM 2533 C CA . THR A 1 366 ? -32.793 -4.891 35.970 1.00 92.19 366 THR A CA 1
ATOM 2534 C C . THR A 1 366 ? -33.225 -5.209 37.399 1.00 92.19 366 THR A C 1
ATOM 2536 O O . THR A 1 366 ? -33.056 -6.320 37.884 1.00 92.19 366 THR A O 1
ATOM 2539 N N . GLY A 1 367 ? -33.856 -4.236 38.061 1.00 89.06 367 GLY A N 1
ATOM 2540 C CA . GLY A 1 367 ? -34.345 -4.387 39.435 1.00 89.06 367 GLY A CA 1
ATOM 2541 C C . GLY A 1 367 ? -33.352 -3.963 40.520 1.00 89.06 367 GLY A C 1
ATOM 2542 O O . GLY A 1 367 ? -33.707 -4.039 41.694 1.00 89.06 367 GLY A O 1
ATOM 2543 N N . LEU A 1 368 ? -32.163 -3.483 40.144 1.00 92.69 368 LEU A N 1
ATOM 2544 C CA . LEU A 1 368 ? -31.209 -2.846 41.047 1.00 92.69 368 LEU A CA 1
ATOM 2545 C C . LEU A 1 368 ? -31.444 -1.326 41.035 1.00 92.69 368 LEU A C 1
ATOM 2547 O O . LEU A 1 368 ? -31.263 -0.681 40.004 1.00 92.69 368 LEU A O 1
ATOM 2551 N N . GLU A 1 369 ? -31.906 -0.755 42.152 1.00 90.69 369 GLU A N 1
ATOM 2552 C CA . GLU A 1 369 ? -32.210 0.686 42.248 1.00 90.69 369 GLU A CA 1
ATOM 2553 C C . GLU A 1 369 ? -31.131 1.466 43.008 1.00 90.69 369 GLU A C 1
ATOM 2555 O O . GLU A 1 369 ? -30.893 2.635 42.702 1.00 90.69 369 GLU A O 1
ATOM 2560 N N . ASP A 1 370 ? -30.493 0.836 43.996 1.00 92.12 370 ASP A N 1
ATOM 2561 C CA . ASP A 1 370 ? -29.474 1.454 44.839 1.00 92.12 370 ASP A CA 1
ATOM 2562 C C . ASP A 1 370 ? -28.271 0.521 45.018 1.00 92.12 370 ASP A C 1
ATOM 2564 O O . ASP A 1 370 ? -28.396 -0.701 45.075 1.00 92.12 370 ASP A O 1
ATOM 2568 N N . VAL A 1 371 ? -27.089 1.116 45.161 1.00 92.06 371 VAL A N 1
ATOM 2569 C CA . VAL A 1 371 ? -25.824 0.421 45.430 1.00 92.06 371 VAL A CA 1
ATOM 2570 C C . VAL A 1 371 ? -25.928 -0.491 46.668 1.00 92.06 371 VAL A C 1
ATOM 2572 O O . VAL A 1 371 ? -25.319 -1.556 46.716 1.00 92.06 371 VAL A O 1
ATOM 2575 N N . SER A 1 372 ? -26.738 -0.122 47.666 1.00 91.06 372 SER A N 1
ATOM 2576 C CA . SER A 1 372 ? -26.965 -0.938 48.867 1.00 91.06 372 SER A CA 1
ATOM 2577 C C . SER A 1 372 ? -27.733 -2.244 48.628 1.00 91.06 372 SER A C 1
ATOM 2579 O O . SER A 1 372 ? -27.682 -3.127 49.485 1.00 91.06 372 SER A O 1
ATOM 2581 N N . ASP A 1 373 ? -28.396 -2.405 47.481 1.00 92.88 373 ASP A N 1
ATOM 2582 C CA . ASP A 1 373 ? -29.095 -3.642 47.123 1.00 92.88 373 ASP A CA 1
ATOM 2583 C C . ASP A 1 373 ? -28.129 -4.741 46.626 1.00 92.88 373 ASP A C 1
ATOM 2585 O O . ASP A 1 373 ? -28.505 -5.915 46.587 1.00 92.88 373 ASP A O 1
ATOM 2589 N N . LEU A 1 374 ? -26.874 -4.394 46.298 1.00 94.19 374 LEU A N 1
ATOM 2590 C CA . LEU A 1 374 ? -25.872 -5.321 45.749 1.00 94.19 374 LEU A CA 1
ATOM 2591 C C . LEU A 1 374 ? -25.503 -6.472 46.689 1.00 94.19 374 LEU A C 1
ATOM 2593 O O . LEU A 1 374 ? -25.206 -7.566 46.218 1.00 94.19 374 LEU A O 1
ATOM 2597 N N . GLU A 1 375 ? -25.578 -6.268 48.009 1.00 94.12 375 GLU A N 1
ATOM 2598 C CA . GLU A 1 375 ? -25.249 -7.305 49.003 1.00 94.12 375 GLU A CA 1
ATOM 2599 C C . GLU A 1 375 ? -26.110 -8.571 48.816 1.00 94.12 375 GLU A C 1
ATOM 2601 O O . GLU A 1 375 ? -25.678 -9.678 49.129 1.00 94.12 375 GLU A O 1
ATOM 2606 N N . ALA A 1 376 ? -27.326 -8.433 48.270 1.00 93.94 376 ALA A N 1
ATOM 2607 C CA . ALA A 1 376 ? -28.226 -9.556 48.020 1.00 93.94 376 ALA A CA 1
ATOM 2608 C C . ALA A 1 376 ? -27.788 -10.466 46.858 1.00 93.94 376 ALA A C 1
ATOM 2610 O O . ALA A 1 376 ? -28.292 -11.588 46.766 1.00 93.94 376 ALA A O 1
ATOM 2611 N N . TYR A 1 377 ? -26.885 -9.988 45.999 1.00 95.56 377 TYR A N 1
ATOM 2612 C CA . TYR A 1 377 ? -26.409 -10.684 44.802 1.00 95.56 377 TYR A CA 1
ATOM 2613 C C . TYR A 1 377 ? -25.015 -11.302 44.982 1.00 95.56 377 TYR A C 1
ATOM 2615 O O . TYR A 1 377 ? -24.543 -11.999 44.091 1.00 95.56 377 TYR A O 1
ATOM 2623 N N . VAL A 1 378 ? -24.353 -11.085 46.124 1.00 96.38 378 VAL A N 1
ATOM 2624 C CA . VAL A 1 378 ? -23.026 -11.659 46.400 1.00 96.38 378 VAL A CA 1
ATOM 2625 C C . VAL A 1 378 ? -23.124 -13.180 46.542 1.00 96.38 378 VAL A C 1
ATOM 2627 O O . VAL A 1 378 ? -23.804 -13.698 47.436 1.00 96.38 378 VAL A O 1
ATOM 2630 N N . LEU A 1 379 ? -22.407 -13.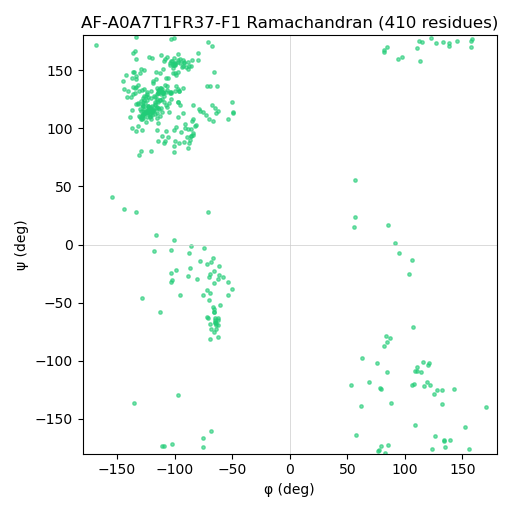892 45.674 1.00 95.88 379 LEU A N 1
ATOM 2631 C CA . LEU A 1 379 ? -22.277 -15.346 45.668 1.00 95.88 379 LEU A CA 1
ATOM 2632 C C . LEU A 1 379 ? -21.010 -15.809 46.408 1.00 95.88 379 LEU A C 1
ATOM 2634 O O . LEU A 1 379 ? -21.079 -16.758 47.196 1.00 95.88 379 LEU A O 1
ATOM 2638 N N . GLU A 1 380 ? -19.879 -15.135 46.179 1.00 94.25 380 GLU A N 1
ATOM 2639 C CA . GLU A 1 380 ? -18.567 -15.422 46.779 1.00 94.25 380 GLU A CA 1
ATOM 2640 C C . GLU A 1 380 ? -17.816 -14.118 47.101 1.00 94.25 380 GLU A C 1
ATOM 2642 O O . GLU A 1 380 ? -17.993 -13.122 46.409 1.00 94.25 380 GLU A O 1
ATOM 2647 N N . ASP A 1 381 ? -17.040 -14.124 48.190 1.00 92.06 381 ASP A N 1
ATOM 2648 C CA . ASP A 1 381 ? -16.263 -12.984 48.720 1.00 92.06 381 ASP A CA 1
ATOM 2649 C C . ASP A 1 381 ? -15.052 -13.522 49.530 1.00 92.06 381 ASP A C 1
ATOM 2651 O O . ASP A 1 381 ? -14.784 -13.102 50.657 1.00 92.06 381 ASP A O 1
ATOM 2655 N N . ASP A 1 382 ? -14.386 -14.576 49.026 1.00 85.56 382 ASP A N 1
ATOM 2656 C CA . ASP A 1 382 ? -13.212 -15.219 49.661 1.00 85.56 382 ASP A CA 1
ATOM 2657 C C . ASP A 1 382 ? -12.066 -15.390 48.654 1.00 85.56 382 ASP A C 1
ATOM 2659 O O . ASP A 1 382 ? -11.803 -16.477 48.141 1.00 85.56 382 ASP A O 1
ATOM 2663 N N . GLY A 1 383 ? -11.371 -14.287 48.378 1.00 86.06 383 GLY A N 1
ATOM 2664 C CA . GLY A 1 383 ? -10.340 -14.200 47.345 1.00 86.06 383 GLY A CA 1
ATOM 2665 C C . GLY A 1 383 ? -10.862 -13.390 46.173 1.00 86.06 383 GLY A C 1
ATOM 2666 O O . GLY A 1 383 ? -10.455 -12.246 46.028 1.00 86.06 383 GLY A O 1
ATOM 2667 N N . ASP A 1 384 ? -11.802 -13.954 45.424 1.00 94.31 384 ASP A N 1
ATOM 2668 C CA . ASP A 1 384 ? -12.512 -13.258 44.350 1.00 94.31 384 ASP A CA 1
ATOM 2669 C C . ASP A 1 384 ? -13.910 -12.836 44.835 1.00 94.31 384 ASP A C 1
ATOM 2671 O O . ASP A 1 384 ? -14.534 -13.535 45.646 1.00 94.31 384 ASP A O 1
ATOM 2675 N N . LEU A 1 385 ? -14.404 -11.702 44.333 1.00 97.25 385 LEU A N 1
ATOM 2676 C CA . LEU A 1 385 ? -15.773 -11.237 44.549 1.00 97.25 385 LEU A CA 1
ATOM 2677 C C . LEU A 1 385 ? -16.627 -11.648 43.354 1.00 97.25 385 LEU A C 1
ATOM 2679 O O . LEU A 1 385 ? -16.329 -11.272 42.224 1.00 97.25 385 LEU A O 1
ATOM 2683 N N . ILE A 1 386 ? -17.703 -12.392 43.603 1.00 97.69 386 ILE A N 1
ATOM 2684 C CA . ILE A 1 386 ? -18.604 -12.872 42.551 1.00 97.69 386 ILE A CA 1
ATOM 2685 C C . ILE A 1 386 ? -20.026 -12.411 42.851 1.00 97.69 386 ILE A C 1
ATOM 2687 O O . ILE A 1 386 ? -20.577 -12.729 43.910 1.00 97.69 386 ILE A O 1
ATOM 2691 N N . PHE A 1 387 ? -20.637 -11.714 41.896 1.00 97.69 387 PHE A N 1
ATOM 2692 C CA . PHE A 1 387 ? -22.066 -11.417 41.878 1.00 97.69 387 PHE A CA 1
ATOM 2693 C C . PHE A 1 387 ? -22.806 -12.393 40.958 1.00 97.69 387 PHE A C 1
ATOM 2695 O O . PHE A 1 387 ? -22.360 -12.650 39.844 1.00 97.69 387 PHE A O 1
ATOM 2702 N N . ASP A 1 388 ? -23.952 -12.902 41.412 1.00 96.69 388 ASP A N 1
ATOM 2703 C CA . ASP A 1 388 ? -24.926 -13.640 40.597 1.00 96.69 388 ASP A CA 1
ATOM 2704 C C . ASP A 1 388 ? -26.215 -12.814 40.533 1.00 96.69 388 ASP A C 1
ATOM 2706 O O . ASP A 1 388 ? -26.971 -12.735 41.508 1.00 96.69 388 ASP A O 1
ATOM 2710 N N . PHE A 1 389 ? -26.449 -12.167 39.389 1.00 95.50 389 PHE A N 1
ATOM 2711 C CA . PHE A 1 389 ? -27.624 -11.326 39.149 1.00 95.50 389 PHE A CA 1
ATOM 2712 C C . PHE A 1 389 ? -28.839 -12.124 38.651 1.00 95.50 389 PHE A C 1
ATOM 2714 O O . PHE A 1 389 ? -29.934 -11.569 38.515 1.00 95.50 389 PHE A O 1
ATOM 2721 N N . GLY A 1 390 ? -28.687 -13.439 38.473 1.00 92.44 390 GLY A N 1
ATOM 2722 C CA . GLY A 1 390 ? -29.704 -14.331 37.938 1.00 92.44 390 GLY A CA 1
ATOM 2723 C C . GLY A 1 390 ? -29.732 -14.368 36.411 1.00 92.44 390 GLY A C 1
ATOM 2724 O O . GLY A 1 390 ? -29.072 -13.602 35.724 1.00 92.44 390 GLY A O 1
ATOM 2725 N N . ASP A 1 391 ? -30.501 -15.318 35.872 1.00 88.88 391 ASP A N 1
ATOM 2726 C CA . ASP A 1 391 ? -30.696 -15.528 34.428 1.00 88.88 391 ASP A CA 1
ATOM 2727 C C . ASP A 1 391 ? -29.410 -15.734 33.591 1.00 88.88 391 ASP A C 1
ATOM 2729 O O . ASP A 1 391 ? -29.485 -15.761 32.368 1.00 88.88 391 ASP A O 1
ATOM 2733 N N . GLY A 1 392 ? -28.275 -16.015 34.243 1.00 89.00 392 GLY A N 1
ATOM 2734 C CA . GLY A 1 392 ? -26.972 -16.246 33.608 1.00 89.00 392 GLY A CA 1
ATOM 2735 C C . GLY A 1 392 ? -25.989 -15.087 33.777 1.00 89.00 392 GLY A C 1
ATOM 2736 O O . GLY A 1 392 ? -24.803 -15.306 33.567 1.00 89.00 392 GLY A O 1
ATOM 2737 N N . ASP A 1 393 ? -26.461 -13.919 34.222 1.00 95.94 393 ASP A N 1
ATOM 2738 C CA . ASP A 1 393 ? -25.633 -12.731 34.425 1.00 95.94 393 ASP A CA 1
ATOM 2739 C C . ASP A 1 393 ? -24.775 -12.877 35.695 1.00 95.94 393 ASP A C 1
ATOM 2741 O O . ASP A 1 393 ? -25.295 -12.905 36.820 1.00 95.94 393 ASP A O 1
ATOM 2745 N N . MET A 1 394 ? -23.457 -12.950 35.525 1.00 97.31 394 MET A N 1
ATOM 2746 C CA . MET A 1 394 ? -22.475 -13.011 36.603 1.00 97.31 394 MET A CA 1
ATOM 2747 C C . MET A 1 394 ? -21.373 -11.978 36.383 1.00 97.31 394 MET A C 1
ATOM 2749 O O . MET A 1 394 ? -20.991 -11.693 35.259 1.00 97.31 394 MET A O 1
ATOM 2753 N N . LEU A 1 395 ? -20.833 -11.445 37.475 1.00 97.88 395 LEU A N 1
ATOM 2754 C CA . LEU A 1 395 ? -19.656 -10.582 37.422 1.00 97.88 395 LEU A CA 1
ATOM 2755 C C . LEU A 1 395 ? -18.647 -11.046 38.463 1.00 97.88 395 LEU A C 1
ATOM 2757 O O . LEU A 1 395 ? -18.953 -11.061 39.659 1.00 97.88 395 LEU A O 1
ATOM 2761 N N . GLN A 1 396 ? -17.451 -11.401 38.006 1.00 98.06 396 GLN A N 1
ATOM 2762 C CA . GLN A 1 396 ? -16.311 -11.725 38.851 1.00 98.06 396 GLN A CA 1
ATOM 2763 C C . GLN A 1 396 ? -15.305 -10.569 38.858 1.00 98.06 396 GLN A C 1
ATOM 2765 O O . GLN A 1 396 ? -14.877 -10.101 37.808 1.00 98.06 396 GLN A O 1
ATOM 2770 N N . LEU A 1 397 ? -14.874 -10.157 40.050 1.00 98.00 397 LEU A N 1
ATOM 2771 C CA . LEU A 1 397 ? -13.738 -9.261 40.248 1.00 98.00 397 LEU A CA 1
ATOM 2772 C C . LEU A 1 397 ? -12.6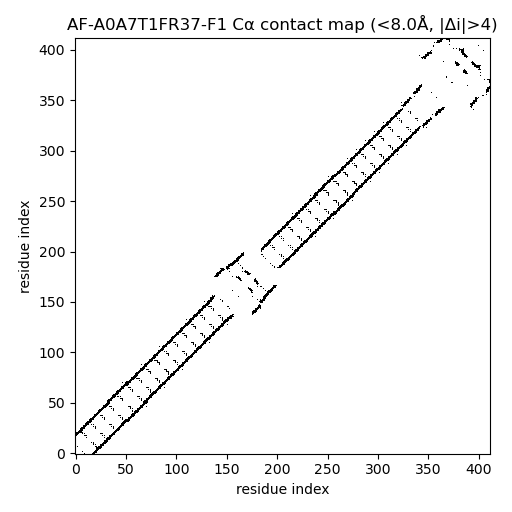47 -10.018 41.006 1.00 98.00 397 LEU A C 1
ATOM 2774 O O . LEU A 1 397 ? -12.855 -10.472 42.136 1.00 98.00 397 LEU A O 1
ATOM 2778 N N . ASP A 1 398 ? -11.493 -10.180 40.366 1.00 95.75 398 ASP A N 1
ATOM 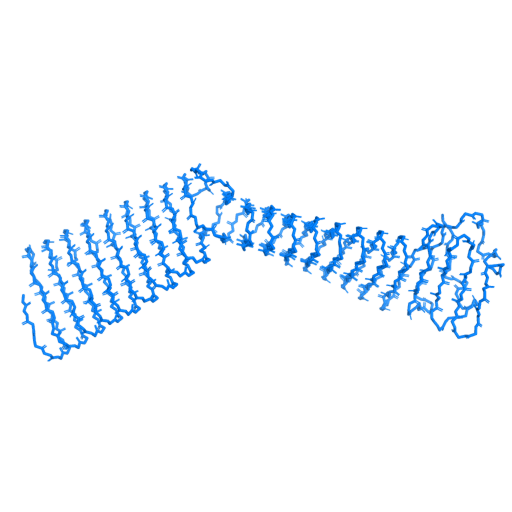2779 C CA . ASP A 1 398 ? -10.370 -10.925 40.927 1.00 95.75 398 ASP A CA 1
ATOM 2780 C C . ASP A 1 398 ? -9.731 -10.187 42.111 1.00 95.75 398 ASP A C 1
ATOM 2782 O O . ASP A 1 398 ? -9.437 -8.996 42.035 1.00 95.75 398 ASP A O 1
ATOM 2786 N N . ASN A 1 399 ? -9.411 -10.918 43.183 1.00 93.88 399 ASN A N 1
ATOM 2787 C CA . ASN A 1 399 ? -8.671 -10.397 44.346 1.00 93.88 399 ASN A CA 1
ATOM 2788 C C . ASN A 1 399 ? -9.299 -9.175 45.054 1.00 93.88 399 ASN A C 1
ATOM 2790 O O . ASN A 1 399 ? -8.581 -8.443 45.742 1.00 93.88 399 ASN A O 1
ATOM 2794 N N . LEU A 1 400 ? -10.611 -8.967 44.930 1.00 95.12 400 LEU A N 1
ATOM 2795 C CA . LEU A 1 400 ? -11.337 -7.840 45.520 1.00 95.12 400 LEU A CA 1
ATOM 2796 C C . LEU A 1 400 ? -12.351 -8.329 46.562 1.00 95.12 400 LEU A C 1
ATOM 2798 O O . LEU A 1 400 ? -12.907 -9.414 46.421 1.00 95.12 400 LEU A O 1
ATOM 2802 N N . SER A 1 401 ? -12.616 -7.527 47.600 1.00 94.81 401 SER A N 1
ATOM 2803 C CA . SER A 1 401 ? -13.713 -7.795 48.541 1.00 94.81 401 SER A CA 1
ATOM 2804 C C . SER A 1 401 ? -14.916 -6.889 48.294 1.00 94.81 401 SER A C 1
ATOM 2806 O O . SER A 1 401 ? -14.774 -5.749 47.841 1.00 94.81 401 SER A O 1
ATOM 2808 N N . PHE A 1 402 ? -16.112 -7.345 48.675 1.00 94.56 402 PHE A N 1
ATOM 2809 C CA . PHE A 1 402 ? -17.337 -6.544 48.572 1.00 94.56 402 PHE A CA 1
ATOM 2810 C C . PHE A 1 402 ? -17.185 -5.178 49.254 1.00 94.56 402 PHE A C 1
ATOM 2812 O O . PHE A 1 402 ? -17.579 -4.153 48.705 1.00 94.56 402 PHE A O 1
ATOM 2819 N N . ALA A 1 403 ? -16.583 -5.146 50.447 1.00 92.62 403 ALA A N 1
ATOM 2820 C CA . ALA A 1 403 ? -16.420 -3.917 51.221 1.00 92.62 403 ALA A CA 1
ATOM 2821 C C . ALA A 1 403 ? -15.497 -2.894 50.541 1.00 92.62 403 ALA A C 1
ATOM 2823 O O . ALA A 1 403 ? -15.724 -1.689 50.697 1.00 92.62 403 ALA A O 1
ATOM 2824 N N . ASP A 1 404 ? -14.489 -3.374 49.812 1.00 93.94 404 ASP A N 1
ATOM 2825 C CA . ASP A 1 404 ? -13.497 -2.538 49.137 1.00 93.94 404 ASP A CA 1
ATOM 2826 C C . ASP A 1 404 ? -14.036 -1.992 47.806 1.00 93.94 404 ASP A C 1
ATOM 2828 O O . ASP A 1 404 ? -13.732 -0.855 47.450 1.00 93.94 404 ASP A O 1
ATOM 2832 N N . LEU A 1 405 ? -14.937 -2.725 47.139 1.00 95.38 405 LEU A N 1
ATOM 2833 C CA . LEU A 1 405 ? -15.611 -2.283 45.913 1.00 95.38 405 LEU A CA 1
ATOM 2834 C C . LEU A 1 405 ? -16.618 -1.141 46.149 1.00 95.38 405 LEU A C 1
ATOM 2836 O O . LEU A 1 405 ? -16.698 -0.200 45.359 1.00 95.38 405 LEU A O 1
ATOM 2840 N N . MET A 1 406 ? -17.411 -1.203 47.226 1.00 93.25 406 MET A N 1
ATOM 2841 C CA . MET A 1 406 ? -18.612 -0.360 47.388 1.00 93.25 406 MET A CA 1
ATOM 2842 C C . MET A 1 406 ? -18.454 1.155 47.157 1.00 93.25 406 MET A C 1
ATOM 2844 O O . MET A 1 406 ? -19.391 1.762 46.632 1.00 93.25 406 MET A O 1
ATOM 2848 N N . PRO A 1 407 ? -17.353 1.821 47.558 1.00 94.94 407 PRO A N 1
ATOM 2849 C CA . PRO A 1 407 ? -17.175 3.260 47.330 1.00 94.94 407 PRO A CA 1
ATOM 2850 C C . PRO A 1 407 ? -17.030 3.662 45.853 1.00 94.94 407 PRO A C 1
ATOM 2852 O O . PRO A 1 407 ? -17.055 4.860 45.543 1.00 94.94 407 PRO A O 1
ATOM 2855 N N . TYR A 1 408 ? -16.846 2.680 44.971 1.00 96.50 408 TYR A N 1
ATOM 2856 C CA . TYR A 1 408 ? -16.468 2.854 43.573 1.00 96.50 408 TYR A CA 1
ATOM 2857 C C . TYR A 1 408 ? -17.540 2.374 42.589 1.00 96.50 408 TYR A C 1
ATOM 2859 O O . TYR A 1 408 ? -17.302 2.358 41.386 1.00 96.50 408 TYR A O 1
ATOM 2867 N N . VAL A 1 409 ? -18.731 2.031 43.089 1.00 96.88 409 VAL A N 1
ATOM 2868 C CA . VAL A 1 409 ? -19.850 1.564 42.265 1.00 96.88 409 VAL A CA 1
ATOM 2869 C C . VAL A 1 409 ? -20.856 2.678 42.005 1.00 96.88 409 VAL A C 1
ATOM 2871 O O . VAL A 1 409 ? -21.339 3.315 42.944 1.00 96.88 409 VAL A O 1
ATOM 2874 N N . ASP A 1 410 ? -21.246 2.833 40.742 1.00 95.56 410 ASP A N 1
ATOM 2875 C CA . ASP A 1 410 ? -22.322 3.722 40.305 1.00 95.56 410 ASP A CA 1
ATOM 2876 C C . ASP A 1 410 ? -23.437 2.937 39.591 1.00 95.56 410 ASP A C 1
ATOM 2878 O O . ASP A 1 410 ? -23.185 2.155 38.675 1.00 95.56 410 ASP A O 1
ATOM 2882 N N . ILE A 1 411 ? -24.696 3.187 39.969 1.00 94.81 411 ILE A N 1
ATOM 2883 C CA . ILE A 1 411 ? -25.886 2.672 39.264 1.00 94.81 411 ILE A CA 1
ATOM 2884 C C . ILE A 1 411 ? -26.410 3.754 38.315 1.00 94.81 411 ILE A C 1
ATOM 2886 O O . ILE A 1 411 ? -26.534 4.911 38.735 1.00 94.81 411 ILE A O 1
ATOM 2890 N N . PHE A 1 412 ? -26.728 3.416 37.058 1.00 93.50 412 PHE A N 1
ATOM 2891 C CA . PHE A 1 412 ? -27.099 4.416 36.040 1.00 93.50 412 PHE A CA 1
ATOM 2892 C C . PHE A 1 412 ? -28.247 4.045 35.090 1.00 93.50 412 PHE A C 1
ATOM 2894 O O . PHE A 1 412 ? -28.515 2.846 34.847 1.00 93.50 412 PHE A O 1
#